Protein AF-G0MWM0-F1 (afdb_monomer)

pLDDT: mean 84.18, std 17.27, range [27.06, 98.19]

Organism: Caenorhabditis brenneri (NCBI:txid135651)

Solvent-accessible surface area (backbone atoms only — not comparable to full-atom values): 30424 Å² total; per-residue (Å²): 138,83,82,77,77,80,79,74,78,76,75,76,74,77,78,65,93,71,73,78,59,70,26,26,30,43,54,52,47,39,48,48,62,76,51,44,42,67,65,55,53,73,75,52,65,46,70,83,62,56,42,67,51,81,58,75,41,94,64,61,46,36,72,46,43,41,55,48,32,78,74,26,83,70,56,46,55,64,51,55,37,66,58,42,48,53,44,51,56,58,59,42,56,46,74,61,38,50,68,77,53,69,50,63,54,59,52,76,41,71,53,67,87,76,55,70,27,38,29,78,85,78,58,53,42,26,33,38,34,54,50,52,37,38,50,57,42,40,38,53,62,66,74,35,70,83,58,57,67,57,31,45,31,53,47,32,31,52,43,40,55,55,35,52,75,41,47,66,39,54,56,67,38,79,54,56,72,65,62,54,50,49,51,52,52,50,52,57,50,50,52,54,50,52,50,49,31,57,77,67,70,56,69,54,75,95,42,58,55,54,49,84,62,42,71,44,68,66,55,50,47,50,66,58,45,66,79,49,69,91,53,62,60,91,76,43,51,63,62,50,51,50,48,50,49,59,44,46,75,78,42,53,43,52,80,41,22,67,61,44,18,50,41,52,40,54,30,56,53,49,48,53,51,53,49,52,52,37,65,76,41,42,76,53,62,49,74,77,53,96,86,36,66,75,96,47,42,72,30,58,32,37,32,56,61,63,47,88,54,103,74,78,61,73,55,66,86,68,86,85,64,41,27,24,50,39,67,50,49,53,52,39,57,31,73,74,70,63,88,69,88,72,80,68,62,88,45,56,48,42,42,38,76,61,53,77,65,49,55,69,77,38,71,68,47,43,48,27,53,43,74,48,57,67,48,95,58,37,47,51,69,39,68,32,63,69,32,48,48,27,27,48,44,66,49,41,51,52,23,54,52,46,34,42,54,69,36,70,34,52,73,60,67,46,58,73,70,61,36,54,52,50,49,54,55,48,48,56,58,42,49,77,78,48,32,50,67,72,30,48,48,93,49,75,84,68,95,54,104,75,73,62,37,43,38,30,34,24,51,70,48,51,52,52,49,52,53,54,53,54,55,50,61,61,68,62,67,74,60,85,82,61,82,65,82,85,71,77,68,60,74,48,57,58,48,50,52,51,53,54,31,68,75,37,60,66,47,36,52,23,48,55,28,59,42,64,64,63,73,57,49,65,68,68,67,65,75,79,74,80,127

Structure (mmCIF, N/CA/C/O backbone):
data_AF-G0MWM0-F1
#
_entry.id   AF-G0MWM0-F1
#
loop_
_atom_site.group_PDB
_atom_site.id
_atom_site.type_symbol
_atom_site.label_atom_id
_atom_site.label_alt_id
_atom_site.label_comp_id
_atom_site.label_asym_id
_atom_site.label_entity_id
_atom_site.label_seq_id
_atom_site.pdbx_PDB_ins_code
_atom_site.Cartn_x
_atom_site.Cartn_y
_atom_site.Cartn_z
_atom_site.occupancy
_atom_site.B_iso_or_equiv
_atom_site.auth_seq_id
_atom_site.auth_comp_id
_atom_site.auth_asym_id
_atom_site.auth_atom_id
_atom_site.pdbx_PDB_model_num
ATOM 1 N N . MET A 1 1 ? 59.101 5.140 -16.240 1.00 38.69 1 MET A N 1
ATOM 2 C CA . MET A 1 1 ? 57.748 4.636 -16.571 1.00 38.69 1 MET A CA 1
ATOM 3 C C . MET A 1 1 ? 57.036 4.252 -15.278 1.00 38.69 1 MET A C 1
ATOM 5 O O . MET A 1 1 ? 57.284 3.179 -14.746 1.00 38.69 1 MET A O 1
ATOM 9 N N . GLY A 1 2 ? 56.233 5.158 -14.712 1.00 34.03 2 GLY A N 1
ATOM 10 C CA . GLY A 1 2 ? 55.491 4.906 -13.472 1.00 34.03 2 GLY A CA 1
ATOM 11 C C . GLY A 1 2 ? 54.161 4.214 -13.765 1.00 34.03 2 GLY A C 1
ATOM 12 O O . GLY A 1 2 ? 53.326 4.770 -14.476 1.00 34.03 2 GLY A O 1
ATOM 13 N N . LYS A 1 3 ? 53.962 3.003 -13.235 1.00 34.69 3 LYS A N 1
ATOM 14 C CA . LYS A 1 3 ? 52.672 2.302 -13.279 1.00 34.69 3 LYS A CA 1
ATOM 15 C C . LYS A 1 3 ? 51.670 3.081 -12.420 1.00 34.69 3 LYS A C 1
ATOM 17 O O . LYS A 1 3 ? 51.783 3.085 -11.198 1.00 34.69 3 LYS A O 1
ATOM 22 N N . LYS A 1 4 ? 50.698 3.749 -13.052 1.00 31.41 4 LYS A N 1
ATOM 23 C CA . LYS A 1 4 ? 49.540 4.323 -12.353 1.00 31.41 4 LYS A CA 1
ATOM 24 C C . LYS A 1 4 ? 48.752 3.178 -11.716 1.00 31.41 4 LYS A C 1
ATOM 26 O O . LYS A 1 4 ? 48.242 2.312 -12.424 1.00 31.41 4 LYS A O 1
ATOM 31 N N . ALA A 1 5 ? 48.686 3.171 -10.387 1.00 31.81 5 ALA A N 1
ATOM 32 C CA . ALA A 1 5 ? 47.823 2.272 -9.639 1.00 31.81 5 ALA A CA 1
ATOM 33 C C . ALA A 1 5 ? 46.374 2.480 -10.098 1.00 31.81 5 ALA A C 1
ATOM 35 O O . ALA A 1 5 ? 45.858 3.600 -10.099 1.00 31.81 5 ALA A O 1
ATOM 36 N N . ARG A 1 6 ? 45.739 1.394 -10.540 1.00 29.33 6 ARG A N 1
ATOM 37 C CA . ARG A 1 6 ? 44.331 1.365 -10.929 1.00 29.33 6 ARG A CA 1
ATOM 38 C C . ARG A 1 6 ? 43.523 1.527 -9.641 1.00 29.33 6 ARG A C 1
ATOM 40 O O . ARG A 1 6 ? 43.385 0.576 -8.879 1.00 29.33 6 ARG A O 1
ATOM 47 N N . VAL A 1 7 ? 43.069 2.748 -9.363 1.00 29.23 7 VAL A N 1
ATOM 48 C CA . VAL A 1 7 ? 42.148 3.026 -8.256 1.00 29.23 7 VAL A CA 1
ATOM 49 C C . VAL A 1 7 ? 40.869 2.250 -8.554 1.00 29.23 7 VAL A C 1
ATOM 51 O O . VAL A 1 7 ? 40.152 2.572 -9.502 1.00 29.23 7 VAL A O 1
ATOM 54 N N . LEU A 1 8 ? 40.626 1.175 -7.803 1.00 27.06 8 LEU A N 1
ATOM 55 C CA . LEU A 1 8 ? 39.344 0.482 -7.839 1.00 27.06 8 LEU A CA 1
ATOM 56 C C . LEU A 1 8 ? 38.262 1.480 -7.395 1.00 27.06 8 LEU A C 1
ATOM 58 O O . LEU A 1 8 ? 38.483 2.206 -6.420 1.00 27.06 8 LEU A O 1
ATOM 62 N N . PRO A 1 9 ? 37.121 1.563 -8.099 1.00 33.09 9 PRO A N 1
ATOM 63 C CA . PRO A 1 9 ? 36.029 2.423 -7.674 1.00 33.09 9 PRO A CA 1
ATOM 64 C C . PRO A 1 9 ? 35.615 2.026 -6.255 1.00 33.09 9 PRO A C 1
ATOM 66 O O . PRO A 1 9 ? 35.476 0.836 -5.961 1.00 33.09 9 PRO A O 1
ATOM 69 N N . LYS A 1 10 ? 35.456 3.030 -5.383 1.00 33.81 10 LYS A N 1
ATOM 70 C CA . LYS A 1 10 ? 34.903 2.857 -4.036 1.00 33.81 10 LYS A CA 1
ATOM 71 C C . LYS A 1 10 ? 33.646 1.990 -4.136 1.00 33.81 10 LYS A C 1
ATOM 73 O O . LYS A 1 10 ? 32.818 2.223 -5.020 1.00 33.81 10 LYS A O 1
ATOM 78 N N . SER A 1 11 ? 33.533 0.996 -3.257 1.00 32.66 11 SER A N 1
ATOM 79 C CA . SER A 1 11 ? 32.312 0.215 -3.061 1.00 32.66 11 SER A CA 1
ATOM 80 C C . SER A 1 11 ? 31.112 1.169 -3.032 1.00 32.66 11 SER A C 1
ATOM 82 O O . SER A 1 11 ? 31.244 2.241 -2.429 1.00 32.66 11 SER A O 1
ATOM 84 N N . PRO A 1 12 ? 29.978 0.844 -3.685 1.00 34.59 12 PRO A N 1
ATOM 85 C CA . PRO A 1 12 ? 28.792 1.682 -3.576 1.00 34.59 12 PRO A CA 1
ATOM 86 C C . PRO A 1 12 ? 28.482 1.893 -2.088 1.00 34.59 12 PRO A C 1
ATOM 88 O O . PRO A 1 12 ? 28.688 0.956 -1.304 1.00 34.59 12 PRO A O 1
ATOM 91 N N . PRO A 1 13 ? 28.072 3.108 -1.684 1.00 38.16 13 PRO A N 1
ATOM 92 C CA . PRO A 1 13 ? 27.720 3.372 -0.300 1.00 38.16 13 PRO A CA 1
ATOM 93 C C . PRO A 1 13 ? 26.730 2.297 0.144 1.00 38.16 13 PRO A C 1
ATOM 95 O O . PRO A 1 13 ? 25.754 2.016 -0.554 1.00 38.16 13 PRO A O 1
ATOM 98 N N . ILE A 1 14 ? 27.030 1.654 1.273 1.00 43.12 14 ILE A N 1
ATOM 99 C CA . ILE A 1 14 ? 26.017 0.914 2.020 1.00 43.12 14 ILE A CA 1
ATOM 100 C C . ILE A 1 14 ? 24.915 1.947 2.235 1.00 43.12 14 ILE A C 1
ATOM 102 O O . ILE A 1 14 ? 25.181 2.982 2.837 1.00 43.12 14 ILE A O 1
ATOM 106 N N . LEU A 1 15 ? 23.769 1.728 1.593 1.00 45.06 15 LEU A N 1
ATOM 107 C CA . LEU A 1 15 ? 22.652 2.664 1.552 1.00 45.06 15 LEU A CA 1
ATOM 108 C C . LEU A 1 15 ? 22.321 3.084 2.985 1.00 45.06 15 LEU A C 1
ATOM 110 O O . LEU A 1 15 ? 21.851 2.263 3.767 1.00 45.06 15 LEU A O 1
ATOM 114 N N . GLU A 1 16 ? 22.643 4.328 3.335 1.00 41.66 16 GLU A N 1
ATOM 115 C CA . GLU A 1 16 ? 22.262 4.911 4.619 1.00 41.66 16 GLU A CA 1
ATOM 116 C C . GLU A 1 16 ? 20.728 4.893 4.730 1.00 41.66 16 GLU A C 1
ATOM 118 O O . GLU A 1 16 ? 20.022 5.138 3.749 1.00 41.66 16 GLU A O 1
ATOM 123 N N . GLU A 1 17 ? 20.224 4.580 5.926 1.00 45.69 17 GLU A N 1
ATOM 124 C CA . GLU A 1 17 ? 18.834 4.230 6.285 1.00 45.69 17 GLU A CA 1
ATOM 125 C C . GLU A 1 17 ? 17.754 5.304 6.014 1.00 45.69 17 GLU A C 1
ATOM 127 O O . GLU A 1 17 ? 16.609 5.161 6.443 1.00 45.69 17 GLU A O 1
ATOM 132 N N . HIS A 1 18 ? 18.055 6.370 5.271 1.00 48.94 18 HIS A N 1
ATOM 133 C CA . HIS A 1 18 ? 17.147 7.502 5.055 1.00 48.94 18 HIS A CA 1
ATOM 134 C C . HIS A 1 18 ? 17.120 7.996 3.606 1.00 48.94 18 HIS A C 1
ATOM 136 O O . HIS A 1 18 ? 17.080 9.201 3.351 1.00 48.94 18 HIS A O 1
ATOM 142 N N . ALA A 1 19 ? 17.135 7.093 2.624 1.00 55.41 19 ALA A N 1
ATOM 143 C CA . ALA A 1 19 ? 16.786 7.507 1.269 1.00 55.41 19 ALA A CA 1
ATOM 144 C C . ALA A 1 19 ? 15.352 8.072 1.263 1.00 55.41 19 ALA A C 1
ATOM 146 O O . ALA A 1 19 ? 14.415 7.394 1.685 1.00 55.41 19 ALA A O 1
ATOM 147 N N . ALA A 1 20 ? 15.194 9.322 0.816 1.00 64.25 20 ALA A N 1
ATOM 148 C CA . ALA A 1 20 ? 13.901 9.998 0.753 1.00 64.25 20 ALA A CA 1
ATOM 149 C C . ALA A 1 20 ? 12.880 9.150 -0.023 1.00 64.25 20 ALA A C 1
ATOM 151 O O . ALA A 1 20 ? 13.177 8.657 -1.115 1.00 64.25 20 ALA A O 1
ATOM 152 N N . VAL A 1 21 ? 11.687 8.975 0.552 1.00 74.56 21 VAL A N 1
ATOM 153 C CA . VAL A 1 21 ? 10.586 8.205 -0.042 1.00 74.56 21 VAL A CA 1
ATOM 154 C C . VAL A 1 21 ? 10.169 8.861 -1.357 1.00 74.56 21 VAL A C 1
ATOM 156 O O . VAL A 1 21 ? 9.736 10.013 -1.321 1.00 74.56 21 VAL A O 1
ATOM 159 N N . PRO A 1 22 ? 10.233 8.163 -2.503 1.00 80.56 22 PRO A N 1
ATOM 160 C CA . PRO A 1 22 ? 9.913 8.769 -3.789 1.00 80.56 22 PRO A CA 1
ATOM 161 C C . PRO A 1 22 ? 8.473 9.260 -3.802 1.00 80.56 22 PRO A C 1
ATOM 163 O O . PRO A 1 22 ? 7.533 8.496 -3.564 1.00 80.56 22 PRO A O 1
ATOM 166 N N . MET A 1 23 ? 8.306 10.531 -4.141 1.00 88.56 23 MET A N 1
ATOM 167 C CA . MET A 1 23 ? 7.005 11.161 -4.285 1.00 88.56 23 MET A CA 1
ATOM 168 C C . MET A 1 23 ? 6.911 11.791 -5.669 1.00 88.56 23 MET A C 1
ATOM 170 O O . MET A 1 23 ? 7.737 12.625 -6.027 1.00 88.56 23 MET A O 1
ATOM 174 N N . THR A 1 24 ? 5.907 11.410 -6.451 1.00 91.38 24 THR A N 1
ATOM 175 C CA . THR A 1 24 ? 5.503 12.127 -7.669 1.00 91.38 24 THR A CA 1
ATOM 176 C C . THR A 1 24 ? 4.270 12.982 -7.352 1.00 91.38 24 THR A C 1
ATOM 178 O O . THR A 1 24 ? 3.580 12.727 -6.356 1.00 91.38 24 THR A O 1
ATOM 181 N N . PRO A 1 25 ? 3.927 13.975 -8.193 1.00 93.75 25 PRO A N 1
ATOM 182 C CA . PRO A 1 25 ? 2.664 14.696 -8.072 1.00 93.75 25 PRO A CA 1
ATOM 183 C C . PRO A 1 25 ? 1.439 13.769 -8.020 1.00 93.75 25 PRO A C 1
ATOM 185 O O . PRO A 1 25 ? 0.517 13.999 -7.240 1.00 93.75 25 PRO A O 1
ATOM 188 N N . THR A 1 26 ? 1.440 12.698 -8.816 1.00 93.00 26 THR A N 1
ATOM 189 C CA . THR A 1 26 ? 0.312 11.760 -8.897 1.00 93.00 26 THR A CA 1
ATOM 190 C C . THR A 1 26 ? 0.240 10.834 -7.673 1.00 93.00 26 THR A C 1
ATOM 192 O O . THR A 1 26 ? -0.854 10.639 -7.141 1.00 93.00 26 THR A O 1
ATOM 195 N N . ILE A 1 27 ? 1.372 10.363 -7.131 1.00 93.38 27 ILE A N 1
ATOM 196 C CA . ILE A 1 27 ? 1.402 9.654 -5.836 1.00 93.38 27 ILE A CA 1
ATOM 197 C C . ILE A 1 27 ? 0.856 10.558 -4.728 1.00 93.38 27 ILE A C 1
ATOM 199 O O . ILE A 1 2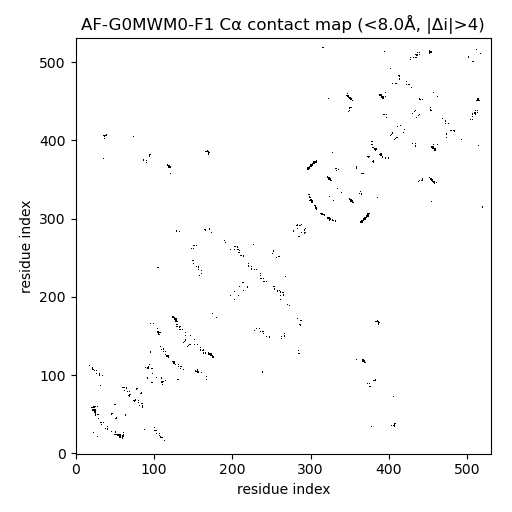7 ? 0.006 10.129 -3.947 1.00 93.38 27 ILE A O 1
ATOM 203 N N . LEU A 1 28 ? 1.312 11.815 -4.656 1.00 95.38 28 LEU A N 1
ATOM 204 C CA . LEU A 1 28 ? 0.853 12.754 -3.633 1.00 95.38 28 LEU A CA 1
ATOM 205 C C . LEU A 1 28 ? -0.656 13.003 -3.744 1.00 95.38 28 LEU A C 1
ATOM 207 O O . LEU A 1 28 ? -1.360 12.985 -2.735 1.00 95.38 28 LEU A O 1
ATOM 211 N N . LEU A 1 29 ? -1.172 13.154 -4.966 1.00 95.69 29 LEU A N 1
ATOM 212 C CA . LEU A 1 29 ? -2.603 13.265 -5.233 1.00 95.69 29 LEU A CA 1
ATOM 213 C C . LEU A 1 29 ? -3.379 12.058 -4.683 1.00 95.69 29 LEU A C 1
ATOM 215 O O . LEU A 1 29 ? -4.350 12.236 -3.943 1.00 95.69 29 LEU A O 1
ATOM 219 N N . LYS A 1 30 ? -2.941 10.834 -5.007 1.00 95.38 30 LYS A N 1
ATOM 220 C CA . LYS A 1 30 ? -3.560 9.592 -4.519 1.00 95.38 30 LYS A CA 1
ATOM 221 C C . LYS A 1 30 ? -3.513 9.511 -2.994 1.00 95.38 30 LYS A C 1
ATOM 223 O O . LYS A 1 30 ? -4.543 9.279 -2.364 1.00 95.38 30 LYS A O 1
ATOM 228 N N . LEU A 1 31 ? -2.369 9.806 -2.379 1.00 94.88 31 LEU A N 1
ATOM 229 C CA . LEU A 1 31 ? -2.242 9.847 -0.920 1.00 94.88 31 LEU A CA 1
ATOM 230 C C . LEU A 1 31 ? -3.240 10.814 -0.287 1.00 94.88 31 LEU A C 1
ATOM 232 O O . LEU A 1 31 ? -3.920 10.443 0.668 1.00 94.88 31 LEU A O 1
ATOM 236 N N . MET A 1 32 ? -3.381 12.024 -0.835 1.00 95.94 32 MET A N 1
ATOM 237 C CA . MET A 1 32 ? -4.349 12.995 -0.328 1.00 95.94 32 MET A CA 1
ATOM 238 C C . MET A 1 32 ? -5.785 12.462 -0.411 1.00 95.94 32 MET A C 1
ATOM 240 O O . MET A 1 32 ? -6.520 12.577 0.569 1.00 95.94 32 MET A O 1
ATOM 244 N N . PHE A 1 33 ? -6.177 11.838 -1.528 1.00 95.56 33 PHE A N 1
ATOM 245 C CA . PHE A 1 33 ? -7.512 11.247 -1.694 1.00 95.56 33 PHE A CA 1
ATOM 246 C C . PHE A 1 33 ? -7.811 10.106 -0.715 1.00 95.56 33 PHE A C 1
ATOM 248 O O . PHE A 1 33 ? -8.952 9.975 -0.272 1.00 95.56 33 PHE A O 1
ATOM 255 N N . HIS A 1 34 ? -6.815 9.280 -0.384 1.00 95.44 34 HIS A N 1
ATOM 256 C CA . HIS A 1 34 ? -7.000 8.143 0.522 1.00 95.44 34 HIS A CA 1
ATOM 257 C C . HIS A 1 34 ? -6.866 8.520 2.004 1.00 95.44 34 HIS A C 1
ATOM 259 O O . HIS A 1 34 ? -7.480 7.863 2.850 1.00 95.44 34 HIS A O 1
ATOM 265 N N . TYR A 1 35 ? -6.082 9.553 2.323 1.00 95.69 35 TYR A N 1
ATOM 266 C CA . TYR A 1 35 ? -5.818 9.986 3.694 1.00 95.69 35 TYR A CA 1
ATOM 267 C C . TYR A 1 35 ? -6.875 10.959 4.229 1.00 95.69 35 TYR A C 1
ATOM 269 O O . TYR A 1 35 ? -7.354 10.793 5.352 1.00 95.69 35 TYR A O 1
ATOM 277 N N . PHE A 1 36 ? -7.260 11.966 3.438 1.00 94.69 36 PHE A N 1
ATOM 278 C CA . PHE A 1 36 ? -8.189 13.007 3.876 1.00 94.69 36 PHE A CA 1
ATOM 279 C C . PHE A 1 36 ? -9.653 12.663 3.559 1.00 94.69 36 PHE A C 1
ATOM 281 O O . PHE A 1 36 ? -9.937 11.958 2.588 1.00 94.69 36 PHE A O 1
ATOM 288 N N . PRO A 1 37 ? -10.620 13.208 4.324 1.00 92.06 37 PRO A N 1
ATOM 289 C CA . PRO A 1 37 ? -12.036 13.069 4.005 1.00 92.06 37 PRO A CA 1
ATOM 290 C C . PRO A 1 37 ? -12.374 13.580 2.587 1.00 92.06 37 PRO A C 1
ATOM 292 O O . PRO A 1 37 ? -11.906 14.662 2.206 1.00 92.06 37 PRO A O 1
ATOM 295 N N . PRO A 1 38 ? -13.253 12.892 1.824 1.00 91.00 38 PRO A N 1
ATOM 296 C CA . PRO A 1 38 ? -13.627 13.279 0.458 1.00 91.00 38 PRO A CA 1
ATOM 297 C C . PRO A 1 38 ? -14.115 14.728 0.317 1.00 91.00 38 PRO A C 1
ATOM 299 O O . PRO A 1 38 ? -13.908 15.365 -0.712 1.00 91.00 38 PRO A O 1
ATOM 302 N N . GLN A 1 39 ? -14.766 15.260 1.352 1.00 88.44 39 GLN A N 1
ATOM 303 C CA . GLN A 1 39 ? -15.310 16.618 1.392 1.00 88.44 39 GLN A CA 1
ATOM 304 C C . GLN A 1 39 ? -14.216 17.693 1.411 1.00 88.44 39 GLN A C 1
ATOM 306 O O . GLN A 1 39 ? -14.476 18.823 1.018 1.00 88.44 39 GLN A O 1
ATOM 311 N N . ILE A 1 40 ? -13.009 17.362 1.877 1.00 90.12 40 ILE A N 1
ATOM 312 C CA . ILE A 1 40 ? -11.873 18.290 1.899 1.00 90.12 40 ILE A CA 1
ATOM 313 C C . ILE A 1 40 ? -11.159 18.258 0.552 1.00 90.12 40 ILE A C 1
ATOM 315 O O . ILE A 1 40 ? -10.918 19.304 -0.042 1.00 90.12 40 ILE A O 1
ATOM 319 N N . VAL A 1 41 ? -10.863 17.063 0.039 1.00 92.31 41 VAL A N 1
ATOM 320 C CA . VAL A 1 41 ? -10.113 16.905 -1.217 1.00 92.31 41 VAL A CA 1
ATOM 321 C C . VAL A 1 41 ? -10.879 17.385 -2.445 1.00 92.31 41 VAL A C 1
ATOM 323 O O . VAL A 1 41 ? -10.269 17.938 -3.351 1.00 92.31 41 VAL A O 1
ATOM 326 N N . ARG A 1 42 ? -12.213 17.263 -2.468 1.00 90.44 42 ARG A N 1
ATOM 327 C CA . ARG A 1 42 ? -13.049 17.765 -3.578 1.00 90.44 42 ARG A CA 1
ATOM 328 C C . ARG A 1 42 ? -13.050 19.290 -3.715 1.00 90.44 42 ARG A C 1
ATOM 330 O O . ARG A 1 42 ? -13.398 19.789 -4.778 1.00 90.44 42 ARG A O 1
ATOM 337 N N . GLU A 1 43 ? -12.686 20.020 -2.663 1.00 89.56 43 GLU A N 1
ATOM 338 C CA . GLU A 1 43 ? -12.606 21.488 -2.678 1.00 89.56 43 GLU A CA 1
ATOM 339 C C . GLU A 1 43 ? -11.244 21.997 -3.181 1.00 89.56 43 GLU A C 1
ATOM 341 O O . GLU A 1 43 ? -11.061 23.201 -3.361 1.00 89.56 43 GLU A O 1
ATOM 346 N N . ILE A 1 44 ? -10.279 21.098 -3.403 1.00 92.31 44 ILE A N 1
ATOM 347 C CA . ILE A 1 44 ? -8.926 21.446 -3.832 1.00 92.31 44 ILE A CA 1
ATOM 348 C C . ILE A 1 44 ? -8.829 21.309 -5.353 1.00 92.31 44 ILE A C 1
ATOM 350 O O . ILE A 1 44 ? -9.010 20.231 -5.916 1.00 92.31 44 ILE A O 1
ATOM 354 N N . ASP A 1 45 ? -8.461 22.397 -6.026 1.00 93.50 45 ASP A N 1
ATOM 355 C CA . ASP A 1 45 ? -8.083 22.359 -7.440 1.00 93.50 45 ASP A CA 1
ATOM 356 C C . ASP A 1 45 ? -6.652 21.820 -7.585 1.00 93.50 45 ASP A C 1
ATOM 358 O O . ASP A 1 45 ? -5.678 22.567 -7.689 1.00 93.50 45 ASP A O 1
ATOM 362 N N . PHE A 1 46 ? -6.513 20.497 -7.560 1.00 92.81 46 PHE A N 1
ATOM 363 C CA . PHE A 1 46 ? -5.216 19.826 -7.637 1.00 92.81 46 PHE A CA 1
ATOM 364 C C . PHE A 1 46 ? -4.423 20.175 -8.907 1.00 92.81 46 PHE A C 1
ATOM 366 O O . PHE A 1 46 ? -3.194 20.274 -8.859 1.00 92.81 46 PHE A O 1
ATOM 373 N N . LYS A 1 47 ? -5.109 20.451 -10.024 1.00 91.62 4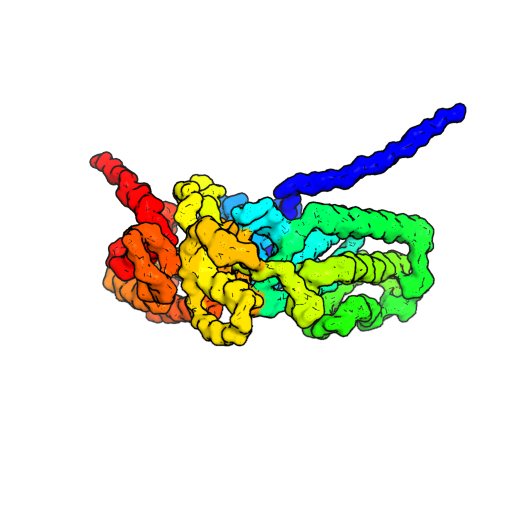7 LYS A N 1
ATOM 374 C CA . LYS A 1 47 ? -4.464 20.866 -11.275 1.00 91.62 47 LYS A CA 1
ATOM 375 C C . LYS A 1 47 ? -3.789 22.228 -11.114 1.00 91.62 47 LYS A C 1
ATOM 377 O O . LYS A 1 47 ? -2.644 22.389 -11.529 1.00 91.62 47 LYS A O 1
ATOM 382 N N . LYS A 1 48 ? -4.450 23.183 -10.451 1.00 94.44 48 LYS A N 1
ATOM 383 C CA . LYS A 1 48 ? -3.870 24.501 -10.134 1.00 94.44 48 LYS A CA 1
ATOM 384 C C . LYS A 1 48 ? -2.606 24.407 -9.274 1.00 94.44 48 LYS A C 1
ATOM 386 O O . LYS A 1 48 ? -1.725 25.255 -9.404 1.00 94.44 48 LYS A O 1
ATOM 391 N N . PHE A 1 49 ? -2.497 23.392 -8.417 1.00 93.12 49 PHE A N 1
ATOM 392 C CA . PHE A 1 49 ? -1.327 23.190 -7.553 1.00 93.12 49 PHE A CA 1
ATOM 393 C C . PHE A 1 49 ? -0.218 22.336 -8.181 1.00 93.12 49 PHE A C 1
ATOM 395 O O . PHE A 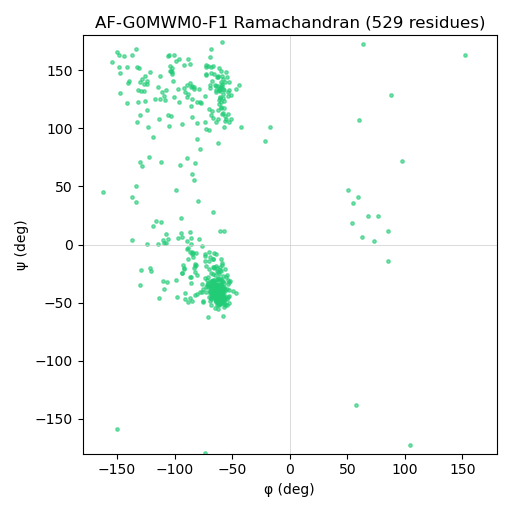1 49 ? 0.801 22.110 -7.533 1.00 93.12 49 PHE A O 1
ATOM 402 N N . GLY A 1 50 ? -0.375 21.906 -9.438 1.00 89.06 50 GLY A N 1
ATOM 403 C CA . GLY A 1 50 ? 0.640 21.124 -10.143 1.00 89.06 50 GLY A CA 1
ATOM 404 C C . GLY A 1 50 ? 0.695 19.658 -9.715 1.00 89.06 50 GLY A C 1
ATOM 405 O O . GLY A 1 50 ? 1.723 19.016 -9.899 1.00 89.06 50 GLY A O 1
ATOM 406 N N . LEU A 1 51 ? -0.399 19.105 -9.180 1.00 89.88 51 LEU A N 1
ATOM 407 C CA . LEU A 1 51 ? -0.510 17.680 -8.834 1.00 89.88 51 LEU A CA 1
ATOM 408 C C . LEU A 1 51 ? -0.802 16.794 -10.059 1.00 89.88 51 LEU A C 1
ATOM 410 O O . LEU A 1 51 ? -1.574 15.842 -10.001 1.00 89.88 51 LEU A O 1
ATOM 414 N N . THR A 1 52 ? -0.195 17.136 -11.194 1.00 84.00 52 THR A N 1
ATOM 415 C CA . THR A 1 52 ? -0.298 16.415 -12.464 1.00 84.00 52 THR A CA 1
ATOM 416 C C . THR A 1 52 ? 1.111 16.190 -12.988 1.00 84.00 52 THR A C 1
ATOM 418 O O . THR A 1 52 ? 1.786 17.153 -13.349 1.00 84.00 52 THR A O 1
ATOM 421 N N . GLY A 1 53 ? 1.570 14.942 -13.010 1.00 81.44 53 GLY A N 1
ATOM 422 C CA . GLY A 1 53 ? 2.905 14.605 -13.500 1.00 81.44 53 GLY A CA 1
ATOM 423 C C . GLY A 1 53 ? 3.475 13.344 -12.863 1.00 81.44 53 GLY A C 1
ATOM 424 O O . GLY A 1 53 ? 2.995 12.881 -11.825 1.00 81.44 53 GLY A O 1
ATOM 425 N N . SER A 1 54 ? 4.507 12.808 -13.508 1.00 80.25 54 SER A N 1
ATOM 426 C CA . SER A 1 54 ? 5.219 11.585 -13.115 1.00 80.25 54 SER A CA 1
ATOM 427 C C . SER A 1 54 ? 6.669 11.840 -12.693 1.00 80.25 54 SER A C 1
ATOM 429 O O . SER A 1 54 ? 7.391 10.900 -12.371 1.00 80.25 54 SER A O 1
ATOM 431 N N . GLU A 1 55 ? 7.122 13.096 -12.718 1.00 83.31 55 GLU A N 1
ATOM 432 C CA . GLU A 1 55 ? 8.463 13.466 -12.267 1.00 83.31 55 GLU A CA 1
ATOM 433 C C . GLU A 1 55 ? 8.563 13.406 -10.739 1.00 83.31 55 GLU A C 1
ATOM 435 O O . GLU A 1 55 ? 7.594 13.679 -10.029 1.00 83.31 55 GLU A O 1
ATOM 440 N N . LEU A 1 56 ? 9.742 13.044 -10.229 1.00 87.31 56 LEU A N 1
ATOM 441 C CA . LEU A 1 56 ? 10.005 13.016 -8.792 1.00 87.31 56 LEU A CA 1
ATOM 442 C C . LEU A 1 56 ? 10.036 14.440 -8.222 1.00 87.31 56 LEU A C 1
ATOM 444 O O . LEU A 1 56 ? 10.692 15.330 -8.764 1.00 87.31 56 LEU A O 1
ATOM 448 N N . LEU A 1 57 ? 9.368 14.633 -7.090 1.00 89.69 57 LEU A N 1
ATOM 449 C CA . LEU A 1 57 ? 9.389 15.868 -6.318 1.00 89.69 57 LEU A CA 1
ATOM 450 C C . LEU A 1 57 ? 10.659 15.912 -5.468 1.00 89.69 57 LEU A C 1
ATOM 452 O O . LEU A 1 57 ? 10.897 15.033 -4.647 1.00 89.69 57 LEU A O 1
ATOM 456 N N . THR A 1 58 ? 11.470 16.955 -5.637 1.00 88.81 58 THR A N 1
ATOM 457 C CA . THR A 1 58 ? 12.745 17.098 -4.910 1.00 88.81 58 THR A CA 1
ATOM 458 C C . THR A 1 58 ? 12.578 17.442 -3.428 1.00 88.81 58 THR A C 1
ATOM 460 O O . THR A 1 58 ? 13.530 17.329 -2.669 1.00 88.81 58 THR A O 1
ATOM 463 N N . ASP A 1 59 ? 11.404 17.935 -3.034 1.00 90.62 59 ASP A N 1
ATOM 464 C CA . ASP A 1 59 ? 11.033 18.324 -1.667 1.00 90.62 59 ASP A CA 1
ATOM 465 C C . ASP A 1 59 ? 9.897 17.448 -1.110 1.00 90.62 59 ASP A C 1
ATOM 467 O O . ASP A 1 59 ? 9.145 17.880 -0.236 1.00 90.62 59 ASP A O 1
ATOM 471 N N . ASP A 1 60 ? 9.701 16.260 -1.692 1.00 88.06 60 ASP A N 1
ATOM 472 C CA . ASP A 1 60 ? 8.613 15.325 -1.384 1.00 88.06 60 ASP A CA 1
ATOM 473 C C . ASP A 1 60 ? 7.200 15.937 -1.470 1.00 88.06 60 ASP A C 1
ATOM 475 O O . ASP A 1 60 ? 6.236 15.392 -0.931 1.00 88.06 60 ASP A O 1
ATOM 479 N N . GLY A 1 61 ? 7.061 17.074 -2.162 1.00 92.75 61 GLY A N 1
ATOM 480 C CA . GLY A 1 61 ? 5.808 17.805 -2.320 1.00 92.75 61 GLY A CA 1
ATOM 481 C C . GLY A 1 61 ? 5.469 18.772 -1.192 1.00 92.75 61 GLY A C 1
ATOM 482 O O . GLY A 1 61 ? 4.356 19.306 -1.181 1.00 92.75 61 GLY A O 1
ATOM 483 N N . GLN A 1 62 ? 6.405 19.061 -0.285 1.00 94.38 62 GLN A N 1
ATOM 484 C CA . GLN A 1 62 ? 6.201 20.021 0.799 1.00 94.38 62 GLN A CA 1
ATOM 485 C C . GLN A 1 62 ? 5.705 21.381 0.281 1.00 94.38 62 GLN A C 1
ATOM 487 O O . GLN A 1 62 ? 4.657 21.848 0.727 1.00 94.38 62 GLN A O 1
ATOM 492 N N . LYS A 1 63 ? 6.355 21.983 -0.727 1.00 95.44 63 LYS A N 1
ATOM 493 C CA . LYS A 1 63 ? 5.924 23.281 -1.290 1.00 95.44 63 LYS A CA 1
ATOM 494 C C . LYS A 1 63 ? 4.530 23.236 -1.912 1.00 95.44 63 LYS A C 1
ATOM 496 O O . LYS A 1 63 ? 3.839 24.255 -1.961 1.00 95.44 63 LYS A O 1
ATOM 501 N N . ILE A 1 64 ? 4.119 22.086 -2.448 1.00 95.44 64 ILE A N 1
ATOM 502 C CA . ILE A 1 64 ? 2.772 21.906 -3.003 1.00 95.44 64 ILE A CA 1
ATOM 503 C C . ILE A 1 64 ? 1.756 21.928 -1.859 1.00 95.44 64 ILE A C 1
ATOM 505 O O . ILE A 1 64 ? 0.787 22.685 -1.919 1.00 95.44 64 ILE A O 1
ATOM 509 N N . ILE A 1 65 ? 2.008 21.164 -0.794 1.00 96.25 65 ILE A N 1
ATOM 510 C CA . ILE A 1 65 ? 1.142 21.124 0.387 1.00 96.25 65 ILE A CA 1
ATOM 511 C C . ILE A 1 65 ? 1.074 22.489 1.080 1.00 96.25 65 ILE A C 1
ATOM 513 O O . ILE A 1 65 ? -0.025 22.920 1.417 1.00 96.25 65 ILE A O 1
ATOM 517 N N . GLU A 1 66 ? 2.186 23.218 1.209 1.00 96.31 66 GLU A N 1
ATOM 518 C CA . GLU A 1 66 ? 2.203 24.593 1.739 1.00 96.31 66 GLU A CA 1
ATOM 519 C C . GLU A 1 66 ? 1.245 25.512 0.967 1.00 96.31 66 GLU A C 1
ATOM 521 O O . GLU A 1 66 ? 0.421 26.208 1.564 1.00 96.31 66 GLU A O 1
ATOM 526 N N . LYS A 1 67 ? 1.286 25.471 -0.372 1.00 96.31 67 LYS A N 1
ATOM 527 C CA . LYS A 1 67 ? 0.380 26.258 -1.226 1.00 96.31 67 LYS A CA 1
ATOM 528 C C . LYS A 1 67 ? -1.080 25.846 -1.054 1.00 96.31 67 LYS A C 1
ATOM 530 O O . LYS A 1 67 ? -1.955 26.714 -1.005 1.00 96.31 67 LYS A O 1
ATOM 535 N N . ILE A 1 68 ? -1.355 24.544 -0.961 1.00 95.25 68 ILE A N 1
ATOM 536 C CA . ILE A 1 68 ? -2.716 24.041 -0.754 1.00 95.25 68 ILE A CA 1
ATOM 537 C C . ILE A 1 68 ? -3.232 24.486 0.614 1.00 95.25 68 ILE A C 1
ATOM 539 O O . ILE A 1 68 ? -4.328 25.038 0.682 1.00 95.25 68 ILE A O 1
ATOM 543 N N . ILE A 1 69 ? -2.449 24.320 1.682 1.00 94.12 69 ILE A N 1
ATOM 544 C CA . ILE A 1 69 ? -2.797 24.742 3.045 1.00 94.12 69 ILE A CA 1
ATOM 545 C C . ILE A 1 69 ? -3.072 26.247 3.096 1.00 94.12 69 ILE A C 1
ATOM 547 O O . ILE A 1 69 ? -4.108 26.656 3.619 1.00 94.12 69 ILE A O 1
ATOM 551 N N . ALA A 1 70 ? -2.218 27.069 2.478 1.00 93.50 70 ALA A N 1
ATOM 552 C CA . ALA A 1 70 ? -2.420 28.516 2.402 1.00 93.50 70 ALA A CA 1
ATOM 553 C C . ALA A 1 70 ? -3.736 28.899 1.696 1.00 93.50 70 ALA A C 1
ATOM 555 O O . ALA A 1 70 ? -4.339 29.927 2.007 1.00 93.50 70 ALA A O 1
ATOM 556 N N . SER A 1 71 ? -4.205 28.066 0.761 1.00 91.19 71 SER A N 1
ATOM 557 C CA . SER A 1 71 ? -5.465 28.266 0.035 1.00 91.19 71 SER A CA 1
ATOM 558 C C . SER A 1 71 ? -6.690 27.599 0.680 1.00 91.19 71 SER A C 1
ATOM 560 O O . SER A 1 71 ? -7.821 27.995 0.400 1.00 91.19 71 SER A O 1
ATOM 562 N N . SER A 1 72 ? -6.486 26.603 1.549 1.00 89.00 72 SER A N 1
ATOM 563 C CA . SER A 1 72 ? -7.532 25.758 2.126 1.00 89.00 72 SER A CA 1
ATOM 564 C C . SER A 1 72 ? -7.508 25.821 3.647 1.00 89.00 72 SER A C 1
ATOM 566 O O . SER A 1 72 ? -6.777 25.097 4.325 1.00 89.00 72 SER A O 1
ATOM 568 N N . ARG A 1 73 ? -8.430 26.616 4.205 1.00 83.94 73 ARG A N 1
ATOM 569 C CA . ARG A 1 73 ? -8.670 26.688 5.659 1.00 83.94 73 ARG A CA 1
ATOM 570 C C . ARG A 1 73 ? -9.068 25.346 6.285 1.00 83.94 73 ARG A C 1
ATOM 572 O O . ARG A 1 73 ? -9.063 25.223 7.507 1.00 83.94 73 ARG A O 1
ATOM 579 N N . ARG A 1 74 ? -9.507 24.371 5.480 1.00 84.88 74 ARG A N 1
ATOM 580 C CA . ARG A 1 74 ? -9.827 23.021 5.962 1.00 84.88 74 ARG A CA 1
ATOM 581 C C . ARG A 1 74 ? -8.576 22.171 6.089 1.00 84.88 74 ARG A C 1
ATOM 583 O O . ARG A 1 74 ? -8.419 21.507 7.103 1.00 84.88 74 ARG A O 1
ATOM 590 N N . LEU A 1 75 ? -7.678 22.223 5.106 1.00 87.56 75 LEU A N 1
ATOM 591 C CA . LEU A 1 75 ? -6.441 21.450 5.167 1.00 87.56 75 LEU A CA 1
ATOM 592 C C . LEU A 1 75 ? -5.461 22.013 6.202 1.00 87.56 75 LEU A C 1
ATOM 594 O O . LEU A 1 75 ? -4.772 21.244 6.860 1.00 87.56 75 LEU A O 1
ATOM 598 N N . SER A 1 76 ? -5.482 23.328 6.451 1.00 87.50 76 SER A N 1
ATOM 599 C CA . SER A 1 76 ? -4.717 23.939 7.550 1.00 87.50 76 SER A CA 1
ATOM 600 C C . SER A 1 76 ? -5.093 23.393 8.935 1.00 87.50 76 SER A C 1
ATOM 602 O O . SER A 1 76 ? -4.390 23.644 9.908 1.00 87.50 76 SER A O 1
ATOM 604 N N . ARG A 1 77 ? -6.205 22.645 9.043 1.00 84.56 77 ARG A N 1
ATOM 605 C CA . ARG A 1 77 ? -6.604 21.926 10.256 1.00 84.56 77 ARG A CA 1
ATOM 606 C C . ARG A 1 77 ? -5.872 20.620 10.503 1.00 84.56 77 ARG A C 1
ATOM 608 O O . ARG A 1 77 ? -6.249 19.906 11.419 1.00 84.56 77 ARG A O 1
ATOM 615 N N . TYR A 1 78 ? -4.891 20.280 9.682 1.00 86.19 78 TYR A N 1
ATOM 616 C CA . TYR A 1 78 ? -4.116 19.049 9.803 1.00 86.19 78 TYR A CA 1
ATOM 617 C C . TYR A 1 78 ? -2.669 19.319 10.236 1.00 86.19 78 TYR A C 1
ATOM 619 O O . TYR A 1 78 ? -1.886 18.385 10.378 1.00 86.19 78 TYR A O 1
ATOM 627 N N . GLY A 1 79 ? -2.346 20.586 10.509 1.00 89.06 79 GLY A N 1
ATOM 628 C CA . GLY A 1 79 ? -1.021 21.058 10.886 1.00 89.06 79 GLY A CA 1
ATOM 629 C C . GLY A 1 79 ? -0.311 21.778 9.744 1.00 89.06 79 GLY A C 1
ATOM 630 O O . GLY A 1 79 ? -0.889 22.046 8.690 1.00 89.06 79 GLY A O 1
ATOM 631 N N . GLU A 1 80 ? 0.956 22.096 9.988 1.00 91.38 80 GLU A N 1
ATOM 632 C CA . GLU A 1 80 ? 1.859 22.653 8.982 1.00 91.38 80 GLU A CA 1
ATOM 633 C C . GLU A 1 80 ? 2.198 21.611 7.905 1.00 91.38 80 GLU A C 1
ATOM 635 O O . GLU A 1 80 ? 2.046 20.403 8.110 1.00 91.38 80 GLU A O 1
ATOM 640 N N . ALA A 1 81 ? 2.688 22.072 6.755 1.00 93.38 81 ALA A N 1
ATOM 641 C CA . ALA A 1 81 ? 2.931 21.211 5.599 1.00 93.38 81 ALA A CA 1
ATOM 642 C C . ALA A 1 81 ? 3.896 20.049 5.872 1.00 93.38 81 ALA A C 1
ATOM 644 O O . ALA A 1 81 ? 3.641 18.939 5.412 1.00 93.38 81 ALA A O 1
ATOM 645 N N . ASP A 1 82 ? 4.957 20.280 6.646 1.00 91.50 82 ASP A N 1
ATOM 646 C CA . ASP A 1 82 ? 5.915 19.239 7.039 1.00 91.50 82 ASP A CA 1
ATOM 647 C C . ASP A 1 82 ? 5.246 18.122 7.864 1.00 91.50 82 ASP A C 1
ATOM 649 O O . ASP A 1 82 ? 5.373 16.933 7.559 1.00 91.50 82 ASP A O 1
ATOM 653 N N . SER A 1 83 ? 4.413 18.501 8.840 1.00 89.69 83 SER A N 1
ATOM 654 C CA . SER A 1 83 ? 3.623 17.547 9.629 1.00 89.69 83 SER A CA 1
ATOM 655 C C . SER A 1 83 ? 2.679 16.736 8.736 1.00 89.69 83 SER A C 1
ATOM 657 O O . SER A 1 83 ? 2.614 15.510 8.840 1.00 89.69 83 SER A O 1
ATOM 659 N N . VAL A 1 84 ? 1.995 17.399 7.797 1.00 92.38 84 VAL A N 1
ATOM 660 C CA . VAL A 1 84 ? 1.105 16.732 6.839 1.00 92.38 84 VAL A CA 1
ATOM 661 C C . VAL A 1 84 ? 1.870 15.750 5.950 1.00 92.38 84 VAL A C 1
ATOM 663 O O . VAL A 1 84 ? 1.449 14.602 5.824 1.00 92.38 84 VAL A O 1
ATOM 666 N N . ILE A 1 85 ? 2.999 16.151 5.363 1.00 92.62 85 ILE A N 1
ATOM 667 C CA . ILE A 1 85 ? 3.830 15.269 4.530 1.00 92.62 85 ILE A CA 1
ATOM 668 C C . ILE A 1 85 ? 4.331 14.070 5.335 1.00 92.62 85 ILE A C 1
ATOM 670 O O . ILE A 1 85 ? 4.249 12.937 4.858 1.00 92.62 85 ILE A O 1
ATOM 674 N N . SER A 1 86 ? 4.787 14.294 6.566 1.00 89.19 86 SER A N 1
ATOM 675 C CA . SER A 1 86 ? 5.225 13.229 7.468 1.00 89.19 86 SER A CA 1
ATOM 676 C C . SER A 1 86 ? 4.104 12.219 7.740 1.00 89.19 86 SER A C 1
ATOM 678 O O . SER A 1 86 ? 4.328 11.012 7.658 1.00 89.19 86 SER A O 1
ATOM 680 N N . GLN A 1 87 ? 2.871 12.688 7.966 1.00 90.06 87 GLN A N 1
ATOM 681 C CA . GLN A 1 87 ? 1.701 11.817 8.123 1.00 90.06 87 GLN A CA 1
ATOM 682 C C . GLN A 1 87 ? 1.344 11.053 6.841 1.00 90.06 87 GLN A C 1
ATOM 684 O O . GLN A 1 87 ? 1.025 9.869 6.912 1.00 90.06 87 GLN A O 1
ATOM 689 N N . LEU A 1 88 ? 1.420 11.690 5.668 1.00 92.94 88 LEU A N 1
ATOM 690 C CA . LEU A 1 88 ? 1.145 11.029 4.387 1.00 92.94 88 LEU A CA 1
ATOM 691 C C . LEU A 1 88 ? 2.179 9.938 4.077 1.00 92.94 88 LEU A C 1
ATOM 693 O O . LEU A 1 88 ? 1.809 8.841 3.657 1.00 92.94 88 LEU A O 1
ATOM 697 N N . LYS A 1 89 ? 3.466 10.204 4.334 1.00 90.06 89 LYS A N 1
ATOM 698 C CA . LYS A 1 89 ? 4.540 9.207 4.214 1.00 90.06 89 LYS A CA 1
ATOM 699 C C . LYS A 1 89 ? 4.313 8.039 5.172 1.00 90.06 89 LYS A C 1
ATOM 701 O O . LYS A 1 89 ? 4.347 6.888 4.745 1.00 90.06 89 LYS A O 1
ATOM 706 N N . LEU A 1 90 ? 3.994 8.333 6.434 1.00 87.69 90 LEU A N 1
ATOM 707 C CA . LEU A 1 90 ? 3.678 7.317 7.436 1.00 87.69 90 LEU A CA 1
ATOM 708 C C . LEU A 1 90 ? 2.460 6.472 7.034 1.00 87.69 90 LEU A C 1
ATOM 710 O O . LEU A 1 90 ? 2.477 5.252 7.179 1.00 87.69 90 LEU A O 1
ATOM 714 N N . PHE A 1 91 ? 1.420 7.098 6.479 1.00 91.62 91 PHE A N 1
ATOM 715 C CA . PHE A 1 91 ? 0.227 6.407 5.998 1.00 91.62 91 PHE A CA 1
ATOM 716 C C . PHE A 1 91 ? 0.518 5.473 4.820 1.00 91.62 91 PHE A C 1
ATOM 718 O O . PHE A 1 91 ? -0.075 4.403 4.751 1.00 91.62 91 PHE A O 1
ATOM 725 N N . ARG A 1 92 ? 1.451 5.827 3.925 1.00 90.62 92 ARG A N 1
ATOM 726 C CA . ARG A 1 92 ? 1.877 4.975 2.796 1.00 90.62 92 ARG A CA 1
ATOM 727 C C . ARG A 1 92 ? 2.682 3.742 3.230 1.00 90.62 92 ARG A C 1
ATOM 729 O O . ARG A 1 92 ? 2.887 2.829 2.436 1.00 90.62 92 ARG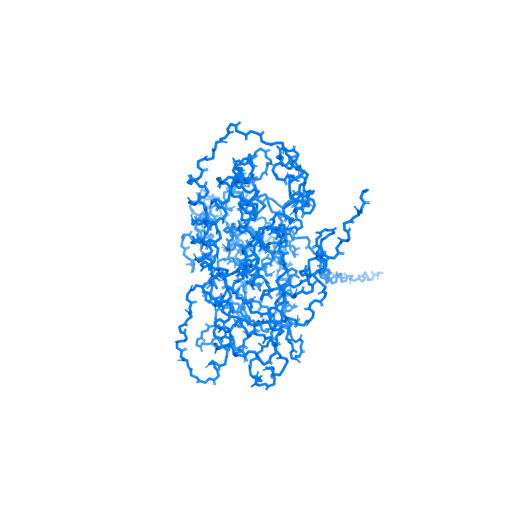 A O 1
ATOM 736 N N . ARG A 1 93 ? 3.162 3.704 4.472 1.00 86.69 93 ARG A N 1
ATOM 737 C CA . ARG A 1 93 ? 4.144 2.732 4.967 1.00 86.69 93 ARG A CA 1
ATOM 738 C C . ARG A 1 93 ? 3.478 1.404 5.372 1.00 86.69 93 ARG A C 1
ATOM 740 O O . ARG A 1 93 ? 3.366 1.098 6.559 1.00 86.69 93 ARG A O 1
ATOM 747 N N . PHE A 1 94 ? 2.989 0.635 4.390 1.00 87.62 94 PHE A N 1
ATOM 748 C CA . PHE A 1 94 ? 2.450 -0.728 4.566 1.00 87.62 94 PHE A CA 1
ATOM 749 C C . PHE A 1 94 ? 2.555 -1.591 3.280 1.00 87.62 94 PHE A C 1
ATOM 751 O O . PHE A 1 94 ? 2.662 -1.050 2.179 1.00 87.62 94 PHE A O 1
ATOM 758 N N . PRO A 1 95 ? 2.549 -2.939 3.377 1.00 86.94 95 PRO A N 1
ATOM 759 C CA . PRO A 1 95 ? 2.579 -3.821 2.205 1.00 86.94 95 PRO A CA 1
ATOM 760 C C . PRO A 1 95 ? 1.381 -3.673 1.270 1.00 86.94 95 PRO A C 1
ATOM 762 O O . PRO A 1 95 ? 0.229 -3.680 1.705 1.00 86.94 95 PRO A O 1
ATOM 765 N N . GLY A 1 96 ? 1.663 -3.582 -0.032 1.00 88.94 96 GLY A N 1
ATOM 766 C CA . GLY A 1 96 ? 0.645 -3.374 -1.059 1.00 88.94 96 GLY A CA 1
ATOM 767 C C . GLY A 1 96 ? -0.013 -1.993 -0.989 1.00 88.94 96 GLY A C 1
ATOM 768 O O . GLY A 1 96 ? -1.155 -1.855 -1.416 1.00 88.94 96 GLY A O 1
ATOM 769 N N . ALA A 1 97 ? 0.652 -0.977 -0.426 1.00 90.75 97 ALA A N 1
ATOM 770 C CA . ALA A 1 97 ? 0.112 0.384 -0.374 1.00 90.75 97 ALA A CA 1
ATOM 771 C C . ALA A 1 97 ? -0.186 0.958 -1.757 1.00 90.75 97 ALA A C 1
ATOM 773 O O . ALA A 1 97 ? -1.190 1.640 -1.944 1.00 90.75 97 ALA A O 1
ATOM 774 N N . ASP A 1 98 ? 0.659 0.644 -2.730 1.00 90.56 98 ASP A N 1
ATOM 775 C CA . ASP A 1 98 ? 0.492 1.150 -4.080 1.00 90.56 98 ASP A CA 1
ATOM 776 C C . ASP A 1 98 ? -0.716 0.507 -4.791 1.00 90.56 98 ASP A C 1
ATOM 778 O O . ASP A 1 98 ? -1.454 1.207 -5.478 1.00 90.56 98 ASP A O 1
ATOM 782 N N . GLU A 1 99 ? -0.977 -0.787 -4.555 1.00 91.75 99 GLU A N 1
ATOM 783 C CA . GLU A 1 99 ? -2.207 -1.472 -4.990 1.00 91.75 99 GLU A CA 1
ATOM 784 C C . GLU A 1 99 ? -3.438 -0.866 -4.297 1.00 91.75 99 GLU A C 1
ATOM 786 O O . GLU A 1 99 ? -4.396 -0.477 -4.959 1.00 91.75 99 GLU A O 1
ATOM 791 N N . TYR A 1 100 ? -3.387 -0.716 -2.968 1.00 92.88 100 TYR A N 1
ATOM 792 C CA . TYR A 1 100 ? -4.487 -0.171 -2.163 1.00 92.88 100 TYR A CA 1
ATOM 793 C C . TYR A 1 100 ? -4.887 1.255 -2.571 1.00 92.88 100 TYR A C 1
ATOM 795 O O . TYR A 1 100 ? -6.054 1.631 -2.476 1.00 92.88 100 TYR A O 1
ATOM 803 N N . MET A 1 101 ? -3.911 2.066 -2.984 1.00 93.56 101 MET A N 1
ATOM 804 C CA . MET A 1 101 ? -4.122 3.454 -3.403 1.00 93.56 101 MET A CA 1
ATOM 805 C C . MET A 1 101 ? -4.248 3.616 -4.920 1.00 93.56 101 MET A C 1
ATOM 807 O O . MET A 1 101 ? -4.309 4.748 -5.405 1.00 93.56 101 MET A O 1
ATOM 811 N N . GLU A 1 102 ? -4.268 2.508 -5.670 1.00 92.31 102 GLU A N 1
ATOM 812 C CA . GLU A 1 102 ? -4.352 2.501 -7.133 1.00 92.31 102 GLU A CA 1
ATOM 813 C C . GLU A 1 102 ? -3.305 3.437 -7.769 1.00 92.31 102 GLU A C 1
ATOM 815 O O . GLU A 1 102 ? -3.630 4.298 -8.599 1.00 92.31 102 GLU A O 1
ATOM 820 N N . MET A 1 103 ? -2.057 3.340 -7.303 1.00 90.94 103 MET A N 1
ATOM 821 C CA . MET A 1 103 ? -0.933 4.077 -7.882 1.00 90.94 103 MET A CA 1
ATOM 822 C C . MET A 1 103 ? -0.576 3.496 -9.249 1.00 90.94 103 MET A C 1
ATOM 824 O O . MET A 1 103 ? -0.815 2.319 -9.526 1.00 90.94 103 MET A O 1
ATOM 828 N N . MET A 1 104 ? 0.009 4.315 -10.122 1.00 87.94 104 MET A N 1
ATOM 829 C CA . MET A 1 104 ? 0.340 3.858 -11.470 1.00 87.94 104 MET A CA 1
ATOM 830 C C . MET A 1 104 ? 1.452 2.800 -11.412 1.00 87.94 104 MET A C 1
ATOM 832 O O . MET A 1 104 ? 2.423 2.926 -10.668 1.00 87.94 104 MET A O 1
ATOM 836 N N . LEU A 1 105 ? 1.366 1.764 -12.249 1.00 88.62 105 LEU A N 1
ATOM 837 C CA . LEU A 1 105 ? 2.368 0.685 -12.274 1.00 88.62 105 LEU A CA 1
ATOM 838 C C . LEU A 1 105 ? 3.756 1.160 -12.753 1.00 88.62 105 LEU A C 1
ATOM 840 O O . LEU A 1 105 ? 4.770 0.519 -12.491 1.00 88.62 105 LEU A O 1
ATOM 844 N N . THR A 1 106 ? 3.821 2.301 -13.436 1.00 86.50 106 THR A N 1
ATOM 845 C CA . THR A 1 106 ? 5.074 2.928 -13.881 1.00 86.50 106 THR A CA 1
ATOM 846 C C . THR A 1 106 ? 5.679 3.870 -12.841 1.00 86.50 106 THR A C 1
ATOM 848 O O . THR A 1 106 ? 6.719 4.466 -13.107 1.00 86.50 106 THR A O 1
ATOM 851 N N . GLU A 1 107 ? 5.022 4.076 -11.698 1.00 86.50 107 GLU A N 1
ATOM 852 C CA . GLU A 1 107 ? 5.493 4.973 -10.643 1.00 86.50 107 GLU A CA 1
ATOM 853 C C . GLU A 1 107 ? 6.444 4.280 -9.662 1.00 86.50 107 GLU A C 1
ATOM 855 O O . GLU A 1 107 ? 6.406 3.055 -9.502 1.00 86.50 107 GLU A O 1
ATOM 860 N N . PRO A 1 108 ? 7.309 5.058 -8.989 1.00 87.25 108 PRO A N 1
ATOM 861 C CA . PRO A 1 108 ? 8.215 4.516 -7.991 1.00 87.25 108 PRO A CA 1
ATOM 862 C C . PRO A 1 108 ? 7.448 3.893 -6.808 1.00 87.25 108 PRO A C 1
ATOM 864 O O . PRO A 1 108 ? 6.394 4.404 -6.404 1.00 87.25 108 PRO A O 1
ATOM 867 N N . PRO A 1 109 ? 7.982 2.807 -6.220 1.00 85.12 109 PRO A N 1
ATOM 868 C CA . PRO A 1 109 ? 7.317 2.079 -5.143 1.00 85.12 109 PRO A CA 1
ATOM 869 C C . PRO A 1 109 ? 7.242 2.898 -3.847 1.00 85.12 109 PRO A C 1
ATOM 871 O O . PRO A 1 109 ? 7.884 3.941 -3.709 1.00 85.12 109 PRO A O 1
ATOM 874 N N . GLY A 1 110 ? 6.445 2.415 -2.892 1.00 77.62 110 GLY A N 1
ATOM 875 C CA . GLY A 1 110 ? 6.332 2.978 -1.544 1.00 77.62 110 GLY A CA 1
ATOM 876 C C . GLY A 1 110 ? 7.624 3.041 -0.725 1.00 77.62 110 GLY A C 1
ATOM 877 O O . GLY A 1 110 ? 8.678 2.545 -1.115 1.00 77.62 110 GLY A O 1
ATOM 878 N N . ASP A 1 111 ? 7.514 3.670 0.448 1.00 73.44 111 ASP A N 1
ATOM 879 C CA . ASP A 1 111 ? 8.590 3.762 1.440 1.00 73.44 111 ASP A CA 1
ATOM 880 C C . ASP A 1 111 ? 9.039 2.373 1.905 1.00 73.44 111 ASP A C 1
ATOM 882 O O . ASP A 1 111 ? 8.258 1.651 2.520 1.00 73.44 111 ASP A O 1
ATOM 886 N N . LEU A 1 112 ? 10.305 2.029 1.668 1.00 71.38 112 LEU A N 1
ATOM 887 C CA . LEU A 1 112 ? 10.876 0.738 2.051 1.00 71.38 112 LEU A CA 1
ATOM 888 C C . LEU A 1 112 ? 11.393 0.679 3.494 1.00 71.38 112 LEU A C 1
ATOM 890 O O . LEU A 1 112 ? 11.740 -0.399 3.974 1.00 71.38 112 LEU A O 1
ATOM 894 N N . SER A 1 113 ? 11.435 1.805 4.208 1.00 59.47 113 SER A N 1
ATOM 895 C CA . SER A 1 113 ? 12.093 1.916 5.514 1.00 59.47 113 SER A CA 1
ATOM 896 C C . SER A 1 113 ? 11.434 1.101 6.643 1.00 59.47 113 SER A C 1
ATOM 898 O O . SER A 1 113 ? 12.012 0.999 7.718 1.00 59.47 113 SER A O 1
ATOM 900 N N . SER A 1 114 ? 10.213 0.554 6.494 1.00 57.69 114 SER A N 1
ATOM 901 C CA . SER A 1 114 ? 9.526 -0.299 7.513 1.00 57.69 114 SER A CA 1
ATOM 902 C C . SER A 1 114 ? 9.485 -1.784 7.182 1.00 57.69 114 SER A C 1
ATOM 904 O O . SER A 1 114 ? 8.732 -2.521 7.810 1.00 57.69 114 SER A O 1
ATOM 906 N N . MET A 1 115 ? 10.127 -2.224 6.110 1.00 70.44 115 MET A N 1
ATOM 907 C CA . MET A 1 115 ? 9.676 -3.449 5.445 1.00 70.44 115 MET A CA 1
ATOM 908 C C . MET A 1 115 ? 10.386 -4.723 5.915 1.00 70.44 115 MET A C 1
ATOM 910 O O . MET A 1 115 ? 10.159 -5.793 5.350 1.00 70.44 115 MET A O 1
ATOM 914 N N . GLU A 1 116 ? 11.217 -4.609 6.952 1.00 87.50 116 GLU A N 1
ATOM 915 C CA . GLU A 1 116 ? 11.893 -5.724 7.607 1.00 87.50 116 GLU A CA 1
ATOM 916 C C . GLU A 1 116 ? 11.162 -6.094 8.898 1.00 87.50 116 GLU A C 1
ATOM 918 O O . GLU A 1 116 ? 10.926 -5.260 9.772 1.00 87.50 116 GLU A O 1
ATOM 923 N N . TYR A 1 117 ? 10.823 -7.371 9.013 1.00 90.56 117 TYR A N 1
ATOM 924 C CA . TYR A 1 117 ? 10.338 -7.973 10.241 1.00 90.56 117 TYR A CA 1
ATOM 925 C C . TYR A 1 117 ? 11.475 -8.762 10.886 1.00 90.56 117 TYR A C 1
ATOM 927 O O . TYR A 1 117 ? 12.283 -9.378 10.188 1.00 90.56 117 TYR A O 1
ATOM 935 N N . HIS A 1 118 ? 11.512 -8.805 12.214 1.00 91.69 118 HIS A N 1
ATOM 936 C CA . HIS A 1 118 ? 12.473 -9.625 12.948 1.00 91.69 118 HIS A CA 1
ATOM 937 C C . HIS A 1 118 ? 11.753 -10.724 13.716 1.00 91.69 118 HIS A C 1
ATOM 939 O O . HIS A 1 118 ? 10.725 -10.475 14.351 1.00 91.69 118 HIS A O 1
ATOM 945 N N . SER A 1 119 ? 12.304 -11.936 13.650 1.00 93.50 119 SER A N 1
ATOM 946 C CA . SER A 1 119 ? 11.884 -13.043 14.501 1.00 93.50 119 SER A CA 1
ATOM 947 C C . SER A 1 119 ? 12.041 -12.657 15.965 1.00 93.50 119 SER A C 1
ATOM 949 O O . SER A 1 119 ? 13.120 -12.251 16.399 1.00 93.50 119 SER A O 1
ATOM 951 N N . LEU A 1 120 ? 10.981 -12.866 16.738 1.00 92.50 120 LEU A N 1
ATOM 952 C CA . LEU A 1 120 ? 11.008 -12.736 18.193 1.00 92.50 120 LEU A CA 1
ATOM 953 C C . LEU A 1 120 ? 11.746 -13.902 18.875 1.00 92.50 120 LEU A C 1
ATOM 955 O O . LEU A 1 120 ? 12.011 -13.839 20.069 1.00 92.50 120 LEU A O 1
ATOM 959 N N . LYS A 1 121 ? 12.080 -14.970 18.136 1.00 90.94 121 LYS A N 1
ATOM 960 C CA . LYS A 1 121 ? 12.810 -16.137 18.653 1.00 90.94 121 LYS A CA 1
ATOM 961 C C . LYS A 1 121 ? 14.320 -15.965 18.550 1.00 90.94 121 LYS A C 1
ATOM 963 O O . LYS A 1 121 ? 15.035 -16.243 19.505 1.00 90.94 121 LYS A O 1
ATOM 968 N N . ASP A 1 122 ? 14.805 -15.572 17.375 1.00 91.12 122 ASP A N 1
ATOM 969 C CA . ASP A 1 122 ? 16.238 -15.594 17.055 1.00 91.12 122 ASP A CA 1
ATOM 970 C C . ASP A 1 122 ? 16.738 -14.345 16.310 1.00 91.12 122 ASP A C 1
ATOM 972 O O . ASP A 1 122 ? 17.907 -14.276 15.930 1.00 91.12 122 ASP A O 1
ATOM 976 N N . GLY A 1 123 ? 15.875 -13.347 16.097 1.00 91.25 123 GLY A N 1
ATOM 977 C CA . GLY A 1 123 ? 16.230 -12.098 15.426 1.00 91.25 123 GLY A CA 1
ATOM 978 C C . GLY A 1 123 ? 16.435 -12.210 13.912 1.00 91.25 123 GLY A C 1
ATOM 979 O O . GLY A 1 123 ? 16.765 -11.199 13.283 1.00 91.25 123 GLY A O 1
ATOM 980 N N . ARG A 1 124 ? 16.230 -13.390 13.294 1.00 93.88 124 ARG A N 1
ATOM 981 C CA . ARG A 1 124 ? 16.302 -13.538 11.831 1.00 93.88 124 ARG A CA 1
ATOM 982 C C . ARG A 1 124 ? 15.368 -12.552 11.138 1.00 93.88 124 ARG A C 1
ATOM 984 O O . ARG A 1 124 ? 14.277 -12.262 11.623 1.00 93.88 124 ARG A O 1
ATOM 991 N N . MET A 1 125 ? 15.814 -12.060 9.989 1.00 93.25 125 MET A N 1
ATOM 992 C CA . MET A 1 125 ? 15.099 -11.071 9.194 1.00 93.25 125 MET A CA 1
ATOM 993 C C . MET A 1 125 ? 14.098 -11.741 8.251 1.00 93.25 125 MET A C 1
ATOM 995 O O . MET A 1 125 ? 14.386 -12.759 7.615 1.00 93.25 125 MET A O 1
ATOM 999 N N . PHE A 1 126 ? 12.930 -11.128 8.143 1.00 94.81 126 PHE A N 1
ATOM 1000 C CA . PHE A 1 126 ? 11.835 -11.531 7.281 1.00 94.81 126 PHE A CA 1
ATOM 1001 C C . PHE A 1 126 ? 11.339 -10.324 6.486 1.00 94.81 126 PHE A C 1
ATOM 1003 O O . PHE A 1 126 ? 11.423 -9.188 6.944 1.00 94.81 126 PHE A O 1
ATOM 1010 N N . MET A 1 127 ? 10.794 -10.559 5.298 1.00 94.25 127 MET A N 1
ATOM 1011 C CA . MET A 1 127 ? 10.159 -9.531 4.470 1.00 94.25 127 MET A CA 1
ATOM 1012 C C . MET A 1 127 ? 8.922 -10.113 3.793 1.00 94.25 127 MET A C 1
ATOM 1014 O O . MET A 1 127 ? 8.862 -11.317 3.535 1.00 94.25 127 MET A O 1
ATOM 1018 N N . SER A 1 128 ? 7.933 -9.276 3.478 1.00 94.00 128 SER A N 1
ATOM 1019 C CA . SER A 1 128 ? 6.846 -9.723 2.602 1.00 94.00 128 SER A CA 1
ATOM 1020 C C . SER A 1 128 ? 7.339 -9.844 1.159 1.00 94.00 128 SER A C 1
ATOM 1022 O O . SER A 1 128 ? 8.168 -9.045 0.718 1.00 94.00 128 SER A O 1
ATOM 1024 N N . LYS A 1 129 ? 6.824 -10.808 0.390 1.00 94.69 129 LYS A N 1
ATOM 1025 C CA . LYS A 1 129 ? 7.227 -10.969 -1.019 1.00 94.69 129 LYS A CA 1
ATOM 1026 C C . LYS A 1 129 ? 6.929 -9.718 -1.851 1.00 94.69 129 LYS A C 1
ATOM 1028 O O . LYS A 1 129 ? 7.766 -9.310 -2.653 1.00 94.69 129 LYS A O 1
ATOM 1033 N N . GLN A 1 130 ? 5.797 -9.049 -1.612 1.00 92.44 130 GLN A N 1
ATOM 1034 C CA . GLN A 1 130 ? 5.474 -7.766 -2.253 1.00 92.44 130 GLN A CA 1
ATOM 1035 C C . GLN A 1 130 ? 6.539 -6.696 -1.978 1.00 92.44 130 GLN A C 1
ATOM 1037 O O . GLN A 1 130 ? 6.948 -5.966 -2.881 1.00 92.44 130 GLN A O 1
ATOM 1042 N N . HIS A 1 131 ? 7.053 -6.636 -0.747 1.00 90.75 131 HIS A N 1
ATOM 1043 C CA . HIS A 1 131 ? 8.134 -5.712 -0.404 1.00 90.75 131 HIS A CA 1
ATOM 1044 C C . HIS A 1 131 ? 9.448 -6.053 -1.095 1.00 90.75 131 HIS A C 1
ATOM 1046 O O . HIS A 1 131 ? 10.188 -5.141 -1.445 1.00 90.75 131 HIS A O 1
ATOM 1052 N N . ILE A 1 132 ? 9.740 -7.332 -1.334 1.00 92.69 132 ILE A N 1
ATOM 1053 C CA . ILE A 1 132 ? 10.936 -7.741 -2.083 1.00 92.69 132 ILE A CA 1
ATOM 1054 C C . ILE A 1 132 ? 10.845 -7.263 -3.546 1.00 92.69 132 ILE A C 1
ATOM 1056 O O . ILE A 1 132 ? 11.822 -6.729 -4.076 1.00 92.69 132 ILE A O 1
ATOM 1060 N N . HIS A 1 133 ? 9.671 -7.358 -4.183 1.00 92.81 133 HIS A N 1
ATOM 1061 C CA . HIS A 1 133 ? 9.434 -6.768 -5.514 1.00 92.81 133 HIS A CA 1
ATOM 1062 C C . HIS A 1 133 ? 9.576 -5.241 -5.496 1.00 92.81 133 HIS A C 1
ATOM 1064 O O . HIS A 1 133 ? 10.291 -4.672 -6.324 1.00 92.81 133 HIS A O 1
ATOM 1070 N N . SER A 1 134 ? 8.969 -4.580 -4.506 1.00 89.56 134 SER A N 1
ATOM 1071 C CA . SER A 1 134 ? 9.114 -3.134 -4.298 1.00 89.56 134 SER A CA 1
ATOM 1072 C C . SER A 1 134 ? 10.578 -2.724 -4.078 1.00 89.56 134 SER A C 1
ATOM 1074 O O . SER A 1 134 ? 11.008 -1.695 -4.594 1.00 89.56 134 SER A O 1
ATOM 1076 N N . TYR A 1 135 ? 11.376 -3.546 -3.389 1.00 89.31 135 TYR A N 1
ATOM 1077 C CA . TYR A 1 135 ? 12.809 -3.327 -3.185 1.00 89.31 135 TYR A CA 1
ATOM 1078 C C . TYR A 1 135 ? 13.594 -3.370 -4.500 1.00 89.31 135 TYR A C 1
ATOM 1080 O O . TYR A 1 135 ? 14.377 -2.460 -4.774 1.00 89.31 135 TYR A O 1
ATOM 1088 N N . LEU A 1 136 ? 13.348 -4.369 -5.358 1.00 90.31 136 LEU A N 1
ATOM 1089 C CA . LEU A 1 136 ? 13.950 -4.402 -6.697 1.00 90.31 136 LEU A CA 1
ATOM 1090 C C . LEU A 1 136 ? 13.543 -3.187 -7.534 1.00 90.31 136 LEU A C 1
ATOM 1092 O O . LEU A 1 136 ? 14.385 -2.607 -8.221 1.00 90.31 136 LEU A O 1
ATOM 1096 N N . ASN A 1 137 ? 12.277 -2.771 -7.454 1.00 90.12 137 ASN A N 1
ATOM 1097 C CA . ASN A 1 137 ? 11.810 -1.609 -8.200 1.00 90.12 137 ASN A CA 1
ATOM 1098 C C . ASN A 1 137 ? 12.489 -0.328 -7.700 1.00 90.12 137 ASN A C 1
ATOM 1100 O O . ASN A 1 137 ? 12.980 0.483 -8.479 1.00 90.12 137 ASN A O 1
ATOM 1104 N N . TRP A 1 138 ? 12.632 -0.174 -6.388 1.00 87.75 138 TRP A N 1
ATOM 1105 C CA . TRP A 1 138 ? 13.333 0.958 -5.798 1.00 87.75 138 TRP A CA 1
ATOM 1106 C C . TRP A 1 138 ? 14.806 1.031 -6.229 1.00 87.75 138 TRP A C 1
ATOM 1108 O O . TRP A 1 138 ? 15.301 2.126 -6.502 1.00 87.75 138 TRP A O 1
ATOM 1118 N N . LEU A 1 139 ? 15.492 -0.109 -6.398 1.00 85.50 139 LEU A N 1
ATOM 1119 C CA . LEU A 1 139 ? 16.852 -0.136 -6.954 1.00 85.50 139 LEU A CA 1
ATOM 1120 C C . LEU A 1 139 ? 16.917 0.445 -8.381 1.00 85.50 139 LEU A C 1
ATOM 1122 O O . LEU A 1 139 ? 17.894 1.123 -8.699 1.00 85.50 139 LEU A O 1
ATOM 1126 N N . LEU A 1 140 ? 15.881 0.273 -9.215 1.00 85.25 140 LEU A N 1
ATOM 1127 C CA . LEU A 1 140 ? 15.818 0.898 -10.550 1.00 85.25 140 LEU A CA 1
ATOM 1128 C C . LEU A 1 140 ? 15.750 2.427 -10.481 1.00 85.25 140 LEU A C 1
ATOM 1130 O O . LEU A 1 140 ? 16.338 3.123 -11.314 1.00 85.25 140 LEU A O 1
ATOM 1134 N N . TRP A 1 141 ? 15.021 2.953 -9.498 1.00 83.25 141 TRP A N 1
ATOM 1135 C CA . TRP A 1 141 ? 14.805 4.389 -9.332 1.00 83.25 141 TRP A CA 1
ATOM 1136 C C . TRP A 1 141 ? 15.985 5.085 -8.645 1.00 83.25 141 TRP A C 1
ATOM 1138 O O . TRP A 1 141 ? 16.417 6.144 -9.101 1.00 83.25 141 TRP A O 1
ATOM 1148 N N . TYR A 1 142 ? 16.539 4.474 -7.597 1.00 78.56 142 TYR A N 1
ATOM 1149 C CA . TYR A 1 142 ? 17.554 5.088 -6.732 1.00 78.56 142 TYR A CA 1
ATOM 1150 C C . TYR A 1 142 ? 18.942 4.492 -6.882 1.00 78.56 142 TYR A C 1
ATOM 1152 O O . TYR A 1 142 ? 19.935 5.218 -6.836 1.00 78.56 142 TYR A O 1
ATOM 1160 N N . GLY A 1 143 ? 19.026 3.177 -7.065 1.00 76.44 143 GLY A N 1
ATOM 1161 C CA . GLY A 1 143 ? 20.298 2.500 -7.299 1.00 76.44 143 GLY A CA 1
ATOM 1162 C C . GLY A 1 143 ? 20.914 2.908 -8.637 1.00 76.44 143 GLY A C 1
ATOM 1163 O O . GLY A 1 143 ? 22.137 3.021 -8.743 1.00 76.44 143 GLY A O 1
ATOM 1164 N N . TRP A 1 144 ? 20.075 3.200 -9.640 1.00 83.75 144 TRP A N 1
ATOM 1165 C CA . TRP A 1 144 ? 20.506 3.543 -11.000 1.00 83.75 144 TRP A CA 1
ATOM 1166 C C . TRP A 1 144 ? 19.873 4.844 -11.525 1.00 83.75 144 TRP A C 1
ATOM 1168 O O . TRP A 1 144 ? 19.133 4.843 -12.516 1.00 83.75 144 TRP A O 1
ATOM 1178 N N . PRO A 1 145 ? 20.226 6.008 -10.947 1.00 78.00 145 PRO A N 1
ATOM 1179 C CA . PRO A 1 145 ? 19.649 7.294 -11.347 1.00 78.00 145 PRO A CA 1
ATOM 1180 C C . PRO A 1 145 ? 19.977 7.666 -12.802 1.00 78.00 145 PRO A C 1
ATOM 1182 O O . PRO A 1 145 ? 19.231 8.407 -13.439 1.00 78.00 145 PRO A O 1
ATOM 1185 N N . LYS A 1 146 ? 21.061 7.106 -13.359 1.00 85.50 146 LYS A N 1
ATOM 1186 C CA . LYS A 1 146 ? 21.476 7.290 -14.758 1.00 85.50 146 LYS A CA 1
ATOM 1187 C C . LYS A 1 146 ? 20.740 6.393 -15.759 1.00 85.50 146 LYS A C 1
ATOM 1189 O O . LYS A 1 146 ? 20.951 6.556 -16.956 1.00 85.50 146 LYS A O 1
ATOM 1194 N N . MET A 1 147 ? 19.916 5.447 -15.301 1.00 88.00 147 MET A N 1
ATOM 1195 C CA . MET A 1 147 ? 19.119 4.617 -16.203 1.00 88.00 147 MET A CA 1
ATOM 1196 C C . MET A 1 147 ? 18.182 5.511 -17.034 1.00 88.00 147 MET A C 1
ATOM 1198 O O . MET A 1 147 ? 17.518 6.380 -16.462 1.00 88.00 147 MET A O 1
ATOM 1202 N N . PRO A 1 148 ? 18.106 5.331 -18.363 1.00 90.75 148 PRO A N 1
ATOM 1203 C CA . PRO A 1 148 ? 17.190 6.111 -19.185 1.00 90.75 148 PRO A CA 1
ATOM 1204 C C . PRO A 1 148 ? 15.721 5.891 -18.787 1.00 90.75 148 PRO A C 1
ATOM 1206 O O . PRO A 1 148 ? 15.351 4.826 -18.287 1.00 90.75 148 PRO A O 1
ATOM 1209 N N . SER A 1 149 ? 14.872 6.897 -19.021 1.00 89.94 149 SER A N 1
ATOM 1210 C CA . SER A 1 149 ? 13.484 6.916 -18.531 1.00 89.94 149 SER A CA 1
ATOM 1211 C C . SER A 1 149 ? 12.616 5.786 -19.084 1.00 89.94 149 SER A C 1
ATOM 1213 O O . SER A 1 149 ? 11.877 5.177 -18.315 1.00 89.94 149 SER A O 1
ATOM 1215 N N . LEU A 1 150 ? 12.717 5.476 -20.383 1.00 93.94 150 LEU A N 1
ATOM 1216 C CA . LEU A 1 150 ? 11.903 4.428 -21.005 1.00 93.94 150 LEU A CA 1
ATOM 1217 C C . LEU A 1 150 ? 12.221 3.027 -20.441 1.00 93.94 150 LEU A C 1
ATOM 1219 O O . LEU A 1 150 ? 11.300 2.405 -19.913 1.00 93.94 150 LEU A O 1
ATOM 1223 N N . PRO A 1 151 ? 13.484 2.547 -20.446 1.00 95.44 151 PRO A N 1
ATOM 1224 C CA . PRO A 1 151 ? 13.839 1.300 -19.776 1.00 95.44 151 PRO A CA 1
ATOM 1225 C C . PRO A 1 151 ? 13.397 1.257 -18.317 1.00 95.44 151 PRO A C 1
ATOM 1227 O O . PRO A 1 151 ? 12.832 0.260 -17.880 1.00 95.44 151 PRO A O 1
ATOM 1230 N N . ARG A 1 152 ? 13.599 2.344 -17.560 1.00 92.44 152 ARG A N 1
ATOM 1231 C CA . ARG A 1 152 ? 13.166 2.403 -16.159 1.00 92.44 152 ARG A CA 1
ATOM 1232 C C . ARG A 1 152 ? 11.655 2.187 -16.027 1.00 92.44 152 ARG A C 1
ATOM 1234 O O . ARG A 1 152 ? 11.237 1.375 -15.209 1.00 92.44 152 ARG A O 1
ATOM 1241 N N . ALA A 1 153 ? 10.848 2.881 -16.830 1.00 92.44 153 ALA A N 1
ATOM 1242 C CA . ALA A 1 153 ? 9.391 2.786 -16.778 1.00 92.44 153 ALA A CA 1
ATOM 1243 C C . ALA A 1 153 ? 8.884 1.381 -17.141 1.00 92.44 153 ALA A C 1
ATOM 1245 O O . ALA A 1 153 ? 8.022 0.850 -16.444 1.00 92.44 153 ALA A O 1
ATOM 1246 N N . VAL A 1 154 ? 9.440 0.758 -18.187 1.00 96.12 154 VAL A N 1
ATOM 1247 C CA . VAL A 1 154 ? 9.004 -0.577 -18.635 1.00 96.12 154 VAL A CA 1
ATOM 1248 C C . VAL A 1 154 ? 9.455 -1.676 -17.669 1.00 96.12 154 VAL A C 1
ATOM 1250 O O . VAL A 1 154 ? 8.667 -2.563 -17.351 1.00 96.12 154 VAL A O 1
ATOM 1253 N N . VAL A 1 155 ? 10.682 -1.614 -17.139 1.00 96.06 155 VAL A N 1
ATOM 1254 C CA . VAL A 1 155 ? 11.145 -2.593 -16.137 1.00 96.06 155 VAL A CA 1
ATOM 1255 C C . VAL A 1 155 ? 10.384 -2.413 -14.812 1.00 96.06 155 VAL A C 1
ATOM 1257 O O . VAL A 1 155 ? 10.031 -3.403 -14.173 1.00 96.06 155 VAL A O 1
ATOM 1260 N N . SER A 1 156 ? 10.057 -1.173 -14.421 1.00 94.12 156 SER A N 1
ATOM 1261 C CA . SER A 1 156 ? 9.164 -0.905 -13.281 1.00 94.12 156 SER A CA 1
ATOM 1262 C C . SER A 1 156 ? 7.784 -1.526 -13.506 1.00 94.12 156 SER A C 1
ATOM 1264 O O . SER A 1 156 ? 7.285 -2.215 -12.621 1.00 94.12 156 SER A O 1
ATOM 1266 N N . LEU A 1 157 ? 7.191 -1.344 -14.693 1.00 95.88 157 LEU A N 1
ATOM 1267 C CA . LEU A 1 157 ? 5.916 -1.969 -15.053 1.00 95.88 157 LEU A CA 1
ATOM 1268 C C . LEU A 1 157 ? 5.995 -3.499 -14.931 1.00 95.88 157 LEU A C 1
ATOM 1270 O O . LEU A 1 157 ? 5.147 -4.090 -14.270 1.00 95.88 157 LEU A O 1
ATOM 1274 N N . PHE A 1 158 ? 7.041 -4.130 -15.475 1.00 97.25 158 PHE A N 1
ATOM 1275 C CA . PHE A 1 158 ? 7.272 -5.574 -15.340 1.00 97.25 158 PHE A CA 1
ATOM 1276 C C . PHE A 1 158 ? 7.287 -6.031 -13.871 1.00 97.25 158 PHE A C 1
ATOM 1278 O O . PHE A 1 158 ? 6.545 -6.937 -13.490 1.00 97.25 158 PHE A O 1
ATOM 1285 N N . LEU A 1 159 ? 8.094 -5.382 -13.024 1.00 95.31 159 LEU A N 1
ATOM 1286 C CA . LEU A 1 159 ? 8.182 -5.710 -11.596 1.00 95.31 159 LEU A CA 1
ATOM 1287 C C . LEU A 1 159 ? 6.841 -5.547 -10.877 1.00 95.31 159 LEU A C 1
ATOM 1289 O O . LEU A 1 159 ? 6.515 -6.324 -9.983 1.00 95.31 159 LEU A O 1
ATOM 1293 N N . ARG A 1 160 ? 6.050 -4.553 -11.275 1.00 94.31 160 ARG A N 1
ATOM 1294 C CA . ARG A 1 160 ? 4.750 -4.260 -10.668 1.00 94.31 160 ARG A CA 1
ATOM 1295 C C . ARG A 1 160 ? 3.668 -5.234 -11.090 1.00 94.31 160 ARG A C 1
ATOM 1297 O O . ARG A 1 160 ? 2.834 -5.605 -10.269 1.00 94.31 160 ARG A O 1
ATOM 1304 N N . LEU A 1 161 ? 3.725 -5.720 -12.324 1.00 95.44 161 LEU A N 1
ATOM 1305 C CA . LEU A 1 161 ? 2.886 -6.822 -12.782 1.00 95.44 161 LEU A CA 1
ATOM 1306 C C . LEU A 1 161 ? 3.232 -8.124 -12.040 1.00 95.44 161 LEU A C 1
ATOM 1308 O O . LEU A 1 161 ? 2.329 -8.838 -11.605 1.00 95.44 161 LEU A O 1
ATOM 1312 N N . ARG A 1 162 ? 4.523 -8.391 -11.790 1.00 95.44 162 ARG A N 1
ATOM 1313 C CA . ARG A 1 162 ? 4.966 -9.510 -10.936 1.00 95.44 162 ARG A CA 1
ATOM 1314 C C . ARG A 1 162 ? 4.502 -9.369 -9.487 1.00 95.44 162 ARG A C 1
ATOM 1316 O O . ARG A 1 162 ? 3.998 -10.332 -8.918 1.00 95.44 162 ARG A O 1
ATOM 1323 N N . GLU A 1 163 ? 4.600 -8.177 -8.905 1.00 94.12 163 GLU A N 1
ATOM 1324 C CA . GLU A 1 163 ? 4.052 -7.891 -7.575 1.00 94.12 163 GLU A CA 1
ATOM 1325 C C . GLU A 1 163 ? 2.532 -8.129 -7.534 1.00 94.12 163 GLU A C 1
ATOM 1327 O O . GLU A 1 163 ? 2.032 -8.776 -6.613 1.00 94.12 163 GLU A O 1
ATOM 1332 N N . LYS A 1 164 ? 1.793 -7.681 -8.561 1.00 93.50 164 LYS A N 1
ATOM 1333 C CA . LYS A 1 164 ? 0.333 -7.839 -8.662 1.00 93.50 164 LYS A CA 1
ATOM 1334 C C . LYS A 1 164 ? -0.109 -9.306 -8.694 1.00 93.50 164 LYS A C 1
ATOM 1336 O O . LYS A 1 164 ? -1.177 -9.617 -8.168 1.00 93.50 164 LYS A O 1
ATOM 1341 N N . GLN A 1 165 ? 0.702 -10.234 -9.209 1.00 93.44 165 GLN A N 1
ATOM 1342 C CA . GLN A 1 165 ? 0.408 -11.679 -9.135 1.00 93.44 165 GLN A CA 1
ATOM 1343 C C . GLN A 1 165 ? 0.299 -12.188 -7.682 1.00 93.44 165 GLN A C 1
ATOM 1345 O O . GLN A 1 165 ? -0.368 -13.191 -7.419 1.00 93.44 165 GLN A O 1
ATOM 1350 N N . LEU A 1 166 ? 0.887 -11.468 -6.721 1.00 92.31 166 LEU A N 1
ATOM 1351 C CA . LEU A 1 166 ? 0.796 -11.753 -5.289 1.00 92.31 166 LEU A CA 1
ATOM 1352 C C . LEU A 1 166 ? -0.402 -11.071 -4.608 1.00 92.31 166 LEU A C 1
ATOM 1354 O O . LEU A 1 166 ? -0.613 -11.313 -3.425 1.00 92.31 166 LEU A O 1
ATOM 1358 N N . SER A 1 167 ? -1.193 -10.247 -5.309 1.00 91.62 167 SER A N 1
ATOM 1359 C CA . SER A 1 167 ? -2.311 -9.456 -4.742 1.00 91.62 167 SER A CA 1
ATOM 1360 C C . SER A 1 167 ? -3.321 -10.289 -3.949 1.00 91.62 167 SER A C 1
ATOM 1362 O O . SER A 1 167 ? -3.836 -9.825 -2.938 1.00 91.62 167 SER A O 1
ATOM 1364 N N . SER A 1 168 ? -3.546 -11.540 -4.367 1.00 91.12 168 SER A N 1
ATOM 1365 C CA . SER A 1 168 ? -4.450 -12.510 -3.723 1.00 91.12 168 SER A CA 1
ATOM 1366 C C . SER A 1 168 ? -3.907 -13.146 -2.437 1.00 91.12 168 SER A C 1
ATOM 1368 O O . SER A 1 168 ? -4.577 -13.983 -1.832 1.00 91.12 168 SER A O 1
ATOM 1370 N N . THR A 1 169 ? -2.687 -12.803 -2.026 1.00 91.50 169 THR A N 1
ATOM 1371 C CA . THR A 1 169 ? -2.016 -13.399 -0.868 1.00 91.50 169 THR A CA 1
ATOM 1372 C C . THR A 1 169 ? -1.171 -12.395 -0.105 1.00 91.50 169 THR A C 1
ATOM 1374 O O . THR A 1 169 ? -0.782 -11.355 -0.626 1.00 91.50 169 THR A O 1
ATOM 1377 N N . TYR A 1 170 ? -0.822 -12.722 1.133 1.00 93.62 170 TYR A N 1
ATOM 1378 C CA . TYR A 1 170 ? 0.211 -11.997 1.863 1.00 93.62 170 TYR A CA 1
ATOM 1379 C C . TYR A 1 170 ? 1.183 -12.983 2.502 1.00 93.62 170 TYR A C 1
ATOM 1381 O O . TYR A 1 170 ? 0.848 -13.669 3.469 1.00 93.62 170 TYR A O 1
ATOM 1389 N N . GLU A 1 171 ? 2.371 -13.082 1.907 1.00 93.75 171 GLU A N 1
ATOM 1390 C CA . GLU A 1 171 ? 3.374 -14.096 2.221 1.00 93.75 171 GLU A CA 1
ATOM 1391 C C . GLU A 1 171 ? 4.639 -13.427 2.755 1.00 93.75 171 GLU A C 1
ATOM 1393 O O . GLU A 1 171 ? 5.213 -12.554 2.102 1.00 93.75 171 GLU A O 1
ATOM 1398 N N . ILE A 1 172 ? 5.075 -13.855 3.940 1.00 95.12 172 ILE A N 1
ATOM 1399 C CA . ILE A 1 172 ? 6.294 -13.380 4.597 1.00 95.12 172 ILE A CA 1
ATOM 1400 C C . ILE A 1 172 ? 7.348 -14.483 4.527 1.00 95.12 172 ILE A C 1
ATOM 1402 O O . ILE A 1 172 ? 7.063 -15.646 4.815 1.00 95.12 172 ILE A O 1
ATOM 1406 N N . VAL A 1 173 ? 8.565 -14.111 4.141 1.00 95.56 173 VAL A N 1
ATOM 1407 C CA . VAL A 1 173 ? 9.682 -15.029 3.920 1.00 95.56 173 VAL A CA 1
ATOM 1408 C C . VAL A 1 173 ? 10.918 -14.588 4.681 1.00 95.56 173 VAL A C 1
ATOM 1410 O O . VAL A 1 173 ? 11.198 -13.397 4.783 1.00 95.56 173 VAL A O 1
ATOM 1413 N N . SER A 1 174 ? 11.662 -15.562 5.204 1.00 95.44 174 SER A N 1
ATOM 1414 C CA . SER A 1 174 ? 13.013 -15.353 5.725 1.00 95.44 174 SER A CA 1
ATOM 1415 C C . SER A 1 174 ? 13.914 -14.877 4.592 1.00 95.44 174 SER A C 1
ATOM 1417 O O . SER A 1 174 ? 13.866 -15.419 3.487 1.00 95.44 174 SER A O 1
ATOM 1419 N N . ILE A 1 175 ? 14.741 -13.878 4.859 1.00 93.19 175 ILE A N 1
ATOM 1420 C CA . ILE A 1 175 ? 15.707 -13.369 3.892 1.00 93.19 175 ILE A CA 1
ATOM 1421 C C . ILE A 1 175 ? 17.002 -13.040 4.623 1.00 93.19 175 ILE A C 1
ATOM 1423 O O . ILE A 1 175 ? 17.001 -12.526 5.739 1.00 93.19 175 ILE A O 1
ATOM 1427 N N . THR A 1 176 ? 18.129 -13.363 4.008 1.00 92.25 176 THR A N 1
ATOM 1428 C CA . THR A 1 176 ? 19.450 -13.072 4.563 1.00 92.25 176 THR A CA 1
ATOM 1429 C C . THR A 1 176 ? 20.037 -11.807 3.946 1.00 92.25 176 THR A C 1
ATOM 1431 O O . THR A 1 176 ? 19.683 -11.378 2.844 1.00 92.25 176 THR A O 1
ATOM 1434 N N . ARG A 1 177 ? 20.986 -11.186 4.655 1.00 88.94 177 ARG A N 1
ATOM 1435 C CA . ARG A 1 177 ? 21.759 -10.067 4.101 1.00 88.94 177 ARG A CA 1
ATOM 1436 C C . ARG A 1 177 ? 22.541 -10.491 2.853 1.00 88.94 177 ARG A C 1
ATOM 1438 O O . ARG A 1 177 ? 22.625 -9.710 1.909 1.00 88.94 177 ARG A O 1
ATOM 1445 N N . ASP A 1 178 ? 23.065 -11.712 2.840 1.00 91.88 178 ASP A N 1
ATOM 1446 C CA . ASP A 1 178 ? 23.870 -12.233 1.734 1.00 91.88 178 ASP A CA 1
ATOM 1447 C C . ASP A 1 178 ? 23.040 -12.445 0.466 1.00 91.88 178 ASP A C 1
ATOM 1449 O O . ASP A 1 178 ? 23.494 -12.068 -0.613 1.00 91.88 178 ASP A O 1
ATOM 1453 N N . GLU A 1 179 ? 21.804 -12.945 0.580 1.00 90.62 179 GLU A N 1
ATOM 1454 C CA . GLU A 1 179 ? 20.872 -13.036 -0.555 1.00 90.62 179 GLU A CA 1
ATOM 1455 C C . GLU A 1 179 ? 20.600 -11.655 -1.168 1.00 90.62 179 GLU A C 1
ATOM 1457 O O . GLU A 1 179 ? 20.742 -11.477 -2.380 1.00 90.62 179 GLU A O 1
ATOM 1462 N N . ARG A 1 180 ? 20.312 -10.639 -0.340 1.00 88.56 180 ARG A N 1
ATOM 1463 C CA . ARG A 1 180 ? 20.108 -9.262 -0.829 1.00 88.56 180 ARG A CA 1
ATOM 1464 C C . ARG A 1 180 ? 21.348 -8.711 -1.525 1.00 88.56 180 ARG A C 1
ATOM 1466 O O . ARG A 1 180 ? 21.259 -8.176 -2.633 1.00 88.56 180 ARG A O 1
ATOM 1473 N N . LEU A 1 181 ? 22.514 -8.855 -0.894 1.00 90.00 181 LEU A N 1
ATOM 1474 C CA . LEU A 1 181 ? 23.785 -8.394 -1.452 1.00 90.00 181 LEU A CA 1
ATOM 1475 C C . LEU A 1 181 ? 24.124 -9.112 -2.759 1.00 90.00 181 LEU A C 1
ATOM 1477 O O . LEU A 1 181 ? 24.670 -8.485 -3.669 1.00 90.00 181 LEU A O 1
ATOM 1481 N N . LEU A 1 182 ? 23.797 -10.399 -2.879 1.00 91.50 182 LEU A N 1
ATOM 1482 C CA . LEU A 1 182 ? 24.007 -11.174 -4.094 1.00 91.50 182 LEU A CA 1
ATOM 1483 C C . LEU A 1 182 ? 23.235 -10.568 -5.271 1.00 91.50 182 LEU A C 1
ATOM 1485 O O . LEU A 1 182 ? 23.843 -10.297 -6.310 1.00 91.50 182 LEU A O 1
ATOM 1489 N N . TRP A 1 183 ? 21.939 -10.286 -5.106 1.00 90.56 183 TRP A N 1
ATOM 1490 C CA . TRP A 1 183 ? 21.121 -9.682 -6.166 1.00 90.56 183 TRP A CA 1
ATOM 1491 C C . TRP A 1 183 ? 21.594 -8.280 -6.518 1.00 90.56 183 TRP A C 1
ATOM 1493 O O . TRP A 1 183 ? 21.783 -7.971 -7.692 1.00 90.56 183 TRP A O 1
ATOM 1503 N N . MET A 1 184 ? 21.855 -7.447 -5.505 1.00 88.94 184 MET A N 1
ATOM 1504 C CA . MET A 1 184 ? 22.359 -6.091 -5.714 1.00 88.94 184 MET A CA 1
ATOM 1505 C C . MET A 1 184 ? 23.673 -6.103 -6.493 1.00 88.94 184 MET A C 1
ATOM 1507 O O . MET A 1 184 ? 23.833 -5.356 -7.454 1.00 88.94 184 MET A O 1
ATOM 1511 N N . ASN A 1 185 ? 24.626 -6.953 -6.108 1.00 91.81 185 ASN A N 1
ATOM 1512 C CA . ASN A 1 185 ? 25.919 -7.048 -6.780 1.00 91.81 185 ASN A CA 1
ATOM 1513 C C . ASN A 1 185 ? 25.788 -7.574 -8.208 1.00 91.81 185 ASN A C 1
ATOM 1515 O O . ASN A 1 185 ? 26.498 -7.090 -9.096 1.00 91.81 185 ASN A O 1
ATOM 1519 N N . ARG A 1 186 ? 24.893 -8.543 -8.427 1.00 93.38 186 ARG A N 1
ATOM 1520 C CA . ARG A 1 186 ? 24.583 -9.090 -9.747 1.00 93.38 186 ARG A CA 1
ATOM 1521 C C . ARG A 1 186 ? 24.008 -8.002 -10.658 1.00 93.38 186 ARG A C 1
ATOM 1523 O O . ARG A 1 186 ? 24.635 -7.674 -11.664 1.00 93.38 186 ARG A O 1
ATOM 1530 N N . LEU A 1 187 ? 22.938 -7.336 -10.233 1.00 93.00 187 LEU A N 1
ATOM 1531 C CA . LEU A 1 187 ? 22.291 -6.272 -11.003 1.00 93.00 187 LEU A CA 1
ATOM 1532 C C . LEU A 1 187 ? 23.214 -5.058 -11.218 1.00 93.00 187 LEU A C 1
ATOM 1534 O O . LEU A 1 187 ? 23.315 -4.546 -12.328 1.00 93.00 187 LEU A O 1
ATOM 1538 N N . ASN A 1 188 ? 23.987 -4.638 -10.209 1.00 91.56 188 ASN A N 1
ATOM 1539 C CA . ASN A 1 188 ? 24.967 -3.549 -10.346 1.00 91.56 188 ASN A CA 1
ATOM 1540 C C . ASN A 1 188 ? 26.111 -3.881 -11.314 1.00 91.56 188 ASN A C 1
ATOM 1542 O O . ASN A 1 188 ? 26.688 -2.995 -11.952 1.00 91.56 188 ASN A O 1
ATOM 1546 N N . ARG A 1 189 ? 26.529 -5.148 -11.377 1.00 93.50 189 ARG A N 1
ATOM 1547 C CA . ARG A 1 189 ? 27.524 -5.598 -12.356 1.00 93.50 189 ARG A CA 1
ATOM 1548 C C . ARG A 1 189 ? 26.922 -5.582 -13.755 1.00 93.50 189 ARG A C 1
ATOM 1550 O O . ARG A 1 189 ? 27.561 -5.059 -14.662 1.00 93.50 189 ARG A O 1
ATOM 1557 N N . PHE A 1 190 ? 25.706 -6.093 -13.893 1.00 95.25 190 PHE A N 1
ATOM 1558 C CA . PHE A 1 190 ? 25.000 -6.154 -15.161 1.00 95.25 190 PHE A CA 1
ATOM 1559 C C . PHE A 1 190 ? 24.690 -4.766 -15.734 1.00 95.25 190 PHE A C 1
ATOM 1561 O O . PHE A 1 190 ? 24.985 -4.499 -16.891 1.00 95.25 190 PHE A O 1
ATOM 1568 N N . MET A 1 191 ? 24.243 -3.822 -14.905 1.00 92.19 191 MET A N 1
ATOM 1569 C CA . MET A 1 191 ? 24.016 -2.436 -15.329 1.00 92.19 191 MET A CA 1
ATOM 1570 C C . MET A 1 191 ? 25.282 -1.749 -15.846 1.00 92.19 191 MET A C 1
ATOM 1572 O O . MET A 1 191 ? 25.226 -0.991 -16.810 1.00 92.19 191 MET A O 1
ATOM 1576 N N . ARG A 1 192 ? 26.445 -2.021 -15.238 1.00 92.56 192 ARG A N 1
ATOM 1577 C CA . ARG A 1 192 ? 27.732 -1.513 -15.745 1.00 92.56 192 ARG A CA 1
ATOM 1578 C C . ARG A 1 192 ? 28.110 -2.148 -17.078 1.00 92.56 192 ARG A C 1
ATOM 1580 O O . ARG A 1 192 ? 28.669 -1.465 -17.924 1.00 92.56 192 ARG A O 1
ATOM 1587 N N . TYR A 1 193 ? 27.814 -3.433 -17.246 1.00 94.88 193 TYR A N 1
ATOM 1588 C CA . TYR A 1 193 ? 27.997 -4.126 -18.515 1.00 94.88 193 TYR A CA 1
ATOM 1589 C C . TYR A 1 193 ? 27.122 -3.502 -19.614 1.00 94.88 193 TYR A C 1
ATOM 1591 O O . TYR A 1 193 ? 27.658 -3.104 -20.641 1.00 94.88 193 TYR A O 1
ATOM 1599 N N . LEU A 1 194 ? 25.828 -3.290 -19.356 1.00 94.50 194 LEU A N 1
ATOM 1600 C CA . LEU A 1 194 ? 24.922 -2.646 -20.313 1.00 94.50 194 LEU A CA 1
ATOM 1601 C C . LEU A 1 194 ? 25.340 -1.215 -20.659 1.00 94.50 194 LEU A C 1
ATOM 1603 O O . LEU A 1 194 ? 25.282 -0.827 -21.821 1.00 94.50 194 LEU A O 1
ATOM 1607 N N . ALA A 1 195 ? 25.774 -0.435 -19.666 1.00 92.56 195 ALA A N 1
ATOM 1608 C CA . ALA A 1 195 ? 26.281 0.912 -19.908 1.00 92.56 195 ALA A CA 1
ATOM 1609 C C . ALA A 1 195 ? 27.506 0.888 -20.835 1.00 92.56 195 ALA A C 1
ATOM 1611 O O . ALA A 1 195 ? 27.540 1.633 -21.807 1.00 92.56 195 ALA A O 1
ATOM 1612 N N . ASN A 1 196 ? 28.462 -0.013 -20.586 1.00 94.38 196 ASN A N 1
ATOM 1613 C CA . ASN A 1 196 ? 29.632 -0.168 -21.450 1.00 94.38 196 ASN A CA 1
ATOM 1614 C C . ASN A 1 196 ? 29.249 -0.630 -22.863 1.00 94.38 196 ASN A C 1
ATOM 1616 O O . ASN A 1 196 ? 29.829 -0.143 -23.825 1.00 94.38 196 ASN A O 1
ATOM 1620 N N . ASP A 1 197 ? 28.290 -1.549 -23.005 1.00 94.94 197 ASP A N 1
ATOM 1621 C CA . ASP A 1 197 ? 27.826 -1.996 -24.323 1.00 94.94 197 ASP A CA 1
ATOM 1622 C C . ASP A 1 197 ? 27.239 -0.839 -25.134 1.00 94.94 197 ASP A C 1
ATOM 1624 O O . ASP A 1 197 ? 27.512 -0.719 -26.325 1.00 94.94 197 ASP A O 1
ATOM 1628 N N . VAL A 1 198 ? 26.453 0.027 -24.495 1.00 94.06 198 VAL A N 1
ATOM 1629 C CA . VAL A 1 198 ? 25.875 1.211 -25.140 1.00 94.06 198 VAL A CA 1
ATOM 1630 C C . VAL A 1 198 ? 26.964 2.233 -25.476 1.00 94.06 198 VAL A C 1
ATOM 1632 O O . VAL A 1 198 ? 27.031 2.701 -26.612 1.00 94.06 198 VAL A O 1
ATOM 1635 N N . ASP A 1 199 ? 27.858 2.527 -24.528 1.00 93.62 199 ASP A N 1
ATOM 1636 C CA . ASP A 1 199 ? 28.947 3.495 -24.707 1.00 93.62 199 ASP A CA 1
ATOM 1637 C C . ASP A 1 199 ? 29.939 3.063 -25.807 1.00 93.62 199 ASP A C 1
ATOM 1639 O O . ASP A 1 199 ? 30.466 3.901 -26.540 1.00 93.62 199 ASP A O 1
ATOM 1643 N N . GLU A 1 200 ? 30.182 1.757 -25.950 1.00 95.75 200 GLU A N 1
ATOM 1644 C CA . GLU A 1 200 ? 31.093 1.173 -26.944 1.00 95.75 200 GLU A CA 1
ATOM 1645 C C . GLU A 1 200 ? 30.386 0.736 -28.247 1.00 95.75 200 GLU A C 1
ATOM 1647 O O . GLU A 1 200 ? 31.009 0.087 -29.088 1.00 95.75 200 GLU A O 1
ATOM 1652 N N . ASP A 1 201 ? 29.107 1.095 -28.435 1.00 93.81 201 ASP A N 1
ATOM 1653 C CA . ASP A 1 201 ? 28.276 0.764 -29.610 1.00 93.81 201 ASP A CA 1
ATOM 1654 C C . ASP A 1 201 ? 28.194 -0.746 -29.922 1.00 93.81 201 ASP A C 1
ATOM 1656 O O . ASP A 1 201 ? 28.146 -1.181 -31.075 1.00 93.81 201 ASP A O 1
ATOM 1660 N N . ARG A 1 202 ? 28.181 -1.569 -28.868 1.00 95.88 202 ARG A N 1
ATOM 1661 C CA . ARG A 1 202 ? 28.086 -3.038 -28.909 1.00 95.88 202 ARG A CA 1
ATOM 1662 C C . ARG A 1 202 ? 26.658 -3.556 -28.773 1.00 95.88 202 ARG A C 1
ATOM 1664 O O . ARG A 1 202 ? 26.454 -4.706 -28.392 1.00 95.88 202 ARG A O 1
ATOM 1671 N N . VAL A 1 203 ? 25.664 -2.731 -29.101 1.00 96.00 203 VAL A N 1
ATOM 1672 C CA . VAL A 1 203 ? 24.271 -3.184 -29.173 1.00 96.00 203 VAL A CA 1
ATOM 1673 C C . VAL A 1 203 ? 24.182 -4.331 -30.198 1.00 96.00 203 VAL A C 1
ATOM 1675 O O . VAL A 1 203 ? 24.643 -4.156 -31.331 1.00 96.00 203 VAL A O 1
ATOM 1678 N N . PRO A 1 204 ? 23.627 -5.501 -29.834 1.00 95.94 204 PRO A N 1
ATOM 1679 C CA . PRO A 1 204 ? 23.462 -6.629 -30.747 1.00 95.94 204 PRO A CA 1
ATOM 1680 C C . PRO A 1 204 ? 22.597 -6.291 -31.966 1.00 95.94 204 PRO A C 1
ATOM 1682 O O . PRO A 1 204 ? 21.675 -5.481 -31.877 1.00 95.94 204 PRO A O 1
ATOM 1685 N N . ASP A 1 205 ? 22.863 -6.930 -33.108 1.00 96.44 205 ASP A N 1
ATOM 1686 C CA . ASP A 1 205 ? 22.149 -6.636 -34.361 1.00 96.44 205 ASP A CA 1
ATOM 1687 C C . ASP A 1 205 ? 20.646 -6.948 -34.293 1.00 96.44 205 ASP A C 1
ATOM 1689 O O . ASP A 1 205 ? 19.854 -6.248 -34.916 1.00 96.44 205 ASP A O 1
ATOM 1693 N N . ASP A 1 206 ? 20.239 -7.934 -33.491 1.00 95.44 206 ASP A N 1
ATOM 1694 C CA . ASP A 1 206 ? 18.832 -8.292 -33.260 1.00 95.44 206 ASP A CA 1
ATOM 1695 C C . ASP A 1 206 ? 18.076 -7.282 -32.375 1.00 95.44 206 ASP A C 1
ATOM 1697 O O . ASP A 1 206 ? 16.862 -7.384 -32.217 1.00 95.44 206 ASP A O 1
ATOM 1701 N N . ALA A 1 207 ? 18.782 -6.309 -31.794 1.00 95.94 207 ALA A N 1
ATOM 1702 C CA . ALA A 1 207 ? 18.211 -5.187 -31.054 1.00 95.94 207 ALA A CA 1
ATOM 1703 C C . ALA A 1 207 ? 18.319 -3.853 -31.819 1.00 95.94 207 ALA A C 1
ATOM 1705 O O . ALA A 1 207 ? 17.902 -2.817 -31.296 1.00 95.94 207 ALA A O 1
ATOM 1706 N N . LYS A 1 208 ? 18.880 -3.853 -33.040 1.00 96.06 208 LYS A N 1
ATOM 1707 C CA . LYS A 1 208 ? 19.015 -2.656 -33.884 1.00 96.06 208 LYS A CA 1
ATOM 1708 C C . LYS A 1 208 ? 17.795 -2.470 -34.773 1.00 96.06 208 LYS A C 1
ATOM 1710 O O . LYS A 1 208 ? 17.465 -3.334 -35.576 1.00 96.06 208 LYS A O 1
ATOM 1715 N N . PHE A 1 209 ? 17.204 -1.283 -34.706 1.00 96.12 209 PHE A N 1
ATOM 1716 C CA . PHE A 1 209 ? 16.045 -0.915 -35.513 1.00 96.12 209 PHE A CA 1
ATOM 1717 C C . PHE A 1 209 ? 16.419 -0.035 -36.704 1.00 96.12 209 PHE A C 1
ATOM 1719 O O . PHE A 1 209 ? 17.216 0.907 -36.615 1.00 96.12 209 PHE A O 1
ATOM 1726 N N . LYS A 1 210 ? 15.758 -0.292 -37.830 1.00 95.44 210 LYS A N 1
ATOM 1727 C CA . LYS A 1 210 ? 15.723 0.568 -39.012 1.00 95.44 210 LYS A CA 1
ATOM 1728 C C . LYS A 1 210 ? 14.581 1.574 -38.895 1.00 95.44 210 LYS A C 1
ATOM 1730 O O . LYS A 1 210 ? 13.583 1.367 -38.215 1.00 95.44 210 LYS A O 1
ATOM 1735 N N . ARG A 1 211 ? 14.671 2.666 -39.660 1.00 92.69 211 ARG A N 1
ATOM 1736 C CA . ARG A 1 211 ? 13.640 3.725 -39.672 1.00 92.69 211 ARG A CA 1
ATOM 1737 C C . ARG A 1 211 ? 12.235 3.224 -40.025 1.00 92.69 211 ARG A C 1
ATOM 1739 O O . ARG A 1 211 ? 11.262 3.783 -39.532 1.00 92.69 211 ARG A O 1
ATOM 1746 N N . SER A 1 212 ? 12.137 2.212 -40.886 1.00 92.81 212 SER A N 1
ATOM 1747 C CA . SER A 1 212 ? 10.876 1.581 -41.308 1.00 92.81 212 SER A CA 1
ATOM 1748 C C . SER A 1 212 ? 10.246 0.685 -40.240 1.00 92.81 212 SER A C 1
ATOM 1750 O O . SER A 1 212 ? 9.102 0.269 -40.385 1.00 92.81 212 SER A O 1
ATOM 1752 N N . GLU A 1 213 ? 10.997 0.338 -39.197 1.00 92.88 213 GLU A N 1
ATOM 1753 C CA . GLU A 1 213 ? 10.528 -0.519 -38.104 1.00 92.88 213 GLU A CA 1
ATOM 1754 C C . GLU A 1 213 ? 9.965 0.308 -36.946 1.00 92.88 213 GLU A C 1
ATOM 1756 O O . GLU A 1 213 ? 9.189 -0.214 -36.153 1.00 92.88 213 GLU A O 1
ATOM 1761 N N . CYS A 1 214 ? 10.295 1.603 -36.896 1.00 93.25 214 CYS A N 1
ATOM 1762 C CA . CYS A 1 214 ? 9.830 2.557 -35.888 1.00 93.25 214 CYS A CA 1
ATOM 1763 C C . CYS A 1 214 ? 8.877 3.617 -36.466 1.00 93.25 214 CYS A C 1
ATOM 1765 O O . CYS A 1 214 ? 8.764 4.714 -35.916 1.00 93.25 214 CYS A O 1
ATOM 1767 N N . ASP A 1 215 ? 8.271 3.355 -37.626 1.00 91.94 215 ASP A N 1
ATOM 1768 C CA . ASP A 1 215 ? 7.425 4.318 -38.334 1.00 91.94 215 ASP A CA 1
ATOM 1769 C C . ASP A 1 215 ? 5.985 4.397 -37.832 1.00 91.94 215 ASP A C 1
ATOM 1771 O O . ASP A 1 215 ? 5.304 5.387 -38.109 1.00 91.94 215 ASP A O 1
ATOM 1775 N N . ASP A 1 216 ? 5.571 3.389 -37.077 1.00 94.69 216 ASP A N 1
ATOM 1776 C CA . ASP A 1 216 ? 4.230 3.214 -36.559 1.00 94.69 216 ASP A CA 1
ATOM 1777 C C . ASP A 1 216 ? 4.260 2.934 -35.051 1.00 94.69 216 ASP A C 1
ATOM 1779 O O . ASP A 1 216 ? 5.114 2.202 -34.543 1.00 94.69 216 ASP A O 1
ATOM 1783 N N . PHE A 1 217 ? 3.317 3.538 -34.329 1.00 96.62 217 PHE A N 1
ATOM 1784 C CA . PHE A 1 217 ? 3.232 3.395 -32.879 1.00 96.62 217 PHE A CA 1
ATOM 1785 C C . PHE A 1 217 ? 2.820 1.978 -32.475 1.00 96.62 217 PHE A C 1
ATOM 1787 O O . PHE A 1 217 ? 3.326 1.483 -31.469 1.00 96.62 217 PHE A O 1
ATOM 1794 N N . SER A 1 218 ? 1.951 1.317 -33.247 1.00 97.12 218 SER A N 1
ATOM 1795 C CA . SER A 1 218 ? 1.507 -0.042 -32.924 1.00 97.12 218 SER A CA 1
ATOM 1796 C C . SER A 1 218 ? 2.668 -1.030 -33.000 1.00 97.12 218 SER A C 1
ATOM 1798 O O . SER A 1 218 ? 2.867 -1.781 -32.053 1.00 97.12 218 SER A O 1
ATOM 1800 N N . LYS A 1 219 ? 3.529 -0.935 -34.024 1.00 95.88 219 LYS A N 1
ATOM 1801 C CA . LYS A 1 219 ? 4.775 -1.729 -34.085 1.00 95.88 219 LYS A CA 1
ATOM 1802 C C . LYS A 1 219 ? 5.684 -1.492 -32.878 1.00 95.88 219 LYS A C 1
ATOM 1804 O O . LYS A 1 219 ? 6.189 -2.437 -32.281 1.00 95.88 219 LYS A O 1
ATOM 1809 N N . ILE A 1 220 ? 5.891 -0.223 -32.505 1.00 96.81 220 ILE A N 1
ATOM 1810 C CA . ILE A 1 220 ? 6.702 0.125 -31.329 1.00 96.81 220 ILE A CA 1
ATOM 1811 C C . ILE A 1 220 ? 6.110 -0.509 -30.069 1.00 96.81 220 ILE A C 1
ATOM 1813 O O . ILE A 1 220 ? 6.848 -1.078 -29.270 1.00 96.81 220 ILE A O 1
ATOM 1817 N N . TYR A 1 221 ? 4.793 -0.424 -29.897 1.00 97.88 221 TYR A N 1
ATOM 1818 C CA . TYR A 1 221 ? 4.092 -1.044 -28.782 1.00 97.88 221 TYR A CA 1
ATOM 1819 C C . TYR A 1 221 ? 4.283 -2.567 -28.760 1.00 97.88 221 TYR A C 1
ATOM 1821 O O . TYR A 1 221 ? 4.687 -3.093 -27.725 1.00 97.88 221 TYR A O 1
ATOM 1829 N N . GLU A 1 222 ? 4.101 -3.252 -29.892 1.00 97.31 222 GLU A N 1
ATOM 1830 C CA . GLU A 1 222 ? 4.265 -4.709 -30.017 1.00 97.31 222 GLU A CA 1
ATOM 1831 C C . GLU A 1 222 ? 5.663 -5.183 -29.585 1.00 97.31 222 GLU A C 1
ATOM 1833 O O . GLU A 1 222 ? 5.782 -6.182 -28.871 1.00 97.31 222 GLU A O 1
ATOM 1838 N N . TYR A 1 223 ? 6.728 -4.441 -29.922 1.00 96.88 223 TYR A N 1
ATOM 1839 C CA . TYR A 1 223 ? 8.089 -4.799 -29.500 1.00 96.88 223 TYR A CA 1
ATOM 1840 C C . TYR A 1 223 ? 8.245 -4.861 -27.978 1.00 96.88 223 TYR A C 1
ATOM 1842 O O . TYR A 1 223 ? 8.920 -5.758 -27.470 1.00 96.88 223 TYR A O 1
ATOM 1850 N N . PHE A 1 224 ? 7.649 -3.914 -27.249 1.00 97.75 224 PHE A N 1
ATOM 1851 C CA . PHE A 1 224 ? 7.740 -3.867 -25.788 1.00 97.75 224 PHE A CA 1
ATOM 1852 C C . PHE A 1 224 ? 6.682 -4.742 -25.107 1.00 97.75 224 PHE A C 1
ATOM 1854 O O . PHE A 1 224 ? 6.972 -5.329 -24.065 1.00 97.75 224 PHE A O 1
ATOM 1861 N N . GLN A 1 225 ? 5.491 -4.883 -25.698 1.00 97.56 225 GLN A N 1
ATOM 1862 C CA . GLN A 1 225 ? 4.456 -5.808 -25.223 1.00 97.56 225 GLN A CA 1
ATOM 1863 C C . GLN A 1 225 ? 4.981 -7.248 -25.231 1.00 97.56 225 GLN A C 1
ATOM 1865 O O . GLN A 1 225 ? 4.690 -8.008 -24.312 1.00 97.56 225 GLN A O 1
ATOM 1870 N N . GLY A 1 226 ? 5.841 -7.599 -26.193 1.00 96.56 226 GLY A N 1
AT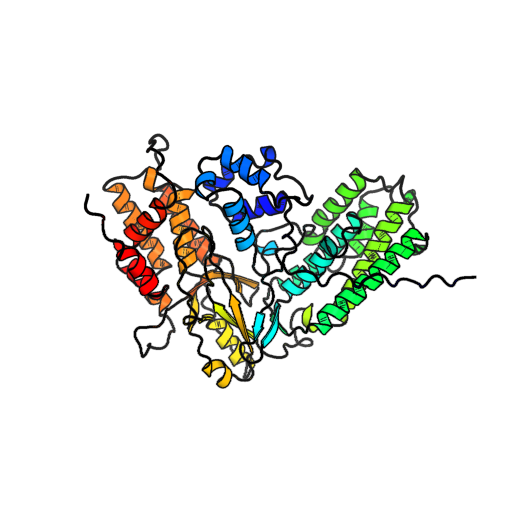OM 1871 C CA . GLY A 1 226 ? 6.512 -8.897 -26.241 1.00 96.56 226 GLY A CA 1
ATOM 1872 C C . GLY A 1 226 ? 7.325 -9.248 -24.986 1.00 96.56 226 GLY A C 1
ATOM 1873 O O . GLY A 1 226 ? 7.545 -10.427 -24.730 1.00 96.56 226 GLY A O 1
ATOM 1874 N N . PHE A 1 227 ? 7.739 -8.275 -24.163 1.00 96.81 227 PHE A N 1
ATOM 1875 C CA . PHE A 1 227 ? 8.380 -8.548 -22.866 1.00 96.81 227 PHE A CA 1
ATOM 1876 C C . PHE A 1 227 ? 7.388 -8.855 -21.740 1.00 96.81 227 PHE A C 1
ATOM 1878 O O . PHE A 1 227 ? 7.783 -9.372 -20.700 1.00 96.81 227 PHE A O 1
ATOM 1885 N N . LEU A 1 228 ? 6.118 -8.506 -21.938 1.00 97.19 228 LEU A N 1
ATOM 1886 C CA . LEU A 1 228 ? 5.043 -8.536 -20.948 1.00 97.19 228 LEU A CA 1
ATOM 1887 C C . LEU A 1 228 ? 3.912 -9.497 -21.359 1.00 97.19 228 LEU A C 1
ATOM 1889 O O . LEU A 1 228 ? 2.823 -9.435 -20.800 1.00 97.19 228 LEU A O 1
ATOM 1893 N N . TYR A 1 229 ? 4.169 -10.388 -22.322 1.00 95.38 229 TYR A N 1
ATOM 1894 C CA . TYR A 1 229 ? 3.174 -11.273 -22.946 1.00 95.38 229 TYR A CA 1
ATOM 1895 C C . TYR A 1 229 ? 2.474 -12.240 -21.976 1.00 95.38 229 TYR A C 1
ATOM 1897 O O . TYR A 1 229 ? 1.438 -12.809 -22.306 1.00 95.38 229 TYR A O 1
ATOM 1905 N N . GLU A 1 230 ? 3.060 -12.478 -20.802 1.00 95.62 230 GLU A N 1
ATOM 1906 C CA . GLU A 1 230 ? 2.517 -13.375 -19.778 1.00 95.62 230 GLU A CA 1
ATOM 1907 C C . GLU A 1 230 ? 1.466 -12.706 -18.874 1.00 95.62 230 GLU A C 1
ATOM 1909 O O . GLU A 1 230 ? 0.860 -13.379 -18.038 1.00 95.62 230 GLU A O 1
ATOM 1914 N N . PHE A 1 231 ? 1.271 -11.389 -19.000 1.00 96.88 231 PHE A N 1
ATOM 1915 C CA . PHE A 1 231 ? 0.352 -10.617 -18.166 1.00 96.88 231 PHE A CA 1
ATOM 1916 C C . PHE A 1 231 ? -0.943 -10.274 -18.916 1.00 96.88 231 PHE A C 1
ATOM 1918 O O . PHE A 1 231 ? -0.927 -10.171 -20.142 1.00 96.88 231 PHE A O 1
ATOM 1925 N N . PRO A 1 232 ? -2.068 -10.071 -18.203 1.00 95.88 232 PRO A N 1
ATOM 1926 C CA . PRO A 1 232 ? -3.323 -9.655 -18.825 1.00 95.88 232 PRO A CA 1
ATOM 1927 C C . PRO A 1 232 ? -3.189 -8.318 -19.564 1.00 95.88 232 PRO A C 1
ATOM 1929 O O . PRO A 1 232 ? -2.644 -7.359 -19.013 1.00 95.88 232 PRO A O 1
ATOM 1932 N N . ASP A 1 233 ? -3.748 -8.225 -20.775 1.00 94.62 233 ASP A N 1
ATOM 1933 C CA . ASP A 1 233 ? -3.673 -7.009 -21.601 1.00 94.62 233 ASP A CA 1
ATOM 1934 C C . ASP A 1 233 ? -4.233 -5.772 -20.883 1.00 94.62 233 ASP A C 1
ATOM 1936 O O . ASP A 1 233 ? -3.651 -4.693 -20.977 1.00 94.62 233 ASP A O 1
ATOM 1940 N N . GLU A 1 234 ? -5.302 -5.932 -20.095 1.00 94.12 234 GLU A N 1
ATOM 1941 C CA . GLU A 1 234 ? -5.921 -4.850 -19.311 1.00 94.12 234 GLU A CA 1
ATOM 1942 C C . GLU A 1 234 ? -4.956 -4.175 -18.322 1.00 94.12 234 GLU A C 1
ATOM 1944 O O . GLU A 1 234 ? -5.103 -2.989 -18.022 1.00 94.12 234 GLU A O 1
ATOM 1949 N N . ASP A 1 235 ? -3.936 -4.903 -17.862 1.00 93.50 235 ASP A N 1
ATOM 1950 C CA . ASP A 1 235 ? -2.918 -4.397 -16.942 1.00 93.50 235 ASP A CA 1
ATOM 1951 C C . ASP A 1 235 ? -1.693 -3.821 -17.658 1.00 93.50 235 ASP A C 1
ATOM 1953 O O . ASP A 1 235 ? -0.938 -3.035 -17.078 1.00 93.50 235 ASP A O 1
ATOM 1957 N N . VAL A 1 236 ? -1.472 -4.217 -18.912 1.00 96.25 236 VAL A N 1
ATOM 1958 C CA . VAL A 1 236 ? -0.275 -3.872 -19.687 1.00 96.25 236 VAL A CA 1
ATOM 1959 C C . VAL A 1 236 ? -0.531 -2.692 -20.613 1.00 96.25 236 VAL A C 1
ATOM 1961 O O . VAL A 1 236 ? 0.307 -1.793 -20.706 1.00 96.25 236 VAL A O 1
ATOM 1964 N N . GLU A 1 237 ? -1.660 -2.695 -21.319 1.00 96.19 237 GLU A N 1
ATOM 1965 C CA . GLU A 1 237 ? -1.888 -1.875 -22.505 1.00 96.19 237 GLU A CA 1
ATOM 1966 C C . GLU A 1 237 ? -1.730 -0.379 -22.231 1.00 96.19 237 GLU A C 1
ATOM 1968 O O . GLU A 1 237 ? -0.843 0.264 -22.799 1.00 96.19 237 GLU A O 1
ATOM 1973 N N . GLU A 1 238 ? -2.546 0.187 -21.344 1.00 95.38 238 GLU A N 1
ATOM 1974 C CA . GLU A 1 238 ? -2.513 1.626 -21.077 1.00 95.38 238 GLU A CA 1
ATOM 1975 C C . GLU A 1 238 ? -1.229 2.089 -20.366 1.00 95.38 238 GLU A C 1
ATOM 1977 O O . GLU A 1 238 ? -0.630 3.067 -20.831 1.00 95.38 238 GLU A O 1
ATOM 1982 N N . PRO A 1 239 ? -0.724 1.409 -19.314 1.00 94.31 239 PRO A N 1
ATOM 1983 C CA . PRO A 1 239 ? 0.541 1.791 -18.685 1.00 94.31 239 PRO A CA 1
ATOM 1984 C C . PRO A 1 239 ? 1.733 1.765 -19.651 1.00 94.31 239 PRO A C 1
ATOM 1986 O O . PRO A 1 239 ? 2.543 2.699 -19.657 1.00 94.31 239 PRO A O 1
ATOM 1989 N N . LEU A 1 240 ? 1.828 0.742 -20.510 1.00 96.81 240 LEU A N 1
ATOM 1990 C CA . LEU A 1 240 ? 2.901 0.644 -21.498 1.00 96.81 240 LEU A CA 1
ATOM 1991 C C . LEU A 1 240 ? 2.763 1.720 -22.580 1.00 96.81 240 LEU A C 1
ATOM 1993 O O . LEU A 1 240 ? 3.739 2.404 -22.899 1.00 96.81 240 LEU A O 1
ATOM 1997 N N . LYS A 1 241 ? 1.552 1.926 -23.119 1.00 96.44 241 LYS A N 1
ATOM 1998 C CA . LYS A 1 241 ? 1.300 2.990 -24.102 1.00 96.44 241 LYS A CA 1
ATOM 1999 C C . LYS A 1 241 ? 1.647 4.364 -23.543 1.00 96.44 241 LYS A C 1
ATOM 2001 O O . LYS A 1 241 ? 2.216 5.175 -24.271 1.00 96.44 241 LYS A O 1
ATOM 2006 N N . LEU A 1 242 ? 1.326 4.635 -22.279 1.00 93.38 242 LEU A N 1
ATOM 2007 C CA . LEU A 1 242 ? 1.665 5.896 -21.624 1.00 93.38 242 LEU A CA 1
ATOM 2008 C C . LEU A 1 242 ? 3.185 6.105 -21.566 1.00 93.38 242 LEU A C 1
ATOM 2010 O O . LEU A 1 242 ? 3.667 7.147 -22.010 1.00 93.38 242 LEU A O 1
ATOM 2014 N N . ALA A 1 243 ? 3.940 5.105 -21.101 1.00 93.44 243 ALA A N 1
ATOM 2015 C CA . ALA A 1 243 ? 5.401 5.174 -21.037 1.00 93.44 243 ALA A CA 1
ATOM 2016 C C . ALA A 1 243 ? 6.038 5.409 -22.421 1.00 93.44 243 ALA A C 1
ATOM 2018 O O . ALA A 1 243 ? 6.929 6.250 -22.570 1.00 93.44 243 ALA A O 1
ATOM 2019 N N . LEU A 1 244 ? 5.545 4.712 -23.451 1.00 96.44 244 LEU A N 1
ATOM 2020 C CA . LEU A 1 244 ? 6.023 4.866 -24.826 1.00 96.44 244 LEU A CA 1
ATOM 2021 C C . LEU A 1 244 ? 5.678 6.240 -25.410 1.00 96.44 244 LEU A C 1
ATOM 2023 O O . LEU A 1 244 ? 6.532 6.864 -26.035 1.00 96.44 244 LEU A O 1
ATOM 2027 N N . ARG A 1 245 ? 4.457 6.745 -25.193 1.00 95.12 245 ARG A N 1
ATOM 2028 C CA . ARG A 1 245 ? 4.039 8.077 -25.664 1.00 95.12 245 ARG A CA 1
ATOM 2029 C C . ARG A 1 245 ? 4.892 9.184 -25.051 1.00 95.12 245 ARG A C 1
ATOM 2031 O O . ARG A 1 245 ? 5.336 10.065 -25.785 1.00 95.12 245 ARG A O 1
ATOM 2038 N N . GLU A 1 246 ? 5.158 9.125 -23.747 1.00 91.31 246 GLU A N 1
ATOM 2039 C CA . GLU A 1 246 ? 6.031 10.096 -23.074 1.00 91.31 246 GLU A CA 1
ATOM 2040 C C . GLU A 1 246 ? 7.461 10.053 -23.631 1.00 91.31 246 GLU A C 1
ATOM 2042 O O . GLU A 1 246 ? 8.052 11.097 -23.911 1.00 91.31 246 GLU A O 1
ATOM 2047 N N . TYR A 1 247 ? 8.001 8.859 -23.897 1.00 94.12 247 TYR A N 1
ATOM 2048 C CA . TYR A 1 247 ? 9.301 8.737 -24.556 1.00 94.12 247 TYR A CA 1
ATOM 2049 C C . TYR A 1 247 ? 9.301 9.327 -25.974 1.00 94.12 247 TYR A C 1
ATOM 2051 O O . TYR A 1 247 ? 10.198 10.105 -26.304 1.00 94.12 247 TYR A O 1
ATOM 2059 N N . ILE A 1 248 ? 8.300 8.986 -26.795 1.00 95.06 248 ILE A N 1
ATOM 2060 C CA . ILE A 1 248 ? 8.199 9.402 -28.205 1.00 95.06 248 ILE A CA 1
ATOM 2061 C C . ILE A 1 248 ? 8.009 10.916 -28.337 1.00 95.06 248 ILE A C 1
ATOM 2063 O O . ILE A 1 248 ? 8.524 11.541 -29.263 1.00 95.06 248 ILE A O 1
ATOM 2067 N N . LYS A 1 249 ? 7.290 11.526 -27.392 1.00 93.19 249 LYS A N 1
ATOM 2068 C CA . LYS A 1 249 ? 7.105 12.978 -27.322 1.00 93.19 249 LYS A CA 1
ATOM 2069 C C . LYS A 1 249 ? 8.433 13.722 -27.167 1.00 93.19 249 LYS A C 1
ATOM 2071 O O . LYS A 1 249 ? 8.575 14.822 -27.693 1.00 93.19 249 LYS A O 1
ATOM 2076 N N . LEU A 1 250 ? 9.383 13.131 -26.444 1.00 92.38 250 LEU A N 1
ATOM 2077 C CA . LEU A 1 250 ? 10.696 13.720 -26.179 1.00 92.38 250 LEU A CA 1
ATOM 2078 C C . LEU A 1 250 ? 11.764 13.283 -27.189 1.00 92.38 250 LEU A C 1
ATOM 2080 O O . LEU A 1 250 ? 12.744 13.997 -27.377 1.00 92.38 250 LEU A O 1
ATOM 2084 N N . ASN A 1 251 ? 11.592 12.124 -27.827 1.00 93.62 251 ASN A N 1
ATOM 2085 C CA . ASN A 1 251 ? 12.577 11.516 -28.718 1.00 93.62 251 ASN A CA 1
ATOM 2086 C C . ASN A 1 251 ? 11.842 10.884 -29.899 1.00 93.62 251 ASN A C 1
ATOM 2088 O O . ASN A 1 251 ? 11.017 10.003 -29.695 1.00 93.62 251 ASN A O 1
ATOM 2092 N N . ASN A 1 252 ? 12.142 11.276 -31.138 1.00 93.19 252 ASN A N 1
ATOM 2093 C CA . ASN A 1 252 ? 11.489 10.683 -32.307 1.00 93.19 252 ASN A CA 1
ATOM 2094 C C . ASN A 1 252 ? 12.220 9.393 -32.728 1.00 93.19 252 ASN A C 1
ATOM 2096 O O . ASN A 1 252 ? 13.313 9.502 -33.293 1.00 93.19 252 ASN A O 1
ATOM 2100 N N . PRO A 1 253 ? 11.637 8.187 -32.557 1.00 93.56 253 PRO A N 1
ATOM 2101 C CA . PRO A 1 253 ? 12.332 6.931 -32.848 1.00 93.56 253 PRO A CA 1
ATOM 2102 C C . PRO A 1 253 ? 12.726 6.767 -34.319 1.00 93.56 253 PRO A C 1
ATOM 2104 O O . PRO A 1 253 ? 13.675 6.051 -34.620 1.00 93.56 253 PRO A O 1
ATOM 2107 N N . ARG A 1 254 ? 12.037 7.447 -35.250 1.00 92.75 254 ARG A N 1
ATOM 2108 C CA . ARG A 1 254 ? 12.367 7.427 -36.688 1.00 92.75 254 ARG A CA 1
ATOM 2109 C C . ARG A 1 254 ? 13.622 8.234 -37.004 1.00 92.75 254 ARG A C 1
ATOM 2111 O O . ARG A 1 254 ? 14.301 7.955 -37.991 1.00 92.75 254 ARG A O 1
ATOM 2118 N N . ILE A 1 255 ? 13.903 9.258 -36.201 1.00 94.25 255 ILE A N 1
ATOM 2119 C CA . ILE A 1 255 ? 15.077 10.122 -36.354 1.00 94.25 255 ILE A CA 1
ATOM 2120 C C . ILE A 1 255 ? 16.234 9.551 -35.529 1.00 94.25 255 ILE A C 1
ATOM 2122 O O . ILE A 1 255 ? 17.335 9.385 -36.049 1.00 94.25 255 ILE A O 1
ATOM 2126 N N . GLU A 1 256 ? 15.961 9.177 -34.279 1.00 95.44 256 GLU A N 1
ATOM 2127 C CA . GLU A 1 256 ? 16.928 8.679 -33.298 1.00 95.44 256 GLU A CA 1
ATOM 2128 C C . GLU A 1 256 ? 16.918 7.141 -33.197 1.00 95.44 256 GLU A C 1
ATOM 2130 O O . GLU A 1 256 ? 16.899 6.577 -32.103 1.00 95.44 256 GLU A O 1
ATOM 2135 N N . THR A 1 257 ? 16.936 6.433 -34.332 1.00 95.94 257 THR A N 1
ATOM 2136 C CA . THR A 1 257 ? 16.810 4.958 -34.359 1.00 95.94 257 THR A CA 1
ATOM 2137 C C . THR A 1 257 ? 17.881 4.243 -33.540 1.00 95.94 257 THR A C 1
ATOM 2139 O O . THR A 1 257 ? 17.586 3.244 -32.884 1.00 95.94 257 THR A O 1
ATOM 2142 N N . LYS A 1 258 ? 19.118 4.760 -33.534 1.00 96.44 258 LYS A N 1
ATOM 2143 C CA . LYS A 1 258 ? 20.210 4.217 -32.712 1.00 96.44 258 LYS A CA 1
ATOM 2144 C C . LYS A 1 258 ? 19.858 4.281 -31.223 1.00 96.44 258 LYS A C 1
ATOM 2146 O O . LYS A 1 258 ? 19.874 3.260 -30.549 1.00 96.44 258 LYS A O 1
ATOM 2151 N N . ARG A 1 259 ? 19.438 5.452 -30.740 1.00 96.31 259 ARG A N 1
ATOM 2152 C CA . ARG A 1 259 ? 19.042 5.640 -29.340 1.00 96.31 259 ARG A CA 1
ATOM 2153 C C . ARG A 1 259 ? 17.837 4.784 -28.966 1.00 96.31 259 ARG A C 1
ATOM 2155 O O . ARG A 1 259 ? 17.794 4.226 -27.878 1.00 96.31 259 ARG A O 1
ATOM 2162 N N . PHE A 1 260 ? 16.861 4.652 -29.863 1.00 97.25 260 PHE A N 1
ATOM 2163 C CA . PHE A 1 260 ? 15.726 3.756 -29.647 1.00 97.25 260 PHE A CA 1
ATOM 2164 C C . PHE A 1 260 ? 16.169 2.288 -29.520 1.00 97.25 260 PHE A C 1
ATOM 2166 O O . PHE A 1 260 ? 15.711 1.593 -28.615 1.00 97.25 260 PHE A O 1
ATOM 2173 N N . SER A 1 261 ? 17.118 1.852 -30.356 1.00 97.69 261 SER A N 1
ATOM 2174 C CA . SER A 1 261 ? 17.734 0.517 -30.280 1.00 97.69 261 SER A CA 1
ATOM 2175 C C . SER A 1 261 ? 18.426 0.286 -28.936 1.00 97.69 261 SER A C 1
ATOM 2177 O O . SER A 1 261 ? 18.233 -0.753 -28.312 1.00 97.69 261 SER A O 1
ATOM 2179 N N . GLU A 1 262 ? 19.162 1.284 -28.436 1.00 97.62 262 GLU A N 1
ATOM 2180 C CA . GLU A 1 262 ? 19.768 1.246 -27.099 1.00 97.62 262 GLU A CA 1
ATOM 2181 C C . GLU A 1 262 ? 18.698 1.118 -26.001 1.00 97.62 262 GLU A C 1
ATOM 2183 O O . GLU A 1 262 ? 18.839 0.290 -25.105 1.00 97.62 262 GLU A O 1
ATOM 2188 N N . MET A 1 263 ? 17.598 1.884 -26.067 1.00 97.62 263 MET A N 1
ATOM 2189 C CA . MET A 1 263 ? 16.520 1.791 -25.069 1.00 97.62 263 MET A CA 1
ATOM 2190 C C . MET A 1 263 ? 15.860 0.410 -25.072 1.00 97.62 263 MET A C 1
ATOM 2192 O O . MET A 1 263 ? 15.627 -0.166 -24.007 1.00 97.62 263 MET A O 1
ATOM 2196 N N . TYR A 1 264 ? 15.560 -0.128 -26.254 1.00 97.94 264 TYR A N 1
ATOM 2197 C CA . TYR A 1 264 ? 14.992 -1.465 -26.396 1.00 97.94 264 TYR A CA 1
ATOM 2198 C C . TYR A 1 264 ? 15.944 -2.534 -25.848 1.00 97.94 264 TYR A C 1
ATOM 2200 O O . TYR A 1 264 ? 15.529 -3.354 -25.029 1.00 97.94 264 TYR A O 1
ATOM 2208 N N . TYR A 1 265 ? 17.227 -2.473 -26.223 1.00 98.12 265 TYR A N 1
ATOM 2209 C CA . TYR A 1 265 ? 18.265 -3.382 -25.739 1.00 98.12 265 TYR A CA 1
ATOM 2210 C C . TYR A 1 265 ? 18.370 -3.366 -24.211 1.00 98.12 265 TYR A C 1
ATOM 2212 O O . TYR A 1 265 ? 18.220 -4.412 -23.580 1.00 98.12 265 TYR A O 1
ATOM 2220 N N . ILE A 1 266 ? 18.532 -2.183 -23.602 1.00 97.44 266 ILE A N 1
ATOM 2221 C CA . ILE A 1 266 ? 18.610 -2.042 -22.139 1.00 97.44 266 ILE A CA 1
ATOM 2222 C C . ILE A 1 266 ? 17.359 -2.637 -21.482 1.00 97.44 266 ILE A C 1
ATOM 2224 O O . ILE A 1 266 ? 17.476 -3.362 -20.499 1.00 97.44 266 ILE A O 1
ATOM 2228 N N . THR A 1 267 ? 16.168 -2.354 -22.016 1.00 97.94 267 THR A N 1
ATOM 2229 C CA . THR A 1 267 ? 14.902 -2.859 -21.458 1.00 97.94 267 THR A CA 1
ATOM 2230 C C . THR A 1 267 ? 14.847 -4.384 -21.490 1.00 97.94 267 THR A C 1
ATOM 2232 O O . THR A 1 267 ? 14.613 -5.011 -20.456 1.00 97.94 267 THR A O 1
ATOM 2235 N N . ARG A 1 268 ? 15.108 -4.980 -22.660 1.00 97.88 268 ARG A N 1
ATOM 2236 C CA . ARG A 1 268 ? 15.099 -6.431 -22.880 1.00 97.88 268 ARG A CA 1
ATOM 2237 C C . ARG A 1 268 ? 16.042 -7.145 -21.924 1.00 97.88 268 ARG A C 1
ATOM 2239 O O . ARG A 1 268 ? 15.652 -8.096 -21.249 1.00 97.88 268 ARG A O 1
ATOM 2246 N N . GLU A 1 269 ? 17.286 -6.687 -21.885 1.00 97.81 269 GLU A N 1
ATOM 2247 C CA . GLU A 1 269 ? 18.331 -7.322 -21.094 1.00 97.81 269 GLU A CA 1
ATOM 2248 C C . GLU A 1 269 ? 18.089 -7.142 -19.593 1.00 97.81 269 GLU A C 1
ATOM 2250 O O . GLU A 1 269 ? 18.292 -8.079 -18.822 1.00 97.81 269 GLU A O 1
ATOM 2255 N N . MET A 1 270 ? 17.567 -5.989 -19.164 1.00 97.00 270 MET A N 1
ATOM 2256 C CA . MET A 1 270 ? 17.211 -5.781 -17.761 1.00 97.00 270 MET A CA 1
ATOM 2257 C C . MET A 1 270 ? 16.056 -6.658 -17.295 1.00 97.00 270 MET A C 1
ATOM 2259 O O . MET A 1 270 ? 16.146 -7.214 -16.204 1.00 97.00 270 MET A O 1
ATOM 2263 N N . ILE A 1 271 ? 15.001 -6.825 -18.098 1.00 97.81 271 ILE A N 1
ATOM 2264 C CA . ILE A 1 271 ? 13.906 -7.744 -17.750 1.00 97.81 271 ILE A CA 1
ATOM 2265 C C . ILE A 1 271 ? 14.444 -9.172 -17.614 1.00 97.81 271 ILE A C 1
ATOM 2267 O O . ILE A 1 271 ? 14.161 -9.833 -16.616 1.00 97.81 271 ILE A O 1
ATOM 2271 N N . ARG A 1 272 ? 15.286 -9.625 -18.553 1.00 97.56 272 ARG A N 1
ATOM 2272 C CA . ARG A 1 272 ? 15.922 -10.953 -18.490 1.00 97.56 272 ARG A CA 1
ATOM 2273 C C . ARG A 1 272 ? 16.761 -11.140 -17.231 1.00 97.56 272 ARG A C 1
ATOM 2275 O O . ARG A 1 272 ? 16.663 -12.177 -16.581 1.00 97.56 272 ARG A O 1
ATOM 2282 N N . GLU A 1 273 ? 17.574 -10.152 -16.874 1.00 97.00 273 GLU A N 1
ATOM 2283 C CA . GLU A 1 273 ? 18.433 -10.256 -15.696 1.00 97.00 273 GLU A CA 1
ATOM 2284 C C . GLU A 1 273 ? 17.626 -10.230 -14.393 1.00 97.00 273 GLU A C 1
ATOM 2286 O O . GLU A 1 273 ? 17.904 -11.007 -13.477 1.00 97.00 273 GLU A O 1
ATOM 2291 N N . VAL A 1 274 ? 16.592 -9.387 -14.316 1.00 96.62 274 VAL A N 1
ATOM 2292 C CA . VAL A 1 274 ? 15.657 -9.364 -13.185 1.00 96.62 274 VAL A CA 1
ATOM 2293 C C . VAL A 1 274 ? 14.939 -10.707 -13.051 1.00 96.62 274 VAL A C 1
ATOM 2295 O O . VAL A 1 274 ? 14.891 -11.249 -11.949 1.00 96.62 274 VAL A O 1
ATOM 2298 N N . MET A 1 275 ? 14.451 -11.289 -14.150 1.00 96.94 275 MET A N 1
ATOM 2299 C CA . MET A 1 275 ? 13.883 -12.642 -14.144 1.00 96.94 275 MET A CA 1
ATOM 2300 C C . MET A 1 275 ? 14.894 -13.677 -13.650 1.00 96.94 275 MET A C 1
ATOM 2302 O O . MET A 1 275 ? 14.570 -14.480 -12.782 1.00 96.94 275 MET A O 1
ATOM 2306 N N . GLY A 1 276 ? 16.144 -13.606 -14.115 1.00 96.50 276 GLY A N 1
ATOM 2307 C CA . GLY A 1 276 ? 17.213 -14.486 -13.649 1.00 96.50 276 GLY A CA 1
ATOM 2308 C C . GLY A 1 276 ? 17.469 -14.378 -12.142 1.00 96.50 276 GLY A C 1
ATOM 2309 O O . GLY A 1 276 ? 17.719 -15.390 -11.490 1.00 96.50 276 GLY A O 1
ATOM 2310 N N . VAL A 1 277 ? 17.376 -13.176 -11.566 1.00 95.44 277 VAL A N 1
ATOM 2311 C CA . VAL A 1 277 ? 17.432 -12.969 -10.108 1.00 95.44 277 VAL A CA 1
ATOM 2312 C C . VAL A 1 277 ? 16.232 -13.615 -9.410 1.00 95.44 277 VAL A C 1
ATOM 2314 O O . VAL A 1 277 ? 16.417 -14.294 -8.400 1.00 95.44 277 VAL A O 1
ATOM 2317 N N . MET A 1 278 ? 15.023 -13.450 -9.951 1.00 96.00 278 MET A N 1
ATOM 2318 C CA . MET A 1 278 ? 13.814 -14.058 -9.387 1.00 96.00 278 MET A CA 1
ATOM 2319 C C . MET A 1 278 ? 13.877 -15.591 -9.411 1.00 96.00 278 MET A C 1
ATOM 2321 O O . MET A 1 278 ? 13.567 -16.241 -8.412 1.00 96.00 278 MET A O 1
ATOM 2325 N N . ASP A 1 279 ? 14.354 -16.168 -10.513 1.00 95.38 279 ASP A N 1
ATOM 2326 C CA . ASP A 1 279 ? 14.494 -17.614 -10.701 1.00 95.38 279 ASP A CA 1
ATOM 2327 C C . ASP A 1 279 ? 15.569 -18.240 -9.807 1.00 95.38 279 ASP A C 1
ATOM 2329 O O . ASP A 1 279 ? 15.421 -19.384 -9.375 1.00 95.38 279 ASP A O 1
ATOM 2333 N N . MET A 1 280 ? 16.633 -17.505 -9.473 1.00 93.88 280 MET A N 1
ATOM 2334 C CA . MET A 1 280 ? 17.628 -17.966 -8.495 1.00 93.88 280 MET A CA 1
ATOM 2335 C C . MET A 1 280 ? 17.053 -18.121 -7.086 1.00 93.88 280 MET A C 1
ATOM 2337 O O . MET A 1 280 ? 17.579 -18.893 -6.285 1.00 93.88 280 MET A O 1
ATOM 2341 N N . SER A 1 281 ? 16.003 -17.368 -6.766 1.00 93.38 281 SER A N 1
ATOM 2342 C CA . SER A 1 281 ? 15.436 -17.292 -5.423 1.00 93.38 281 SER A CA 1
ATOM 2343 C C . SER A 1 281 ? 13.915 -17.415 -5.472 1.00 93.38 281 SER A C 1
ATOM 2345 O O . SER A 1 281 ? 13.205 -16.620 -4.856 1.00 93.38 281 SER A O 1
ATOM 2347 N N . LYS A 1 282 ? 13.405 -18.441 -6.175 1.00 94.50 282 LYS A N 1
ATOM 2348 C CA . LYS A 1 282 ? 11.965 -18.608 -6.443 1.00 94.50 282 LYS A CA 1
ATOM 2349 C C . LYS A 1 282 ? 11.080 -18.465 -5.203 1.00 94.50 282 LYS A C 1
ATOM 2351 O O . LYS A 1 282 ? 10.041 -17.812 -5.260 1.00 94.50 282 LYS A O 1
ATOM 2356 N N . ARG A 1 283 ? 11.541 -19.008 -4.067 1.00 94.38 283 ARG A N 1
ATOM 2357 C CA . ARG A 1 283 ? 10.879 -18.925 -2.753 1.00 94.38 283 ARG A CA 1
ATOM 2358 C C . ARG A 1 283 ? 10.516 -17.499 -2.343 1.00 94.38 283 ARG A C 1
ATOM 2360 O O . ARG A 1 283 ? 9.535 -17.323 -1.633 1.00 94.38 283 ARG A O 1
ATOM 2367 N N . LEU A 1 284 ? 11.297 -16.507 -2.757 1.00 94.00 284 LEU A N 1
ATOM 2368 C CA . LEU A 1 284 ? 11.170 -15.116 -2.328 1.00 94.00 284 LEU A CA 1
ATOM 2369 C C . LEU A 1 284 ? 10.305 -14.273 -3.268 1.00 94.00 284 LEU A C 1
ATOM 2371 O O . LEU A 1 284 ? 9.735 -13.281 -2.828 1.00 94.00 284 LEU A O 1
ATOM 2375 N N . PHE A 1 285 ? 10.190 -14.664 -4.539 1.00 94.88 285 PHE A N 1
ATOM 2376 C CA . PHE A 1 285 ? 9.550 -13.841 -5.570 1.00 94.88 285 PHE A CA 1
ATOM 2377 C C . PHE A 1 285 ? 8.214 -14.389 -6.066 1.00 94.88 285 PHE A C 1
ATOM 2379 O O . PHE A 1 285 ? 7.334 -13.599 -6.408 1.00 94.88 285 PHE A O 1
ATOM 2386 N N . PHE A 1 286 ? 8.039 -15.709 -6.088 1.00 94.94 286 PHE A N 1
ATOM 2387 C CA . PHE A 1 286 ? 6.818 -16.348 -6.577 1.00 94.94 286 PHE A CA 1
ATOM 2388 C C . PHE A 1 286 ? 5.943 -16.810 -5.419 1.00 94.94 286 PHE A C 1
ATOM 2390 O O . PHE A 1 286 ? 6.452 -17.099 -4.335 1.00 94.94 286 PHE A O 1
ATOM 2397 N N . LYS A 1 287 ? 4.630 -16.870 -5.650 1.00 92.69 287 LYS A N 1
ATOM 2398 C CA . LYS A 1 287 ? 3.624 -17.326 -4.683 1.00 92.69 287 LYS A CA 1
ATOM 2399 C C . LYS A 1 287 ? 3.945 -18.733 -4.169 1.00 92.69 287 LYS A C 1
ATOM 2401 O O . LYS A 1 287 ? 4.527 -19.534 -4.896 1.00 92.69 287 LYS A O 1
ATOM 2406 N N . PHE A 1 288 ? 3.583 -19.037 -2.925 1.00 91.50 288 PHE A N 1
ATOM 2407 C CA . PHE A 1 288 ? 3.673 -20.409 -2.439 1.00 91.50 288 PHE A CA 1
ATOM 2408 C C . PHE A 1 288 ? 2.642 -21.312 -3.124 1.00 91.50 288 PHE A C 1
ATOM 2410 O O . PHE A 1 288 ? 1.475 -20.949 -3.287 1.00 91.50 288 PHE A O 1
ATOM 2417 N N . ASP A 1 289 ? 3.075 -22.509 -3.499 1.00 88.81 289 ASP A N 1
ATOM 2418 C CA . ASP A 1 289 ? 2.269 -23.528 -4.165 1.00 88.81 289 ASP A CA 1
ATOM 2419 C C . ASP A 1 289 ? 2.761 -24.945 -3.795 1.00 88.81 289 ASP A C 1
ATOM 2421 O O . ASP A 1 289 ? 3.371 -25.160 -2.743 1.00 88.81 289 ASP A O 1
ATOM 2425 N N . LEU A 1 290 ? 2.438 -25.948 -4.619 1.00 81.38 290 LEU A N 1
ATOM 2426 C CA . LEU A 1 290 ? 2.869 -27.329 -4.385 1.00 81.38 290 LEU A CA 1
ATOM 2427 C C . LEU A 1 290 ? 4.390 -27.508 -4.512 1.00 81.38 290 LEU A C 1
ATOM 2429 O O . LEU A 1 290 ? 4.947 -28.374 -3.830 1.00 81.38 290 LEU A O 1
ATOM 2433 N N . GLU A 1 291 ? 5.047 -26.710 -5.353 1.00 86.88 291 GLU A N 1
ATOM 2434 C CA . GLU A 1 291 ? 6.486 -26.764 -5.621 1.00 86.88 291 GLU A CA 1
ATOM 2435 C C . GLU A 1 291 ? 7.266 -25.844 -4.674 1.00 86.88 291 GLU A C 1
ATOM 2437 O O . GLU A 1 291 ? 8.312 -26.222 -4.142 1.00 86.88 291 GLU A O 1
ATOM 2442 N N . ILE A 1 292 ? 6.742 -24.645 -4.419 1.00 86.94 292 ILE A N 1
ATOM 2443 C CA . ILE A 1 292 ? 7.363 -23.608 -3.603 1.00 86.94 292 ILE A CA 1
ATOM 2444 C C . ILE A 1 292 ? 6.652 -23.557 -2.253 1.00 86.94 292 ILE A C 1
ATOM 2446 O O . ILE A 1 292 ? 5.585 -22.963 -2.115 1.00 86.94 292 ILE A O 1
ATOM 2450 N N . LYS A 1 293 ? 7.266 -24.141 -1.223 1.00 85.19 293 LYS A N 1
ATOM 2451 C CA . LYS A 1 293 ? 6.702 -24.185 0.135 1.00 85.19 293 LYS A CA 1
ATOM 2452 C C . LYS A 1 293 ? 7.391 -23.193 1.080 1.00 85.19 293 LYS A C 1
ATOM 2454 O O . LYS A 1 293 ? 8.583 -22.917 0.910 1.00 85.19 293 LYS A O 1
ATOM 2459 N N . PRO A 1 294 ? 6.678 -22.656 2.088 1.00 86.56 294 PRO A N 1
ATOM 2460 C CA . PRO A 1 294 ? 7.313 -21.895 3.157 1.00 86.56 294 PRO A CA 1
ATOM 2461 C C . PRO A 1 294 ? 8.231 -22.798 3.991 1.00 86.56 294 PRO A C 1
ATOM 2463 O O . PRO A 1 294 ? 7.923 -23.966 4.214 1.00 86.56 294 PRO A O 1
ATOM 2466 N N . GLU A 1 295 ? 9.333 -22.242 4.501 1.00 86.25 295 GLU A N 1
ATOM 2467 C CA . GLU A 1 295 ? 10.199 -22.944 5.465 1.00 86.25 295 GLU A CA 1
ATOM 2468 C C . GLU A 1 295 ? 9.455 -23.209 6.778 1.00 86.25 295 GLU A C 1
ATOM 2470 O O . GLU A 1 295 ? 9.544 -24.294 7.347 1.00 86.25 295 GLU A O 1
ATOM 2475 N N . LYS A 1 296 ? 8.718 -22.194 7.243 1.00 90.06 296 LYS A N 1
ATOM 2476 C CA . LYS A 1 296 ? 7.864 -22.213 8.428 1.00 90.06 296 LYS A CA 1
ATOM 2477 C C . LYS A 1 296 ? 6.661 -21.291 8.213 1.00 90.06 296 LYS A C 1
ATOM 2479 O O . LYS A 1 296 ? 6.813 -20.262 7.547 1.00 90.06 296 LYS A O 1
ATOM 2484 N N . PRO A 1 297 ? 5.485 -21.600 8.782 1.00 92.50 297 PRO A N 1
ATOM 2485 C CA . PRO A 1 297 ? 4.397 -20.635 8.884 1.00 92.50 297 PRO A CA 1
ATOM 2486 C C . PRO A 1 297 ? 4.843 -19.401 9.679 1.00 92.50 297 PRO A C 1
ATOM 2488 O O . PRO A 1 297 ? 5.471 -19.544 10.725 1.00 92.50 297 PRO A O 1
ATOM 2491 N N . VAL A 1 298 ? 4.500 -18.198 9.211 1.00 94.38 298 VAL A N 1
ATOM 2492 C CA . VAL A 1 298 ? 4.864 -16.932 9.874 1.00 94.38 298 VAL A CA 1
ATOM 2493 C C . VAL A 1 298 ? 3.619 -16.241 10.417 1.00 94.38 298 VAL A C 1
ATOM 2495 O O . VAL A 1 298 ? 2.681 -15.979 9.665 1.00 94.38 298 VAL A O 1
ATOM 2498 N N . VAL A 1 299 ? 3.607 -15.920 11.703 1.00 95.81 299 VAL A N 1
ATOM 2499 C CA . VAL A 1 299 ? 2.539 -15.187 12.388 1.00 95.81 299 VAL A CA 1
ATOM 2500 C C . VAL A 1 299 ? 3.049 -13.810 12.777 1.00 95.81 299 VAL A C 1
ATOM 2502 O O . VAL A 1 299 ? 4.126 -13.681 13.362 1.00 95.81 299 VAL A O 1
ATOM 2505 N N . ARG A 1 300 ? 2.271 -12.773 12.462 1.00 95.75 300 ARG A N 1
ATOM 2506 C CA . ARG A 1 300 ? 2.613 -11.415 12.871 1.00 95.75 300 ARG A CA 1
ATOM 2507 C C . ARG A 1 300 ? 2.151 -11.143 14.291 1.00 95.75 300 ARG A C 1
ATOM 2509 O O . ARG A 1 300 ? 1.010 -11.427 14.659 1.00 95.75 300 ARG A O 1
ATOM 2516 N N . VAL A 1 301 ? 3.053 -10.550 15.053 1.00 94.56 301 VAL A N 1
ATOM 2517 C CA . VAL A 1 301 ? 2.809 -9.972 16.365 1.00 94.56 301 VAL A CA 1
ATOM 2518 C C . VAL A 1 301 ? 2.740 -8.468 16.166 1.00 94.56 301 VAL A C 1
ATOM 2520 O O . VAL A 1 301 ? 3.726 -7.837 15.807 1.00 94.56 301 VAL A O 1
ATOM 2523 N N . PHE A 1 302 ? 1.555 -7.903 16.319 1.00 92.38 302 PHE A N 1
ATOM 2524 C CA . PHE A 1 302 ? 1.303 -6.493 16.102 1.00 92.38 302 PHE A CA 1
ATOM 2525 C C . PHE A 1 302 ? 1.627 -5.684 17.349 1.00 92.38 302 PHE A C 1
ATOM 2527 O O . PHE A 1 302 ? 1.211 -6.028 18.457 1.00 92.38 302 PHE A O 1
ATOM 2534 N N . ASN A 1 303 ? 2.292 -4.557 17.122 1.00 87.56 303 ASN A N 1
ATOM 2535 C CA . ASN A 1 303 ? 2.493 -3.508 18.107 1.00 87.56 303 ASN A CA 1
ATOM 2536 C C . ASN A 1 303 ? 2.011 -2.186 17.501 1.00 87.56 303 ASN A C 1
ATOM 2538 O O . ASN A 1 303 ? 2.354 -1.869 16.366 1.00 87.56 303 ASN A O 1
ATOM 2542 N N . GLU A 1 304 ? 1.203 -1.403 18.216 1.00 77.38 304 GLU A N 1
ATOM 2543 C CA . GLU A 1 304 ? 0.681 -0.132 17.681 1.00 77.38 304 GLU A CA 1
ATOM 2544 C C . GLU A 1 304 ? 1.767 0.954 17.545 1.00 77.38 304 GLU A C 1
ATOM 2546 O O . GLU A 1 304 ? 1.524 1.991 16.943 1.00 77.38 304 GLU A O 1
ATOM 2551 N N . GLY A 1 305 ? 2.987 0.718 18.029 1.00 72.81 305 GLY A N 1
ATOM 2552 C CA . GLY A 1 305 ? 4.078 1.684 18.003 1.00 72.81 305 GLY A CA 1
ATOM 2553 C C . GLY A 1 305 ? 3.790 2.940 18.829 1.00 72.81 305 GLY A C 1
ATOM 2554 O O . GLY A 1 305 ? 2.683 3.180 19.316 1.00 72.81 305 GLY A O 1
ATOM 2555 N N . ASP A 1 306 ? 4.808 3.786 18.962 1.00 63.81 306 ASP A N 1
ATOM 2556 C CA . ASP A 1 306 ? 4.655 5.093 19.592 1.00 63.81 306 ASP A CA 1
ATOM 2557 C C . ASP A 1 306 ? 4.330 6.150 18.528 1.00 63.81 306 ASP A C 1
ATOM 2559 O O . ASP A 1 306 ? 4.996 6.251 17.494 1.00 63.81 306 ASP A O 1
ATOM 2563 N N . MET A 1 307 ? 3.344 7.008 18.802 1.00 51.84 307 MET A N 1
ATOM 2564 C CA . MET A 1 307 ? 3.150 8.235 18.029 1.00 51.84 307 MET A CA 1
ATOM 2565 C C . MET A 1 307 ? 4.137 9.301 18.531 1.00 51.84 307 MET A C 1
ATOM 2567 O O . MET A 1 307 ? 3.829 10.048 19.456 1.00 51.84 307 MET A O 1
ATOM 2571 N N . GLN A 1 308 ? 5.335 9.380 17.947 1.00 47.91 308 GLN A N 1
ATOM 2572 C CA . GLN A 1 308 ? 6.241 10.520 18.155 1.00 47.91 308 GLN A CA 1
ATOM 2573 C C . GLN A 1 308 ? 5.956 11.613 17.119 1.00 47.91 308 GLN A C 1
ATOM 2575 O O . GLN A 1 308 ? 6.696 11.793 16.159 1.00 47.91 308 GLN A O 1
ATOM 2580 N N . LEU A 1 309 ? 4.856 12.344 17.291 1.00 44.84 309 LEU A N 1
ATOM 2581 C CA . LEU A 1 309 ? 4.749 13.699 16.750 1.00 44.84 309 LEU A CA 1
ATOM 2582 C C . LEU A 1 309 ? 4.423 14.637 17.905 1.00 44.84 309 LEU A C 1
ATOM 2584 O O . LEU A 1 309 ? 3.596 14.304 18.752 1.00 44.84 309 LEU A O 1
ATOM 2588 N N . ASP A 1 310 ? 5.068 15.803 17.919 1.00 41.28 310 ASP A N 1
ATOM 2589 C CA . ASP A 1 310 ? 5.153 16.788 19.012 1.00 41.28 310 ASP A CA 1
ATOM 2590 C C . ASP A 1 310 ? 3.825 17.356 19.554 1.00 41.28 310 ASP A C 1
ATOM 2592 O O . ASP A 1 310 ? 3.804 18.290 20.358 1.00 41.28 310 ASP A O 1
ATOM 2596 N N . SER A 1 311 ? 2.677 16.788 19.201 1.00 43.66 311 SER A N 1
ATOM 2597 C CA . SER A 1 311 ? 1.457 17.008 19.958 1.00 43.66 311 SER A CA 1
ATOM 2598 C C . SER A 1 311 ? 0.568 15.768 19.933 1.00 43.66 311 SER A C 1
ATOM 2600 O O . SER A 1 311 ? 0.242 15.246 18.873 1.00 43.66 311 SER A O 1
ATOM 2602 N N . TRP A 1 312 ? 0.130 15.388 21.137 1.00 37.75 312 TRP A N 1
ATOM 2603 C CA . TRP A 1 312 ? -0.839 14.341 21.491 1.00 37.75 312 TRP A CA 1
ATOM 2604 C C . TRP A 1 312 ? -0.273 12.993 21.912 1.00 37.75 312 TRP A C 1
ATOM 2606 O O . TRP A 1 312 ? -0.510 11.972 21.280 1.00 37.75 312 TRP A O 1
ATOM 2616 N N . THR A 1 313 ? 0.288 13.033 23.127 1.00 40.94 313 THR A N 1
ATOM 2617 C CA . THR A 1 313 ? 0.572 11.900 24.016 1.00 40.94 313 THR A CA 1
ATOM 2618 C C . THR A 1 313 ? 1.526 10.895 23.396 1.00 40.94 313 THR A C 1
ATOM 2620 O O . THR A 1 313 ? 1.126 10.085 22.570 1.00 40.94 313 THR A O 1
ATOM 2623 N N . SER A 1 314 ? 2.761 10.888 23.901 1.00 38.66 314 SER A N 1
ATOM 2624 C CA . SER A 1 314 ? 3.492 9.642 24.076 1.00 38.66 314 SER A CA 1
ATOM 2625 C C . SER A 1 314 ? 2.502 8.625 24.640 1.00 38.66 314 SER A C 1
ATOM 2627 O O . SER A 1 314 ? 2.118 8.697 25.808 1.00 38.66 314 SER A O 1
ATOM 2629 N N . ILE A 1 315 ? 1.997 7.741 23.779 1.00 42.03 315 ILE A N 1
ATOM 2630 C CA . ILE A 1 315 ? 1.458 6.465 24.225 1.00 42.03 315 ILE A CA 1
ATOM 2631 C C . ILE A 1 315 ? 2.655 5.891 24.973 1.00 42.03 315 ILE A C 1
ATOM 2633 O O . ILE A 1 315 ? 3.714 5.709 24.380 1.00 42.03 315 ILE A O 1
ATOM 2637 N N . GLY A 1 316 ? 2.583 5.882 26.307 1.00 40.41 316 GLY A N 1
ATOM 2638 C CA . GLY A 1 316 ? 3.731 5.510 27.124 1.00 40.41 316 GLY A CA 1
ATOM 2639 C C . GLY A 1 316 ? 4.204 4.155 26.638 1.00 40.41 316 GLY A C 1
ATOM 2640 O O . GLY A 1 316 ? 3.337 3.300 26.498 1.00 40.41 316 GLY A O 1
ATOM 2641 N N . LYS A 1 317 ? 5.508 4.032 26.332 1.00 42.19 317 LYS A N 1
ATOM 2642 C CA . LYS A 1 317 ? 6.191 2.828 25.829 1.00 42.19 317 LYS A CA 1
ATOM 2643 C C . LYS A 1 317 ? 5.398 1.576 26.183 1.00 42.19 317 LYS A C 1
ATOM 2645 O O . LYS A 1 317 ? 5.565 1.018 27.265 1.00 42.19 317 LYS A O 1
ATOM 2650 N N . GLY A 1 318 ? 4.481 1.195 25.302 1.00 44.09 318 GLY A N 1
ATOM 2651 C CA . GLY A 1 318 ? 3.539 0.122 25.569 1.00 44.09 318 GLY A CA 1
ATOM 2652 C C . GLY A 1 318 ? 4.213 -1.185 25.222 1.00 44.09 318 GLY A C 1
ATOM 2653 O O . GLY A 1 318 ? 3.758 -1.867 24.313 1.00 44.09 318 GLY A O 1
ATOM 2654 N N . GLN A 1 319 ? 5.328 -1.494 25.889 1.00 47.25 319 GLN A N 1
ATOM 2655 C CA . GLN A 1 319 ? 6.047 -2.754 25.703 1.00 47.25 319 GLN A CA 1
ATOM 2656 C C . GLN A 1 319 ? 5.202 -3.972 26.128 1.00 47.25 319 GLN A C 1
ATOM 2658 O O . GLN A 1 319 ? 5.577 -5.092 25.818 1.00 47.25 319 GLN A O 1
ATOM 2663 N N . ASP A 1 320 ? 4.033 -3.767 26.749 1.00 55.41 320 ASP A N 1
ATOM 2664 C CA . ASP A 1 320 ? 3.278 -4.836 27.415 1.00 55.41 320 ASP A CA 1
ATOM 2665 C C . ASP A 1 320 ? 1.997 -5.283 26.687 1.00 55.41 320 ASP A C 1
ATOM 2667 O O . ASP A 1 320 ? 1.182 -6.011 27.260 1.00 55.41 320 ASP A O 1
ATOM 2671 N N . HIS A 1 321 ? 1.747 -4.838 25.449 1.00 77.44 321 HIS A N 1
ATOM 2672 C CA . HIS A 1 321 ? 0.465 -5.110 24.783 1.00 77.44 321 HIS A CA 1
ATOM 2673 C C . HIS A 1 321 ? 0.579 -5.598 23.343 1.00 77.44 321 HIS A C 1
ATOM 2675 O O . HIS A 1 321 ? -0.278 -5.247 22.529 1.00 77.44 321 HIS A O 1
ATOM 2681 N N . ASP A 1 322 ? 1.583 -6.412 23.043 1.00 87.88 322 ASP A N 1
ATOM 2682 C CA . ASP A 1 322 ? 1.686 -7.121 21.772 1.00 87.88 322 ASP A CA 1
ATOM 2683 C C . ASP A 1 322 ? 0.511 -8.093 21.581 1.00 87.88 322 ASP A C 1
ATOM 2685 O O . ASP A 1 322 ? -0.001 -8.701 22.527 1.00 87.88 322 ASP A O 1
ATOM 2689 N N . PHE A 1 323 ? 0.039 -8.229 20.345 1.00 90.94 323 PHE A N 1
ATOM 2690 C CA . PHE A 1 323 ? -1.120 -9.064 20.037 1.00 90.94 323 PHE A CA 1
ATOM 2691 C C . PHE A 1 323 ? -1.023 -9.682 18.650 1.00 90.94 323 PHE A C 1
ATOM 2693 O O . PHE A 1 323 ? -0.418 -9.138 17.737 1.00 90.94 323 PHE A O 1
ATOM 2700 N N . ILE A 1 324 ? -1.656 -10.829 18.470 1.00 92.50 324 ILE A N 1
ATOM 2701 C CA . ILE A 1 324 ? -1.685 -11.578 17.221 1.00 92.50 324 ILE A CA 1
ATOM 2702 C C . ILE A 1 324 ? -3.103 -11.566 16.672 1.00 92.50 324 ILE A C 1
ATOM 2704 O O . ILE A 1 324 ? -4.070 -11.664 17.421 1.00 92.50 324 ILE A O 1
ATOM 2708 N N . MET A 1 325 ? -3.251 -11.521 15.354 1.00 92.81 325 MET A N 1
ATOM 2709 C CA . MET A 1 325 ? -4.535 -11.810 14.724 1.00 92.81 325 MET A CA 1
ATOM 2710 C C . MET A 1 325 ? -4.850 -13.312 14.852 1.00 92.81 325 MET A C 1
ATOM 2712 O O . MET A 1 325 ? -4.136 -14.144 14.294 1.00 92.81 325 MET A O 1
ATOM 2716 N N . ASN A 1 326 ? -5.926 -13.681 15.557 1.00 89.88 326 ASN A N 1
ATOM 2717 C CA . ASN A 1 326 ? -6.218 -15.076 15.917 1.00 89.88 326 ASN A CA 1
ATOM 2718 C C . ASN A 1 326 ? -6.306 -15.998 14.687 1.00 89.88 326 ASN A C 1
ATOM 2720 O O . ASN A 1 326 ? -5.801 -17.117 14.701 1.00 89.88 326 ASN A O 1
ATOM 2724 N N . VAL A 1 327 ? -6.881 -15.506 13.583 1.00 88.69 327 VAL A N 1
ATOM 2725 C CA . VAL A 1 327 ? -6.956 -16.274 12.331 1.00 88.69 327 VAL A CA 1
ATOM 2726 C C . VAL A 1 327 ? -5.571 -16.605 11.758 1.00 88.69 327 VAL A C 1
ATOM 2728 O O . VAL A 1 327 ? -5.393 -17.701 11.236 1.00 88.69 327 VAL A O 1
ATOM 2731 N N . GLU A 1 328 ? -4.569 -15.729 11.899 1.00 92.00 328 GLU A N 1
ATOM 2732 C CA . GLU A 1 328 ? -3.203 -16.029 11.446 1.00 92.00 328 GLU A CA 1
ATOM 2733 C C . GLU A 1 328 ? -2.559 -17.125 12.291 1.00 92.00 328 GLU A C 1
ATOM 2735 O O . GLU A 1 328 ? -1.933 -18.029 11.734 1.00 92.00 328 GLU A O 1
ATOM 2740 N N . LEU A 1 329 ? -2.749 -17.072 13.615 1.00 91.56 329 LEU A N 1
ATOM 2741 C CA . LEU A 1 329 ? -2.256 -18.096 14.534 1.00 91.56 329 LEU A CA 1
ATOM 2742 C C . LEU A 1 329 ? -2.903 -19.450 14.244 1.00 91.56 329 LEU A C 1
ATOM 2744 O O . LEU A 1 329 ? -2.202 -20.438 14.053 1.00 91.56 329 LEU A O 1
ATOM 2748 N N . MET A 1 330 ? -4.232 -19.490 14.164 1.00 88.81 330 MET A N 1
ATOM 2749 C CA . MET A 1 330 ? -4.972 -20.727 13.932 1.00 88.81 330 MET A CA 1
ATOM 2750 C C . MET A 1 330 ? -4.602 -21.365 12.588 1.00 88.81 330 MET A C 1
ATOM 2752 O O . MET A 1 330 ? -4.373 -22.570 12.531 1.00 88.81 330 MET A O 1
ATOM 2756 N N . GLN A 1 331 ? -4.452 -20.566 11.527 1.00 87.00 331 GLN A N 1
ATOM 2757 C CA . GLN A 1 331 ? -3.971 -21.059 10.234 1.00 87.00 331 GLN A CA 1
ATOM 2758 C C . GLN A 1 331 ? -2.527 -21.571 10.296 1.00 87.00 331 GLN A C 1
ATOM 2760 O O . GLN A 1 331 ? -2.206 -22.567 9.656 1.00 87.00 331 GLN A O 1
ATOM 2765 N N . ALA A 1 332 ? -1.642 -20.891 11.031 1.00 89.50 332 ALA A N 1
ATOM 2766 C CA . ALA A 1 332 ? -0.254 -21.320 11.180 1.00 89.50 332 ALA A CA 1
ATOM 2767 C C . ALA A 1 332 ? -0.140 -22.654 11.930 1.00 89.50 332 ALA A C 1
ATOM 2769 O O . ALA A 1 332 ? 0.609 -23.519 11.494 1.00 89.50 332 ALA A O 1
ATOM 2770 N N . VAL A 1 333 ? -0.924 -22.838 12.996 1.00 87.62 333 VAL A N 1
ATOM 2771 C CA . VAL A 1 333 ? -0.967 -24.085 13.774 1.00 87.62 333 VAL A CA 1
ATOM 2772 C C . VAL A 1 333 ? -1.609 -25.220 12.972 1.00 87.62 333 VAL A C 1
ATOM 2774 O O . VAL A 1 333 ? -1.118 -26.340 12.998 1.00 87.62 333 VAL A O 1
ATOM 2777 N N . GLN A 1 334 ? -2.674 -24.955 12.210 1.00 83.12 334 GLN A N 1
ATOM 2778 C CA . GLN A 1 334 ? -3.307 -25.973 11.358 1.00 83.12 334 GLN A CA 1
ATOM 2779 C C . GLN A 1 334 ? -2.427 -26.428 10.195 1.00 83.12 334 GLN A C 1
ATOM 2781 O O . GLN A 1 334 ? -2.488 -27.591 9.803 1.00 83.12 334 GLN A O 1
ATOM 2786 N N . ALA A 1 335 ? -1.579 -25.544 9.662 1.00 74.94 335 ALA A N 1
ATOM 2787 C CA . ALA A 1 335 ? -0.585 -25.932 8.665 1.00 74.94 335 ALA A CA 1
ATOM 2788 C C . ALA A 1 335 ? 0.387 -27.013 9.189 1.00 74.94 335 ALA A C 1
ATOM 2790 O O . ALA A 1 335 ? 1.034 -27.677 8.382 1.00 74.94 335 ALA A O 1
ATOM 2791 N N . GLU A 1 336 ? 0.456 -27.233 10.509 1.00 65.44 336 GLU A N 1
ATOM 2792 C CA . GLU A 1 336 ? 1.212 -28.324 11.133 1.00 65.44 336 GLU A CA 1
ATOM 2793 C C . GLU A 1 336 ? 0.451 -29.669 11.190 1.00 65.44 336 GLU A C 1
ATOM 2795 O O . GLU A 1 336 ? 1.080 -30.681 11.492 1.00 65.44 336 GLU A O 1
ATOM 2800 N N . GLY A 1 337 ? -0.863 -29.735 10.902 1.00 45.66 337 GLY A N 1
ATOM 2801 C CA . GLY A 1 337 ? -1.669 -30.920 11.250 1.00 45.66 337 GLY A CA 1
ATOM 2802 C C . GLY A 1 337 ? -3.023 -31.122 10.553 1.00 45.66 337 GLY A C 1
ATOM 2803 O O . GLY A 1 337 ? -3.963 -31.516 11.225 1.00 45.66 337 GLY A O 1
ATOM 2804 N N . GLU A 1 338 ? -3.103 -30.946 9.230 1.00 38.44 338 GLU A N 1
ATOM 2805 C CA . GLU A 1 338 ? -4.301 -31.105 8.367 1.00 38.44 338 GLU A CA 1
ATOM 2806 C C . GLU A 1 338 ? -5.183 -29.848 8.223 1.00 38.44 338 GLU A C 1
ATOM 2808 O O . GLU A 1 338 ? -5.594 -29.185 9.176 1.00 38.44 338 GLU A O 1
ATOM 2813 N N . ALA A 1 339 ? -5.468 -29.507 6.961 1.00 35.00 339 ALA A N 1
ATOM 2814 C CA . ALA A 1 339 ? -6.198 -28.311 6.568 1.00 35.00 339 ALA A CA 1
ATOM 2815 C C . ALA A 1 339 ? -7.695 -28.446 6.887 1.00 35.00 339 ALA A C 1
ATOM 2817 O O . ALA A 1 339 ? -8.444 -29.102 6.163 1.00 35.00 339 ALA A O 1
ATOM 2818 N N . HIS A 1 340 ? -8.157 -27.759 7.929 1.00 39.84 340 HIS A N 1
ATOM 2819 C CA . HIS A 1 340 ? -9.573 -27.459 8.093 1.00 39.84 340 HIS A CA 1
ATOM 2820 C C . HIS A 1 340 ? -9.868 -26.049 7.582 1.00 39.84 340 HIS A C 1
ATOM 2822 O O . HIS A 1 340 ? -9.175 -25.091 7.914 1.00 39.84 340 HIS A O 1
ATOM 2828 N N . ASN A 1 341 ? -10.934 -25.918 6.790 1.00 41.34 341 ASN A N 1
ATOM 2829 C CA . ASN A 1 341 ? -11.513 -24.632 6.415 1.00 41.34 341 ASN A CA 1
ATOM 2830 C C . ASN A 1 341 ? -12.018 -23.925 7.682 1.00 41.34 341 ASN A C 1
ATOM 2832 O O . ASN A 1 341 ? -13.180 -24.070 8.058 1.00 41.34 341 ASN A O 1
ATOM 2836 N N . LEU A 1 342 ? -11.154 -23.167 8.360 1.00 53.25 342 LEU A N 1
ATOM 2837 C CA . LEU A 1 342 ? -11.602 -22.188 9.342 1.00 53.25 342 LEU A CA 1
ATOM 2838 C C . LEU A 1 342 ? -12.509 -21.206 8.608 1.00 53.25 342 LEU A C 1
ATOM 2840 O O . LEU A 1 342 ? -12.046 -20.451 7.751 1.00 53.25 342 LEU A O 1
ATOM 2844 N N . MET A 1 343 ? -13.803 -21.230 8.935 1.00 47.00 343 MET A N 1
ATOM 2845 C CA . MET A 1 343 ? -14.696 -20.129 8.603 1.00 47.00 343 MET A CA 1
ATOM 2846 C C . MET A 1 343 ? -14.110 -18.872 9.240 1.00 47.00 343 MET A C 1
ATOM 2848 O O . MET A 1 343 ? -14.205 -18.657 10.446 1.00 47.00 343 MET A O 1
ATOM 2852 N N . ILE A 1 344 ? -13.453 -18.065 8.415 1.00 57.50 344 ILE A N 1
ATOM 2853 C CA . ILE A 1 344 ? -13.048 -16.718 8.779 1.00 57.50 344 ILE A CA 1
ATOM 2854 C C . ILE A 1 344 ? -14.354 -15.949 8.908 1.00 57.50 344 ILE A C 1
ATOM 2856 O O . ILE A 1 344 ? -15.076 -15.810 7.917 1.00 57.50 344 ILE A O 1
ATOM 2860 N N . ASP A 1 345 ? -14.689 -15.482 10.110 1.00 55.03 345 ASP A N 1
ATOM 2861 C CA . ASP A 1 345 ? -15.781 -14.529 10.221 1.00 55.03 345 ASP A CA 1
ATOM 2862 C C . ASP A 1 345 ? -15.444 -13.318 9.344 1.00 55.03 345 ASP A C 1
ATOM 2864 O O . ASP A 1 345 ? -14.469 -12.599 9.560 1.00 55.03 345 ASP A O 1
ATOM 2868 N N . THR A 1 346 ? -16.239 -13.160 8.292 1.00 65.00 346 THR A N 1
ATOM 2869 C CA . THR A 1 346 ? -15.950 -12.334 7.114 1.00 65.00 346 THR A CA 1
ATOM 2870 C C . THR A 1 346 ? -15.877 -10.831 7.402 1.00 65.00 346 THR A C 1
ATOM 2872 O O . THR A 1 346 ? -15.524 -10.058 6.513 1.00 65.00 346 THR A O 1
ATOM 2875 N N . GLY A 1 347 ? -16.219 -10.398 8.621 1.00 81.81 347 GLY A N 1
ATOM 2876 C CA . GLY A 1 347 ? -16.302 -8.987 8.991 1.00 81.81 347 GLY A CA 1
ATOM 2877 C C . GLY A 1 347 ? -15.274 -8.500 10.012 1.00 81.81 347 GLY A C 1
ATOM 2878 O O . GLY A 1 347 ? -14.691 -7.430 9.806 1.00 81.81 347 GLY A O 1
ATOM 2879 N N . PHE A 1 348 ? -15.073 -9.265 11.089 1.00 89.69 348 PHE A N 1
ATOM 2880 C CA . PHE A 1 348 ? -14.341 -8.847 12.287 1.00 89.69 348 PHE A CA 1
ATOM 2881 C C . PHE A 1 348 ? -13.325 -9.915 12.693 1.00 89.69 348 PHE A C 1
ATOM 2883 O O . PHE A 1 348 ? -13.687 -11.064 12.944 1.00 89.69 348 PHE A O 1
ATOM 2890 N N . LEU A 1 349 ? -12.051 -9.536 12.767 1.00 90.69 349 LEU A N 1
ATOM 2891 C CA . LEU A 1 349 ? -10.955 -10.464 13.035 1.00 90.69 349 LEU A CA 1
ATOM 2892 C C . LEU A 1 349 ? -10.471 -10.272 14.465 1.00 90.69 349 LEU A C 1
ATOM 2894 O O . LEU A 1 349 ? -9.883 -9.240 14.792 1.00 90.69 349 LEU A O 1
ATOM 2898 N N . GLN A 1 350 ? -10.717 -11.275 15.298 1.00 88.94 350 GLN A N 1
ATOM 2899 C CA . GLN A 1 350 ? -10.327 -11.258 16.704 1.00 88.94 350 GLN A CA 1
ATOM 2900 C C . GLN A 1 350 ? -8.815 -11.326 16.865 1.00 88.94 350 GLN A C 1
ATOM 2902 O O . GLN A 1 350 ? -8.104 -11.890 16.022 1.00 88.94 350 GLN A O 1
ATOM 2907 N N . THR A 1 351 ? -8.329 -10.776 17.971 1.00 88.94 351 THR A N 1
ATOM 2908 C CA . THR A 1 351 ? -6.924 -10.903 18.349 1.00 88.94 351 THR A CA 1
ATOM 2909 C C . THR A 1 351 ? -6.762 -11.898 19.481 1.00 88.94 351 THR A C 1
ATOM 2911 O O . THR A 1 351 ? -7.713 -12.274 20.152 1.00 88.94 351 THR A O 1
ATOM 2914 N N . VAL A 1 352 ? -5.542 -12.359 19.692 1.00 87.56 352 VAL A N 1
ATOM 2915 C CA . VAL A 1 352 ? -5.135 -12.950 20.958 1.00 87.56 352 VAL A CA 1
ATOM 2916 C C . VAL A 1 352 ? -3.926 -12.176 21.450 1.00 87.56 352 VAL A C 1
ATOM 2918 O O . VAL A 1 352 ? -3.074 -11.798 20.645 1.00 87.56 352 VAL A O 1
ATOM 2921 N N . PRO A 1 353 ? -3.829 -11.911 22.748 1.00 87.12 353 PRO A N 1
ATOM 2922 C CA . PRO A 1 353 ? -2.623 -11.334 23.305 1.00 87.12 353 PRO A CA 1
ATOM 2923 C C . PRO A 1 353 ? -1.395 -12.206 23.029 1.00 87.12 353 PRO A C 1
ATOM 2925 O O . PRO A 1 353 ? -1.485 -13.438 23.057 1.00 87.12 353 PRO A O 1
ATOM 2928 N N . PHE A 1 354 ? -0.261 -11.570 22.755 1.00 87.81 354 PHE A N 1
ATOM 2929 C CA . PHE A 1 354 ? 1.000 -12.273 22.596 1.00 87.81 354 PHE A CA 1
ATOM 2930 C C . PHE A 1 354 ? 1.636 -12.531 23.965 1.00 87.81 354 PHE A C 1
ATOM 2932 O O . PHE A 1 354 ? 1.675 -11.655 24.823 1.00 87.81 354 PHE A O 1
ATOM 2939 N N . ASP A 1 355 ? 2.128 -13.749 24.149 1.00 86.25 355 ASP A N 1
ATOM 2940 C CA . ASP A 1 355 ? 2.930 -14.185 25.288 1.00 86.25 355 ASP A CA 1
ATOM 2941 C C . ASP A 1 355 ? 4.134 -14.927 24.701 1.00 86.25 355 ASP A C 1
ATOM 2943 O O . ASP A 1 355 ? 3.959 -15.774 23.819 1.00 86.25 355 ASP A O 1
ATOM 2947 N N . GLU A 1 356 ? 5.346 -14.637 25.174 1.00 83.88 356 GLU A N 1
ATOM 2948 C CA . GLU A 1 356 ? 6.573 -15.315 24.740 1.00 83.88 356 GLU A CA 1
ATOM 2949 C C . GLU A 1 356 ? 6.480 -16.844 24.894 1.00 83.88 356 GLU A C 1
ATOM 2951 O O . GLU A 1 356 ? 7.071 -17.591 24.111 1.00 83.88 356 GLU A O 1
ATOM 2956 N N . MET A 1 357 ? 5.660 -17.350 25.823 1.00 85.31 357 MET A N 1
ATOM 2957 C CA . MET A 1 357 ? 5.377 -18.783 25.957 1.00 85.31 357 MET A CA 1
ATOM 2958 C C . MET A 1 357 ? 4.743 -19.399 24.699 1.00 85.31 357 MET A C 1
ATOM 2960 O O . MET A 1 357 ? 4.874 -20.607 24.480 1.00 85.31 357 MET 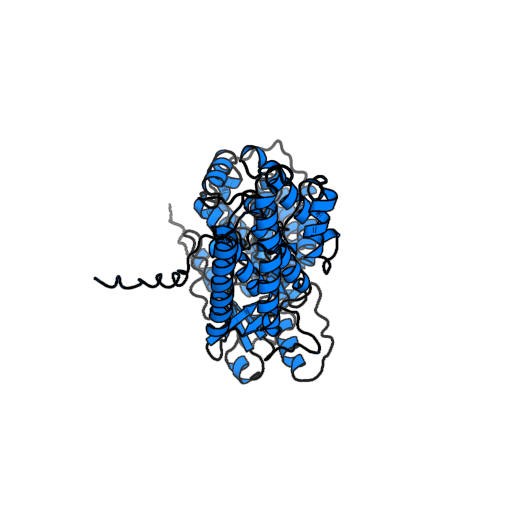A O 1
ATOM 2964 N N . LEU A 1 358 ? 4.096 -18.605 23.835 1.00 86.25 358 LEU A N 1
ATOM 2965 C CA . LEU A 1 358 ? 3.598 -19.057 22.531 1.00 86.25 358 LEU A CA 1
ATOM 2966 C C . LEU A 1 358 ? 4.739 -19.490 21.606 1.00 86.25 358 LEU A C 1
ATOM 2968 O O . LEU A 1 358 ? 4.579 -20.473 20.883 1.00 86.25 358 LEU A O 1
ATOM 2972 N N . CYS A 1 359 ? 5.900 -18.829 21.670 1.00 86.44 359 CYS A N 1
ATOM 2973 C CA . CYS A 1 359 ? 7.082 -19.227 20.905 1.00 86.44 359 CYS A CA 1
ATOM 2974 C C . CYS A 1 359 ? 7.550 -20.638 21.282 1.00 86.44 359 CYS A C 1
ATOM 2976 O O . CYS A 1 359 ? 7.951 -21.403 20.402 1.00 86.44 359 CYS A O 1
ATOM 2978 N N . THR A 1 360 ? 7.453 -20.985 22.569 1.00 88.19 360 THR A N 1
ATOM 2979 C CA . THR A 1 360 ? 7.781 -22.315 23.105 1.00 88.19 360 THR A CA 1
ATOM 2980 C C . THR A 1 360 ? 6.691 -23.339 22.792 1.00 88.19 360 THR A C 1
ATOM 2982 O O . THR A 1 360 ? 6.996 -24.474 22.435 1.00 88.19 360 THR A O 1
ATOM 2985 N N . LYS A 1 361 ? 5.414 -22.946 22.894 1.00 90.50 361 LYS A N 1
ATOM 2986 C CA . LYS A 1 361 ? 4.259 -23.814 22.614 1.00 90.50 361 LYS A CA 1
ATOM 2987 C C . LYS A 1 361 ? 4.159 -24.201 21.137 1.00 90.50 361 LYS A C 1
ATOM 2989 O O . LYS A 1 361 ? 3.743 -25.315 20.833 1.00 90.50 361 LYS A O 1
ATOM 2994 N N . PHE A 1 362 ? 4.544 -23.294 20.241 1.00 91.94 362 PHE A N 1
ATOM 2995 C CA . PHE A 1 362 ? 4.503 -23.476 18.791 1.00 91.94 362 PHE A CA 1
ATOM 2996 C C . PHE A 1 362 ? 5.913 -23.297 18.198 1.00 91.94 362 PHE A C 1
ATOM 2998 O O . PHE A 1 362 ? 6.232 -22.257 17.609 1.00 91.94 362 PHE A O 1
ATOM 3005 N N . PRO A 1 363 ? 6.814 -24.286 18.366 1.00 90.69 363 PRO A N 1
ATOM 3006 C CA . PRO A 1 363 ? 8.212 -24.166 17.947 1.00 90.69 363 PRO A CA 1
ATOM 3007 C C . PRO A 1 363 ? 8.386 -24.085 16.418 1.00 90.69 363 PRO A C 1
ATOM 3009 O O . PRO A 1 363 ? 9.358 -23.479 15.947 1.00 90.69 363 PRO A O 1
ATOM 3012 N N . ASN A 1 364 ? 7.440 -24.630 15.646 1.00 91.50 364 ASN A N 1
ATOM 3013 C CA . ASN A 1 364 ? 7.481 -24.653 14.180 1.00 91.50 364 ASN A CA 1
ATOM 3014 C C . ASN A 1 364 ? 6.856 -23.409 13.523 1.00 91.50 364 ASN A C 1
ATOM 3016 O O . ASN A 1 364 ? 7.115 -23.167 12.347 1.00 91.50 364 ASN A O 1
ATOM 3020 N N . VAL A 1 365 ? 6.127 -22.581 14.277 1.00 93.81 365 VAL A N 1
ATOM 3021 C CA . VAL A 1 365 ? 5.645 -21.266 13.830 1.00 93.81 365 VAL A CA 1
ATOM 3022 C C . VAL A 1 365 ? 6.713 -20.208 14.077 1.00 93.81 365 VAL A C 1
ATOM 3024 O O . VAL A 1 365 ? 7.313 -20.158 15.148 1.00 93.81 365 VAL A O 1
ATOM 3027 N N . GLU A 1 366 ? 6.951 -19.333 13.114 1.00 95.69 366 GLU A N 1
ATOM 3028 C CA . GLU A 1 366 ? 7.769 -18.143 13.310 1.00 95.69 366 GLU A CA 1
ATOM 3029 C C . GLU A 1 366 ? 6.896 -16.961 13.739 1.00 95.69 366 GLU A C 1
ATOM 3031 O O . GLU A 1 366 ? 5.882 -16.687 13.100 1.00 95.69 366 GLU A O 1
ATOM 3036 N N . PHE A 1 367 ? 7.293 -16.247 14.791 1.00 95.88 367 PHE A N 1
ATOM 3037 C CA . PHE A 1 367 ? 6.602 -15.039 15.245 1.00 95.88 367 PHE A CA 1
ATOM 3038 C C . PHE A 1 367 ? 7.455 -13.824 14.913 1.00 95.88 367 PHE A C 1
ATOM 3040 O O . PHE A 1 367 ? 8.619 -13.769 15.311 1.00 95.88 367 PHE A O 1
ATOM 3047 N N . VAL A 1 368 ? 6.888 -12.865 14.184 1.00 94.75 368 VAL A N 1
ATOM 3048 C CA . VAL A 1 368 ? 7.609 -11.668 13.736 1.00 94.75 368 VAL A CA 1
ATOM 3049 C C . VAL A 1 368 ? 6.875 -10.397 14.144 1.00 94.75 368 VAL A C 1
ATOM 3051 O O . VAL A 1 368 ? 5.651 -10.331 14.037 1.00 94.75 368 VAL A O 1
ATOM 3054 N N . LEU A 1 369 ? 7.614 -9.389 14.605 1.00 91.38 369 LEU A N 1
ATOM 3055 C CA . LEU A 1 369 ? 7.038 -8.119 15.057 1.00 91.38 369 LEU A CA 1
ATOM 3056 C C . LEU A 1 369 ? 6.634 -7.232 13.868 1.00 91.38 369 LEU A C 1
ATOM 3058 O O . LEU A 1 369 ? 7.492 -6.866 13.071 1.00 91.38 369 LEU A O 1
ATOM 3062 N N . ASP A 1 370 ? 5.359 -6.846 13.777 1.00 91.44 370 ASP A N 1
ATOM 3063 C CA . ASP A 1 370 ? 4.807 -5.896 12.800 1.00 91.44 370 ASP A CA 1
ATOM 3064 C C . ASP A 1 370 ? 4.328 -4.626 13.521 1.00 91.44 370 ASP A C 1
ATOM 3066 O O . ASP A 1 370 ? 3.321 -4.626 14.234 1.00 91.44 370 ASP A O 1
ATOM 3070 N N . ILE A 1 371 ? 5.059 -3.524 13.344 1.00 86.69 371 ILE A N 1
ATOM 3071 C CA . ILE A 1 371 ? 4.714 -2.248 13.973 1.00 86.69 371 ILE A CA 1
ATOM 3072 C C . ILE A 1 371 ? 3.691 -1.512 13.099 1.00 86.69 371 ILE A C 1
ATOM 3074 O O . ILE A 1 371 ? 3.919 -1.239 11.913 1.00 86.69 371 ILE A O 1
ATOM 3078 N N . VAL A 1 372 ? 2.565 -1.144 13.709 1.00 85.81 372 VAL A N 1
ATOM 3079 C CA . VAL A 1 372 ? 1.444 -0.408 13.120 1.00 85.81 372 VAL A CA 1
ATOM 3080 C C . VAL A 1 372 ? 1.344 0.993 13.720 1.00 85.81 372 VAL A C 1
ATOM 3082 O O . VAL A 1 372 ? 0.393 1.256 14.451 1.00 85.81 372 VAL A O 1
ATOM 3085 N N . PRO A 1 373 ? 2.287 1.906 13.401 1.00 82.00 373 PRO A N 1
ATOM 3086 C CA . PRO A 1 373 ? 2.231 3.280 13.866 1.00 82.00 373 PRO A CA 1
ATOM 3087 C C . PRO A 1 373 ? 0.873 3.913 13.539 1.00 82.00 373 PRO A C 1
ATOM 3089 O O . PRO A 1 373 ? 0.398 3.813 12.397 1.00 82.00 373 PRO A O 1
ATOM 3092 N N . PRO A 1 374 ? 0.244 4.597 14.508 1.00 82.00 374 PRO A N 1
ATOM 3093 C CA . PRO A 1 374 ? -0.986 5.317 14.259 1.00 82.00 374 PRO A CA 1
ATOM 3094 C C . PRO A 1 374 ? -0.705 6.507 13.343 1.00 82.00 374 PRO A C 1
ATOM 3096 O O . PRO A 1 374 ? 0.339 7.154 13.427 1.00 82.00 374 PRO A O 1
ATOM 3099 N N . THR A 1 375 ? -1.681 6.847 12.508 1.00 86.62 375 THR A N 1
ATOM 3100 C CA . THR A 1 375 ? -1.699 8.144 11.826 1.00 86.62 375 THR A CA 1
ATOM 3101 C C . THR A 1 375 ? -2.750 9.045 12.460 1.00 86.62 375 THR A C 1
ATOM 3103 O O . THR A 1 375 ? -3.639 8.579 13.180 1.00 86.62 375 THR A O 1
ATOM 3106 N N . PHE A 1 376 ? -2.648 10.349 12.215 1.00 83.19 376 PHE A N 1
ATOM 3107 C CA . PHE A 1 376 ? -3.529 11.327 12.844 1.00 83.19 376 PHE A CA 1
ATOM 3108 C C . PHE A 1 376 ? -5.001 11.153 12.422 1.00 83.19 376 PHE A C 1
ATOM 3110 O O . PHE A 1 376 ? -5.887 11.260 13.270 1.00 83.19 376 PHE A O 1
ATOM 3117 N N . CYS A 1 377 ? -5.270 10.858 11.145 1.00 84.56 377 CYS A N 1
ATOM 3118 C CA . CYS A 1 377 ? -6.627 10.964 10.582 1.00 84.56 377 CYS A CA 1
ATOM 3119 C C . CYS A 1 377 ? -7.193 9.668 10.029 1.00 84.56 377 CYS A C 1
ATOM 3121 O O . CYS A 1 377 ? -8.409 9.552 9.886 1.00 84.56 377 CYS A O 1
ATOM 3123 N N . ARG A 1 378 ? -6.326 8.724 9.664 1.00 92.88 378 ARG A N 1
ATOM 3124 C CA . ARG A 1 378 ? -6.709 7.545 8.896 1.00 92.88 378 ARG A CA 1
ATOM 3125 C C . ARG A 1 378 ? -6.195 6.283 9.575 1.00 92.88 378 ARG A C 1
ATOM 3127 O O . ARG A 1 378 ? -5.028 6.182 9.947 1.00 92.88 378 ARG A O 1
ATOM 3134 N N . ALA A 1 379 ? -7.051 5.288 9.731 1.00 93.31 379 ALA A N 1
ATOM 3135 C CA . ALA A 1 379 ? -6.605 3.977 10.153 1.00 93.31 379 ALA A CA 1
ATOM 3136 C C . ALA A 1 379 ? -5.682 3.397 9.072 1.00 93.31 379 ALA A C 1
ATOM 3138 O O . ALA A 1 379 ? -5.999 3.448 7.880 1.00 93.31 379 ALA A O 1
ATOM 3139 N N . ARG A 1 380 ? -4.517 2.884 9.480 1.00 92.62 380 ARG A N 1
ATOM 3140 C CA . ARG A 1 380 ? -3.562 2.306 8.535 1.00 92.62 380 ARG A CA 1
ATOM 3141 C C . ARG A 1 380 ? -4.084 0.948 8.054 1.00 92.62 380 ARG A C 1
ATOM 3143 O O . ARG A 1 380 ? -4.386 0.105 8.904 1.00 92.62 380 ARG A O 1
ATOM 3150 N N . PRO A 1 381 ? -4.169 0.710 6.736 1.00 95.19 381 PRO A N 1
ATOM 3151 C CA . PRO A 1 381 ? -4.508 -0.602 6.213 1.00 95.19 381 PRO A CA 1
ATOM 3152 C C . PRO A 1 381 ? -3.450 -1.638 6.597 1.00 95.19 381 PRO A C 1
ATOM 3154 O O . PRO A 1 381 ? -2.250 -1.362 6.630 1.00 95.19 381 PRO A O 1
ATOM 3157 N N . ILE A 1 382 ? -3.913 -2.851 6.864 1.00 94.69 382 ILE A N 1
ATOM 3158 C CA . ILE A 1 382 ? -3.096 -4.022 7.160 1.00 94.69 382 ILE A CA 1
ATOM 3159 C C . ILE A 1 382 ? -3.497 -5.091 6.150 1.00 94.69 382 ILE A C 1
ATOM 3161 O O . ILE A 1 382 ? -4.648 -5.530 6.130 1.00 94.69 382 ILE A O 1
ATOM 3165 N N . LYS A 1 383 ? -2.555 -5.488 5.287 1.00 93.94 383 LYS A N 1
ATOM 3166 C CA . LYS A 1 383 ? -2.765 -6.563 4.308 1.00 93.94 383 LYS A CA 1
ATOM 3167 C C . LYS A 1 383 ? -2.998 -7.878 5.058 1.00 93.94 383 LYS A C 1
ATOM 3169 O O . LYS A 1 383 ? -2.270 -8.192 6.001 1.00 93.94 383 LYS A O 1
ATOM 3174 N N . MET A 1 384 ? -4.017 -8.626 4.664 1.00 93.81 384 MET A N 1
ATOM 3175 C CA . MET A 1 384 ? -4.387 -9.930 5.211 1.00 93.81 384 MET A CA 1
ATOM 3176 C C . MET A 1 384 ? -3.801 -11.057 4.358 1.00 93.81 384 MET A C 1
ATOM 3178 O O . MET A 1 384 ? -3.534 -10.874 3.173 1.00 93.81 384 MET A O 1
ATOM 3182 N N . ARG A 1 385 ? -3.684 -12.263 4.926 1.00 90.44 385 ARG A N 1
ATOM 3183 C CA . ARG A 1 385 ? -3.170 -13.456 4.221 1.00 90.44 385 ARG A CA 1
ATOM 3184 C C . ARG A 1 385 ? -3.899 -13.804 2.922 1.00 90.44 385 ARG A C 1
ATOM 3186 O O . ARG A 1 385 ? -3.276 -14.363 2.029 1.00 90.44 385 ARG A O 1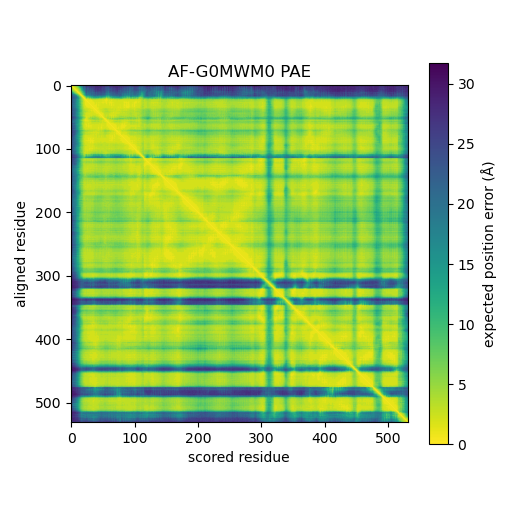
ATOM 3193 N N . ASN A 1 386 ? -5.181 -13.460 2.803 1.00 89.88 386 ASN A N 1
ATOM 3194 C CA . ASN A 1 386 ? -5.993 -13.665 1.598 1.00 89.88 386 ASN A CA 1
ATOM 3195 C C . ASN A 1 386 ? -5.896 -12.511 0.578 1.00 89.88 386 ASN A C 1
ATOM 3197 O O . ASN A 1 386 ? -6.725 -12.432 -0.325 1.00 89.88 386 ASN A O 1
ATOM 3201 N N . GLY A 1 387 ? -4.962 -11.573 0.761 1.00 91.31 387 GLY A N 1
ATOM 3202 C CA . GLY A 1 387 ? -4.775 -10.428 -0.129 1.00 91.31 387 GLY A CA 1
ATOM 3203 C C . GLY A 1 387 ? -5.659 -9.212 0.161 1.00 91.31 387 GLY A C 1
ATOM 3204 O O . GLY A 1 387 ? -5.367 -8.117 -0.319 1.00 91.31 387 GLY A O 1
ATOM 3205 N N . GLY A 1 388 ? -6.711 -9.360 0.973 1.00 93.81 388 GLY A N 1
ATOM 3206 C CA . GLY A 1 388 ? -7.567 -8.243 1.377 1.00 93.81 388 GLY A CA 1
ATOM 3207 C C . GLY A 1 388 ? -6.898 -7.309 2.390 1.00 93.81 388 GLY A C 1
ATOM 3208 O O . GLY A 1 388 ? -5.770 -7.540 2.822 1.00 93.81 388 GLY A O 1
ATOM 3209 N N . TYR A 1 389 ? -7.620 -6.272 2.817 1.00 95.50 389 TYR A N 1
ATOM 3210 C CA . TYR A 1 389 ? -7.160 -5.341 3.849 1.00 95.50 389 TYR A CA 1
ATOM 3211 C C . TYR A 1 389 ? -8.119 -5.295 5.038 1.00 95.50 389 TYR A C 1
ATOM 3213 O O . TYR A 1 389 ? -9.339 -5.435 4.904 1.00 95.50 389 TYR A O 1
ATOM 3221 N N . CYS A 1 390 ? -7.554 -5.058 6.214 1.00 96.50 390 CYS A N 1
ATOM 3222 C CA . CYS A 1 390 ? -8.286 -4.723 7.426 1.00 96.50 390 CYS A CA 1
ATOM 3223 C C . CYS A 1 390 ? -7.635 -3.533 8.135 1.00 96.50 390 CYS A C 1
ATOM 3225 O O . CYS A 1 390 ? -6.517 -3.135 7.815 1.00 96.50 390 CYS A O 1
ATOM 3227 N N . VAL A 1 391 ? -8.327 -2.974 9.120 1.00 96.12 391 VAL A N 1
ATOM 3228 C CA . VAL A 1 391 ? -7.838 -1.892 9.981 1.00 96.12 391 VAL A CA 1
ATOM 3229 C C . VAL A 1 391 ? -8.127 -2.225 11.438 1.00 96.12 391 VAL A C 1
ATOM 3231 O O . VAL A 1 391 ? -9.078 -2.948 11.729 1.00 96.12 391 VAL A O 1
ATOM 3234 N N . LEU A 1 392 ? -7.336 -1.703 12.372 1.00 93.62 392 LEU A N 1
ATOM 3235 C CA . LEU A 1 392 ? -7.651 -1.823 13.799 1.00 93.62 392 LEU A CA 1
ATOM 3236 C C . LEU A 1 392 ? -8.950 -1.069 14.125 1.00 93.62 392 LEU A C 1
ATOM 3238 O O . LEU A 1 392 ? -9.156 0.059 13.663 1.00 93.62 392 LEU A O 1
ATOM 3242 N N . ALA A 1 393 ? -9.811 -1.672 14.947 1.00 93.94 393 ALA A N 1
ATOM 3243 C CA . ALA A 1 393 ? -11.126 -1.120 15.264 1.00 93.94 393 ALA A CA 1
ATOM 3244 C C . ALA A 1 393 ? -11.052 0.257 15.941 1.00 93.94 393 ALA A C 1
ATOM 3246 O O . ALA A 1 393 ? -11.783 1.170 15.562 1.00 93.94 393 ALA A O 1
ATOM 3247 N N . TYR A 1 394 ? -10.140 0.443 16.900 1.00 91.06 394 TYR A N 1
ATOM 3248 C CA . TYR A 1 394 ? -9.972 1.724 17.590 1.00 91.06 394 TYR A CA 1
ATOM 3249 C C . TYR A 1 394 ? -9.527 2.873 16.655 1.00 91.06 394 TYR A C 1
ATOM 3251 O O . TYR A 1 394 ? -10.223 3.894 16.605 1.00 91.06 394 TYR A O 1
ATOM 3259 N N . PRO A 1 395 ? -8.448 2.739 15.854 1.00 91.69 395 PRO A N 1
ATOM 3260 C CA . PRO A 1 395 ? -8.107 3.720 14.823 1.00 91.69 395 PRO A CA 1
ATOM 3261 C C . PRO A 1 395 ? -9.235 3.964 13.813 1.00 91.69 395 PRO A C 1
ATOM 3263 O O . PRO A 1 395 ? -9.467 5.110 13.433 1.00 91.69 395 PRO A O 1
ATOM 3266 N N . SER A 1 396 ? -9.976 2.922 13.419 1.00 95.25 396 SER A N 1
ATOM 3267 C CA . SER A 1 396 ? -11.142 3.053 12.535 1.00 95.25 396 SER A CA 1
ATOM 3268 C C . SER A 1 396 ? -12.257 3.892 13.171 1.00 95.25 396 SER A C 1
ATOM 3270 O O . SER A 1 396 ? -12.816 4.776 12.522 1.00 95.25 396 SER A O 1
ATOM 3272 N N . PHE A 1 397 ? -12.555 3.685 14.458 1.00 95.44 397 PHE A N 1
ATOM 3273 C CA . PHE A 1 397 ? -13.542 4.485 15.185 1.00 95.44 397 PHE A CA 1
ATOM 3274 C C . PHE A 1 397 ? -13.135 5.961 15.228 1.00 95.44 397 PHE A C 1
ATOM 3276 O O . PHE A 1 397 ? -13.936 6.836 14.888 1.00 95.44 397 PHE A O 1
ATOM 3283 N N . ARG A 1 398 ? -11.865 6.236 15.550 1.00 92.31 398 ARG A N 1
ATOM 3284 C CA . ARG A 1 398 ? -11.314 7.597 15.524 1.00 92.31 398 ARG A CA 1
ATOM 3285 C C . ARG A 1 398 ? -11.417 8.235 14.146 1.00 92.31 398 ARG A C 1
ATOM 3287 O O . ARG A 1 398 ? -11.876 9.368 14.053 1.00 92.31 398 ARG A O 1
ATOM 3294 N N . GLN A 1 399 ? -11.051 7.511 13.090 1.00 94.25 399 GLN A N 1
ATOM 3295 C CA . GLN A 1 399 ? -11.189 7.984 11.714 1.00 94.25 399 GLN A CA 1
ATOM 3296 C C . GLN A 1 399 ? -12.648 8.331 11.387 1.00 94.25 399 GLN A C 1
ATOM 3298 O O . GLN A 1 399 ? -12.910 9.386 10.815 1.00 94.25 399 GLN A O 1
ATOM 3303 N N . MET A 1 400 ? -13.611 7.479 11.751 1.00 95.75 400 MET A N 1
ATOM 3304 C CA . MET A 1 400 ? -15.027 7.743 11.468 1.00 95.75 400 MET A CA 1
ATOM 3305 C C . MET A 1 400 ? -15.532 8.987 12.193 1.00 95.75 400 MET A C 1
ATOM 3307 O O . MET A 1 400 ? -16.223 9.810 11.593 1.00 95.75 400 MET A O 1
ATOM 3311 N N . TYR A 1 401 ? -15.164 9.154 13.463 1.00 94.00 401 TYR A N 1
ATOM 3312 C CA . TYR A 1 401 ? -15.515 10.354 14.216 1.00 94.00 401 TYR A CA 1
ATOM 3313 C C . TYR A 1 401 ? -14.859 11.611 13.623 1.00 94.00 401 TYR A C 1
ATOM 3315 O O . TYR A 1 401 ? -15.528 12.625 13.421 1.00 94.00 401 TYR A O 1
ATOM 3323 N N . HIS A 1 402 ? -13.580 11.520 13.254 1.00 91.56 402 HIS A N 1
ATOM 3324 C CA . HIS A 1 402 ? -12.835 12.586 12.586 1.00 91.56 402 HIS A CA 1
ATOM 3325 C C . HIS A 1 402 ? -13.494 13.016 11.267 1.00 91.56 402 HIS A C 1
ATOM 3327 O O . HIS A 1 402 ? -13.648 14.209 10.995 1.00 91.56 402 HIS A O 1
ATOM 3333 N N . GLU A 1 403 ? -13.959 12.063 10.454 1.00 92.00 403 GLU A N 1
ATOM 3334 C CA . GLU A 1 403 ? -14.704 12.358 9.227 1.00 92.00 403 GLU A CA 1
ATOM 3335 C C . GLU A 1 403 ? -16.017 13.114 9.512 1.00 92.00 403 GLU A C 1
ATOM 3337 O O . GLU A 1 403 ? -16.341 14.053 8.783 1.00 92.00 403 GLU A O 1
ATOM 3342 N N . VAL A 1 404 ? -16.749 12.780 10.582 1.00 91.31 404 VAL A N 1
ATOM 3343 C CA . VAL A 1 404 ? -17.979 13.495 10.985 1.00 91.31 404 VAL A CA 1
ATOM 3344 C C . VAL A 1 404 ? -17.677 14.930 11.435 1.00 91.31 404 VAL A C 1
ATOM 3346 O O . VAL A 1 404 ? -18.382 15.866 11.038 1.00 91.31 404 VAL A O 1
ATOM 3349 N N . VAL A 1 405 ? -16.624 15.119 12.235 1.00 87.00 405 VAL A N 1
ATOM 3350 C CA . VAL A 1 405 ? -16.253 16.420 12.816 1.00 87.00 405 VAL A CA 1
ATOM 3351 C C . VAL A 1 405 ? -15.605 17.346 11.788 1.00 87.00 405 VAL A C 1
ATOM 3353 O O . VAL A 1 405 ? -16.015 18.499 11.667 1.00 87.00 405 VAL A O 1
ATOM 3356 N N . TYR A 1 406 ? -14.614 16.873 11.032 1.00 83.44 406 TYR A N 1
ATOM 3357 C CA . TYR A 1 406 ? -13.813 17.724 10.147 1.00 83.44 406 TYR A CA 1
ATOM 3358 C C . TYR A 1 406 ? -14.096 17.560 8.663 1.00 83.44 406 TYR A C 1
ATOM 3360 O O . TYR A 1 406 ? -14.032 18.553 7.935 1.00 83.44 406 TYR A O 1
ATOM 3368 N N . GLY A 1 407 ? -14.455 16.358 8.215 1.00 85.50 407 GLY A N 1
ATOM 3369 C CA . GLY A 1 407 ? -14.888 16.148 6.836 1.00 85.50 407 GLY A CA 1
ATOM 3370 C C . GLY A 1 407 ? -16.260 16.771 6.594 1.00 85.50 407 GLY A C 1
ATOM 3371 O O . GLY A 1 407 ? -16.409 17.701 5.803 1.00 85.50 407 GLY A O 1
ATOM 3372 N N . ILE A 1 408 ? -17.268 16.269 7.307 1.00 87.62 408 ILE A N 1
ATOM 3373 C CA . ILE A 1 408 ? -18.675 16.633 7.110 1.00 87.62 408 ILE A CA 1
ATOM 3374 C C . ILE A 1 408 ? -19.063 17.877 7.919 1.00 87.62 408 ILE A C 1
ATOM 3376 O O . ILE A 1 408 ? -19.940 18.621 7.486 1.00 87.62 408 ILE A O 1
ATOM 3380 N N . ARG A 1 409 ? -18.403 18.148 9.055 1.00 85.94 409 ARG A N 1
ATOM 3381 C CA . ARG A 1 409 ? -18.673 19.304 9.935 1.00 85.94 409 ARG A CA 1
ATOM 3382 C C . ARG A 1 409 ? -20.104 19.333 10.473 1.00 85.94 409 ARG A C 1
ATOM 3384 O O . ARG A 1 409 ? -20.720 20.392 10.550 1.00 85.94 409 ARG A O 1
ATOM 3391 N N . VAL A 1 410 ? -20.638 18.173 10.859 1.00 85.06 410 VAL A N 1
ATOM 3392 C CA . VAL A 1 410 ? -22.014 18.069 11.388 1.00 85.06 410 VAL A CA 1
ATOM 3393 C C . VAL A 1 410 ? -22.188 18.897 12.668 1.00 85.06 410 VAL A C 1
ATOM 3395 O O . VAL A 1 410 ? -23.146 19.652 12.801 1.00 85.06 410 VAL A O 1
ATOM 3398 N N . TYR A 1 411 ? -21.211 18.837 13.573 1.00 84.12 411 TYR A N 1
ATOM 3399 C CA . TYR A 1 411 ? -21.223 19.563 14.850 1.00 84.12 411 TYR A CA 1
ATOM 3400 C C . TYR A 1 411 ? -21.205 21.089 14.717 1.00 84.12 411 TYR A C 1
ATOM 3402 O O . TYR A 1 411 ? -21.540 21.793 15.661 1.00 84.12 411 TYR A O 1
ATOM 3410 N N . GLU A 1 412 ? -20.804 21.619 13.561 1.00 81.06 412 GLU A N 1
ATOM 3411 C CA . GLU A 1 412 ? -20.833 23.062 13.312 1.00 81.06 412 GLU A CA 1
ATOM 3412 C C . GLU A 1 412 ? -22.201 23.540 12.796 1.00 81.06 412 GLU A C 1
ATOM 3414 O O . GLU A 1 412 ? -22.360 24.716 12.483 1.00 81.06 412 GLU A O 1
ATOM 3419 N N . ARG A 1 413 ? -23.165 22.628 12.646 1.00 79.88 413 ARG A N 1
ATOM 3420 C CA . ARG A 1 413 ? -24.448 22.877 11.974 1.00 79.88 413 ARG A CA 1
ATOM 3421 C C . ARG A 1 413 ? -25.650 22.438 12.801 1.00 79.88 413 ARG A C 1
ATOM 3423 O O . ARG A 1 413 ? -26.745 22.940 12.591 1.00 79.88 413 ARG A O 1
ATOM 3430 N N . LEU A 1 414 ? -25.443 21.530 13.750 1.00 84.06 414 LEU A N 1
ATOM 3431 C CA . LEU A 1 414 ? -26.465 21.081 14.688 1.00 84.06 414 LEU A CA 1
ATOM 3432 C C . LEU A 1 414 ? -26.267 21.734 16.059 1.00 84.06 414 LEU A C 1
ATOM 3434 O O . LEU A 1 414 ? -25.143 22.003 16.482 1.00 84.06 414 LEU A O 1
ATOM 3438 N N . SER A 1 415 ? -27.366 21.961 16.774 1.00 84.62 415 SER A N 1
ATOM 3439 C CA . SER A 1 415 ? -27.351 22.442 18.158 1.00 84.62 415 SER A CA 1
ATOM 3440 C C . SER A 1 415 ? -28.575 21.935 18.923 1.00 84.62 415 SER A C 1
ATOM 3442 O O . SER A 1 415 ? -29.523 21.443 18.312 1.00 84.62 415 SER A O 1
ATOM 3444 N N . GLY A 1 416 ? -28.540 22.042 20.255 1.00 87.06 416 GLY A N 1
ATOM 3445 C CA . GLY A 1 416 ? -29.659 21.669 21.124 1.00 87.06 416 GLY A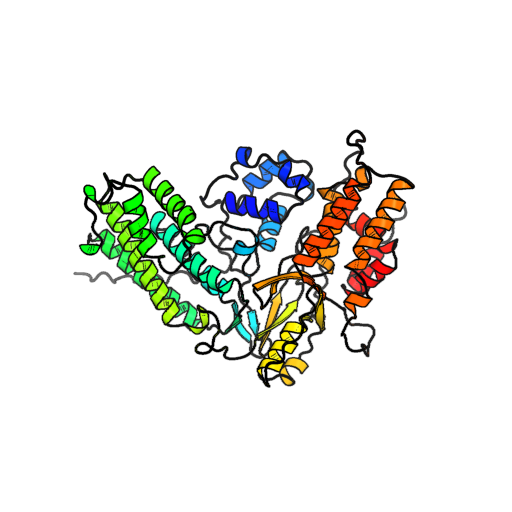 CA 1
ATOM 3446 C C . GLY A 1 416 ? -30.102 20.213 20.950 1.00 87.06 416 GLY A C 1
ATOM 3447 O O . GLY A 1 416 ? -29.271 19.315 20.813 1.00 87.06 416 GLY A O 1
ATOM 3448 N N . GLU A 1 417 ? -31.416 19.998 20.936 1.00 88.88 417 GLU A N 1
ATOM 3449 C CA . GLU A 1 417 ? -32.042 18.671 20.856 1.00 88.88 417 GLU A CA 1
ATOM 3450 C C . GLU A 1 417 ? -31.671 17.912 19.574 1.00 88.88 417 GLU A C 1
ATOM 3452 O O . GLU A 1 417 ? -31.366 16.722 19.635 1.00 88.88 417 GLU A O 1
ATOM 3457 N N . THR A 1 418 ? -31.586 18.598 18.429 1.00 88.81 418 THR A N 1
ATOM 3458 C CA . THR A 1 418 ? -31.217 17.986 17.141 1.00 88.81 418 THR A CA 1
ATOM 3459 C C . THR A 1 418 ? -29.818 17.371 17.175 1.00 88.81 418 THR A C 1
ATOM 3461 O O . THR A 1 418 ? -29.577 16.316 16.588 1.00 88.81 418 THR A O 1
ATOM 3464 N N . LEU A 1 419 ? -28.872 18.019 17.868 1.00 88.94 419 LEU A N 1
ATOM 3465 C CA . LEU A 1 419 ? -27.524 17.477 18.035 1.00 88.94 419 LEU A CA 1
ATOM 3466 C C . LEU A 1 419 ? -27.542 16.221 18.914 1.00 88.94 419 LEU A C 1
ATOM 3468 O O . LEU A 1 419 ? -26.859 15.247 18.604 1.00 88.94 419 LEU A O 1
ATOM 3472 N N . GLU A 1 420 ? -28.324 16.222 19.993 1.00 92.56 420 GLU A N 1
ATOM 3473 C CA . GLU A 1 420 ? -28.444 15.051 20.865 1.00 92.56 420 GLU A CA 1
ATOM 3474 C C . GLU A 1 420 ? -29.092 13.858 20.159 1.00 92.56 420 GLU A C 1
ATOM 3476 O O . GLU A 1 420 ? -28.673 12.721 20.380 1.00 92.56 420 GLU A O 1
ATOM 3481 N N . GLU A 1 421 ? -30.094 14.100 19.313 1.00 95.25 421 GLU A N 1
ATOM 3482 C CA . GLU A 1 421 ? -30.726 13.066 18.492 1.00 95.25 421 GLU A CA 1
ATOM 3483 C C . GLU A 1 421 ? -29.728 12.471 17.488 1.00 95.25 421 GLU A C 1
ATOM 3485 O O . GLU A 1 421 ? -29.532 11.252 17.460 1.00 95.25 421 GLU A O 1
ATOM 3490 N N . PHE A 1 422 ? -28.999 13.332 16.765 1.00 95.19 422 PHE A N 1
ATOM 3491 C CA . PHE A 1 422 ? -27.947 12.908 15.842 1.00 95.19 422 PHE A CA 1
ATOM 3492 C C . PHE A 1 422 ? -26.889 12.047 16.535 1.00 95.19 422 PHE A C 1
ATOM 3494 O O . PHE A 1 422 ? -26.508 10.994 16.020 1.00 95.19 422 PHE A O 1
ATOM 3501 N N . GLU A 1 423 ? -26.405 12.472 17.704 1.00 95.38 423 GLU A N 1
ATOM 3502 C CA . GLU A 1 423 ? -25.403 11.711 18.442 1.00 95.38 423 GLU A CA 1
ATOM 3503 C C . GLU A 1 423 ? -25.931 10.346 18.893 1.00 95.38 423 GLU A C 1
ATOM 3505 O O . GLU A 1 423 ? -25.206 9.361 18.772 1.00 95.38 423 GLU A O 1
ATOM 3510 N N . LYS A 1 424 ? -27.183 10.249 19.363 1.00 97.31 424 LYS A N 1
ATOM 3511 C CA . LYS A 1 424 ? -27.797 8.961 19.736 1.00 97.31 424 LYS A CA 1
ATOM 3512 C C . LYS A 1 424 ? -27.869 8.009 18.541 1.00 97.31 424 LYS A C 1
ATOM 3514 O O . LYS A 1 424 ? -27.512 6.835 18.669 1.00 97.31 424 LYS A O 1
ATOM 3519 N N . ASP A 1 425 ? -28.272 8.510 17.377 1.00 97.69 425 ASP A N 1
ATOM 3520 C CA . ASP A 1 425 ? -28.297 7.721 16.144 1.00 97.69 425 ASP A CA 1
ATOM 3521 C C . ASP A 1 425 ? -26.892 7.306 15.693 1.00 97.69 425 ASP A C 1
ATOM 3523 O O . ASP A 1 425 ? -26.678 6.167 15.265 1.00 97.69 425 ASP A O 1
ATOM 3527 N N . LEU A 1 426 ? -25.916 8.210 15.809 1.00 97.38 426 LEU A N 1
ATOM 3528 C CA . LEU A 1 426 ? -24.524 7.936 15.465 1.00 97.38 426 LEU A CA 1
ATOM 3529 C C . LEU A 1 426 ? -23.939 6.853 16.376 1.00 97.38 426 LEU A C 1
ATOM 3531 O O . LEU A 1 426 ? -23.304 5.921 15.886 1.00 97.38 426 LEU A O 1
ATOM 3535 N N . VAL A 1 427 ? -24.206 6.926 17.681 1.00 98.00 427 VAL A N 1
ATOM 3536 C CA . VAL A 1 427 ? -23.806 5.913 18.669 1.00 98.00 427 VAL A CA 1
ATOM 3537 C C . VAL A 1 427 ? -24.422 4.564 18.341 1.00 98.00 427 VAL A C 1
ATOM 3539 O O . VAL A 1 427 ? -23.720 3.560 18.393 1.00 98.00 427 VAL A O 1
ATOM 3542 N N . LYS A 1 428 ? -25.701 4.519 17.949 1.00 98.19 428 LYS A N 1
ATOM 3543 C CA . LYS A 1 428 ? -26.347 3.271 17.523 1.00 98.19 428 LYS A CA 1
ATOM 3544 C C . LYS A 1 428 ? -25.621 2.645 16.332 1.00 98.19 428 LYS A C 1
ATOM 3546 O O . LYS A 1 428 ? -25.371 1.447 16.342 1.00 98.19 428 LYS A O 1
ATOM 3551 N N . ILE A 1 429 ? -25.247 3.445 15.330 1.00 98.19 429 ILE A N 1
ATOM 3552 C CA . ILE A 1 429 ? -24.447 2.955 14.199 1.00 98.19 429 ILE A CA 1
ATOM 3553 C C . ILE A 1 429 ? -23.081 2.470 14.685 1.00 98.19 429 ILE A C 1
ATOM 3555 O O . ILE A 1 429 ? -22.659 1.388 14.295 1.00 98.19 429 ILE A O 1
ATOM 3559 N N . PHE A 1 430 ? -22.389 3.242 15.523 1.00 98.00 430 PHE A N 1
ATOM 3560 C CA . PHE A 1 430 ? -21.072 2.867 16.026 1.00 98.00 430 PHE A CA 1
ATOM 3561 C C . PHE A 1 430 ? -21.099 1.584 16.845 1.00 98.00 430 PHE A C 1
ATOM 3563 O O . PHE A 1 430 ? -20.241 0.741 16.625 1.00 98.00 430 PHE A O 1
ATOM 3570 N N . LEU A 1 431 ? -22.090 1.370 17.708 1.00 97.06 431 LEU A N 1
ATOM 3571 C CA . LEU A 1 431 ? -22.179 0.159 18.524 1.00 97.06 431 LEU A CA 1
ATOM 3572 C C . LEU A 1 431 ? -22.408 -1.118 17.708 1.00 97.06 431 LEU A C 1
ATOM 3574 O O . LEU A 1 431 ? -22.061 -2.189 18.195 1.00 97.06 431 LEU A O 1
ATOM 3578 N N . ASP A 1 432 ? -22.877 -1.037 16.462 1.00 96.19 432 ASP A N 1
ATOM 3579 C CA . ASP A 1 432 ? -22.941 -2.210 15.577 1.00 96.19 432 ASP A CA 1
ATOM 3580 C C . ASP A 1 432 ? -21.549 -2.698 15.128 1.00 96.19 432 ASP A C 1
ATOM 3582 O O . ASP A 1 432 ? -21.404 -3.854 14.735 1.00 96.19 432 ASP A O 1
ATOM 3586 N N . TYR A 1 433 ? -20.525 -1.836 15.185 1.00 96.50 433 TYR A N 1
ATOM 3587 C CA . TYR A 1 433 ? -19.156 -2.142 14.734 1.00 96.50 433 TYR A CA 1
ATOM 3588 C C . TYR A 1 433 ? -18.103 -1.998 15.833 1.00 96.50 433 TYR A C 1
ATOM 3590 O O . TYR A 1 433 ? -17.025 -2.556 15.681 1.00 96.50 433 TYR A O 1
ATOM 3598 N N . TYR A 1 434 ? -18.404 -1.247 16.897 1.00 95.69 434 TYR A N 1
ATOM 3599 C CA . TYR A 1 434 ? -17.502 -0.802 17.959 1.00 95.69 434 TYR A CA 1
ATOM 3600 C C . TYR A 1 434 ? -18.093 -1.103 19.336 1.00 95.69 434 TYR A C 1
ATOM 3602 O O . TYR A 1 434 ? -18.541 -0.205 20.049 1.00 95.69 434 TYR A O 1
ATOM 3610 N N . ASN A 1 435 ? -18.134 -2.381 19.714 1.00 93.38 435 ASN A N 1
ATOM 3611 C CA . ASN A 1 435 ? -18.676 -2.789 21.008 1.00 93.38 435 ASN A CA 1
ATOM 3612 C C . ASN A 1 435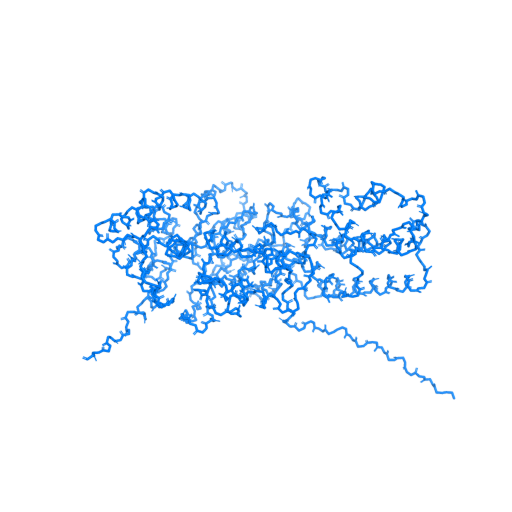 ? -17.822 -3.853 21.708 1.00 93.38 435 ASN A C 1
ATOM 3614 O O . ASN A 1 435 ? -16.970 -4.508 21.109 1.00 93.38 435 ASN A O 1
ATOM 3618 N N . VAL A 1 436 ? -18.066 -3.992 23.011 1.00 89.94 436 VAL A N 1
ATOM 3619 C CA . VAL A 1 436 ? -17.330 -4.890 23.909 1.00 89.94 436 VAL A CA 1
ATOM 3620 C C . VAL A 1 436 ? -17.599 -6.363 23.609 1.00 89.94 436 VAL A C 1
ATOM 3622 O O . VAL A 1 436 ? -16.702 -7.178 23.783 1.00 89.94 436 VAL A O 1
ATOM 3625 N N . GLU A 1 437 ? -18.801 -6.716 23.157 1.00 90.12 437 GLU A N 1
ATOM 3626 C CA . GLU A 1 437 ? -19.147 -8.110 22.853 1.00 90.12 437 GLU A CA 1
ATOM 3627 C C . GLU A 1 437 ? -18.393 -8.602 21.617 1.00 90.12 437 GLU A C 1
ATOM 3629 O O . GLU A 1 437 ? -17.833 -9.693 21.634 1.00 90.12 437 GLU A O 1
ATOM 3634 N N . LEU A 1 438 ? -18.291 -7.763 20.580 1.00 88.94 438 LEU A N 1
ATOM 3635 C CA . LEU A 1 438 ? -17.422 -8.014 19.433 1.00 88.94 438 LEU A CA 1
ATOM 3636 C C . LEU A 1 438 ? -15.965 -8.106 19.865 1.00 88.94 438 LEU A C 1
ATOM 3638 O O . LEU A 1 438 ? -15.289 -9.026 19.433 1.00 88.94 438 LEU A O 1
ATOM 3642 N N . ALA A 1 439 ? -15.503 -7.197 20.725 1.00 85.19 439 ALA A N 1
ATOM 3643 C CA . ALA A 1 439 ? -14.134 -7.208 21.229 1.00 85.19 439 ALA A CA 1
ATOM 3644 C C . ALA A 1 439 ? -13.802 -8.498 21.991 1.00 85.19 439 ALA A C 1
ATOM 3646 O O . ALA A 1 439 ? -12.736 -9.063 21.814 1.00 85.19 439 ALA A O 1
ATOM 3647 N N . LYS A 1 440 ? -14.712 -8.978 22.840 1.00 84.88 440 LYS A N 1
ATOM 3648 C CA . LYS A 1 440 ? -14.505 -10.166 23.680 1.00 84.88 440 LYS A CA 1
ATOM 3649 C C . LYS A 1 440 ? -14.824 -11.477 22.975 1.00 84.88 440 LYS A C 1
ATOM 3651 O O . LYS A 1 440 ? -14.620 -12.538 23.569 1.00 84.88 440 LYS A O 1
ATOM 3656 N N . ARG A 1 441 ? -15.369 -11.435 21.760 1.00 82.06 441 ARG A N 1
ATOM 3657 C CA . ARG A 1 441 ? -15.821 -12.646 21.087 1.00 82.06 441 ARG A CA 1
ATOM 3658 C C . ARG A 1 441 ? -14.643 -13.586 20.882 1.00 82.06 441 ARG A C 1
ATOM 3660 O O . ARG A 1 441 ? -13.582 -13.166 20.440 1.00 82.06 441 ARG A O 1
ATOM 3667 N N . ASP A 1 442 ? -14.838 -14.855 21.219 1.00 72.75 442 ASP A N 1
ATOM 3668 C CA . ASP A 1 442 ? -13.831 -15.908 21.064 1.00 72.75 442 ASP A CA 1
ATOM 3669 C C . ASP A 1 442 ? -12.550 -15.702 21.904 1.00 72.75 442 ASP A C 1
ATOM 3671 O O . ASP A 1 442 ? -11.612 -16.494 21.803 1.00 72.75 442 ASP A O 1
ATOM 3675 N N . HIS A 1 443 ? -12.512 -14.692 22.785 1.00 69.88 443 HIS A N 1
ATOM 3676 C CA . HIS A 1 443 ? -11.442 -14.553 23.761 1.00 69.88 443 HIS A CA 1
ATOM 3677 C C . HIS A 1 443 ? -11.675 -15.511 24.936 1.00 69.88 443 HIS A C 1
ATOM 3679 O O . HIS A 1 443 ? -12.784 -15.569 25.481 1.00 69.88 443 HIS A O 1
ATOM 3685 N N . PRO A 1 444 ? -10.643 -16.250 25.386 1.00 65.75 444 PRO A N 1
ATOM 3686 C CA . PRO A 1 444 ? -10.760 -17.040 26.602 1.00 65.75 444 PRO A CA 1
ATOM 3687 C C . PRO A 1 444 ? -11.105 -16.115 27.780 1.00 65.75 444 PRO A C 1
ATOM 3689 O O . PRO A 1 444 ? -10.613 -14.983 27.821 1.00 65.75 444 PRO A O 1
ATOM 3692 N N . PRO A 1 445 ? -11.923 -16.569 28.752 1.00 58.25 445 PRO A N 1
ATOM 3693 C CA . PRO A 1 445 ? -12.250 -15.765 29.919 1.00 58.25 445 PRO A CA 1
ATOM 3694 C C . PRO A 1 445 ? -10.953 -15.365 30.620 1.00 58.25 445 PRO A C 1
ATOM 3696 O O . PRO A 1 445 ? -10.224 -16.208 31.152 1.00 58.25 445 PRO A O 1
ATOM 3699 N N . ALA A 1 446 ? -10.631 -14.075 30.560 1.00 56.16 446 ALA A N 1
ATOM 3700 C CA . ALA A 1 446 ? -9.400 -13.566 31.123 1.00 56.16 446 ALA A CA 1
ATOM 3701 C C . ALA A 1 446 ? -9.389 -13.818 32.632 1.00 56.16 446 ALA A C 1
ATOM 3703 O O . ALA A 1 446 ? -10.275 -13.370 33.356 1.00 56.16 446 ALA A O 1
ATOM 3704 N N . LYS A 1 447 ? -8.352 -14.504 33.122 1.00 48.59 447 LYS A N 1
ATOM 3705 C CA . LYS A 1 447 ? -8.146 -14.709 34.565 1.00 48.59 447 LYS A CA 1
ATOM 3706 C C . LYS A 1 447 ? -7.824 -13.403 35.311 1.00 48.59 447 LYS A C 1
ATOM 3708 O O . LYS A 1 447 ? -7.887 -13.378 36.536 1.00 48.59 447 LYS A O 1
ATOM 3713 N N . HIS A 1 448 ? -7.509 -12.323 34.587 1.00 51.19 448 HIS A N 1
ATOM 3714 C CA . HIS A 1 448 ? -7.095 -11.031 35.134 1.00 51.19 448 HIS A CA 1
ATOM 3715 C C . HIS A 1 448 ? -7.723 -9.864 34.351 1.00 51.19 448 HIS A C 1
ATOM 3717 O O . HIS A 1 448 ? -7.792 -9.904 33.126 1.00 51.19 448 HIS A O 1
ATOM 3723 N N . ASN A 1 449 ? -8.145 -8.807 35.053 1.00 52.47 449 ASN A N 1
ATOM 3724 C CA . ASN A 1 449 ? -8.800 -7.591 34.532 1.00 52.47 449 ASN A CA 1
ATOM 3725 C C . ASN A 1 449 ? -7.901 -6.688 33.642 1.00 52.47 449 ASN A C 1
ATOM 3727 O O . ASN A 1 449 ? -8.083 -5.474 33.634 1.00 52.47 449 ASN A O 1
ATOM 3731 N N . GLN A 1 450 ? -6.904 -7.232 32.939 1.00 60.75 450 GLN A N 1
ATOM 3732 C CA . GLN A 1 450 ? -5.829 -6.447 32.308 1.00 60.75 450 GLN A CA 1
ATOM 3733 C C . GLN A 1 450 ? -5.657 -6.652 30.796 1.00 60.75 450 GLN A C 1
ATOM 3735 O O . GLN A 1 450 ? -4.785 -6.021 30.209 1.00 60.75 450 GLN A O 1
ATOM 3740 N N . TRP A 1 451 ? -6.464 -7.489 30.139 1.00 65.44 451 TRP A N 1
ATOM 3741 C CA . TRP A 1 451 ? -6.271 -7.735 28.706 1.00 65.44 451 TRP A CA 1
ATOM 3742 C C . TRP A 1 451 ? -7.037 -6.724 27.850 1.00 65.44 451 TRP A C 1
ATOM 3744 O O . TRP A 1 451 ? -8.236 -6.515 28.042 1.00 65.44 451 TRP A O 1
ATOM 3754 N N . LEU A 1 452 ? -6.328 -6.125 26.890 1.00 77.50 452 LEU A N 1
ATOM 3755 C CA . LEU A 1 452 ? -6.918 -5.347 25.806 1.00 77.50 452 LEU A CA 1
ATOM 3756 C C . LEU A 1 452 ? -7.483 -6.313 24.757 1.00 77.50 452 LEU A C 1
ATOM 3758 O O . LEU A 1 452 ? -6.766 -7.159 24.225 1.00 77.50 452 LEU A O 1
ATOM 3762 N N . TYR A 1 453 ? -8.772 -6.188 24.469 1.00 83.75 453 TYR A N 1
ATOM 3763 C CA . TYR A 1 453 ? -9.524 -7.051 23.560 1.00 83.75 453 TYR A CA 1
ATOM 3764 C C . TYR A 1 453 ? -9.585 -6.424 22.168 1.00 83.75 453 TYR A C 1
ATOM 3766 O O . TYR A 1 453 ? -10.618 -5.920 21.730 1.00 83.75 453 TYR A O 1
ATOM 3774 N N . ARG A 1 454 ? -8.444 -6.360 21.482 1.00 88.06 454 ARG A N 1
ATOM 3775 C CA . ARG A 1 454 ? -8.378 -5.731 20.158 1.00 88.06 454 ARG A CA 1
ATOM 3776 C C . ARG A 1 454 ? -9.039 -6.603 19.098 1.00 88.06 454 ARG A C 1
ATOM 3778 O O . ARG A 1 454 ? -9.021 -7.827 19.177 1.00 88.06 454 ARG A O 1
ATOM 3785 N N . TYR A 1 455 ? -9.543 -5.972 18.049 1.00 92.25 455 TYR A N 1
ATOM 3786 C CA . TYR A 1 455 ? -9.931 -6.668 16.826 1.00 92.25 455 TYR A CA 1
ATOM 3787 C C . TYR A 1 455 ? -9.730 -5.773 15.610 1.00 92.25 455 TYR A C 1
ATOM 3789 O O . TYR A 1 455 ? -9.592 -4.546 15.708 1.00 92.25 455 TYR A O 1
ATOM 3797 N N . PHE A 1 456 ? -9.711 -6.412 14.447 1.00 94.31 456 PHE A N 1
ATOM 3798 C CA . PHE A 1 456 ? -9.658 -5.742 13.161 1.00 94.31 456 PHE A CA 1
ATOM 3799 C C . PHE A 1 456 ? -11.027 -5.738 12.493 1.00 94.31 456 PHE A C 1
ATOM 3801 O O . PHE A 1 456 ? -11.815 -6.672 12.634 1.00 94.31 456 PHE A O 1
ATOM 3808 N N . ILE A 1 457 ? -11.278 -4.696 11.712 1.00 95.88 457 ILE A N 1
ATOM 3809 C CA . ILE A 1 457 ? -12.445 -4.549 10.851 1.00 95.88 457 ILE A CA 1
ATOM 3810 C C . ILE A 1 457 ? -11.960 -4.688 9.413 1.00 95.88 457 ILE A C 1
ATOM 3812 O O . ILE A 1 457 ? -11.009 -4.021 9.004 1.00 95.88 457 ILE A O 1
ATOM 3816 N N . THR A 1 458 ? -12.588 -5.573 8.645 1.00 95.94 458 THR A N 1
ATOM 3817 C CA . THR A 1 458 ? -12.278 -5.725 7.217 1.00 95.94 458 THR A CA 1
ATOM 3818 C C . THR A 1 458 ? -12.682 -4.480 6.428 1.00 95.94 458 THR A C 1
ATOM 3820 O O . THR A 1 458 ? -13.630 -3.777 6.786 1.00 95.94 458 THR A O 1
ATOM 3823 N N . GLU A 1 459 ? -12.012 -4.227 5.304 1.00 94.50 459 GLU A N 1
ATOM 3824 C CA . GLU A 1 459 ? -12.325 -3.093 4.426 1.00 94.50 459 GLU A CA 1
ATOM 3825 C C . GLU A 1 459 ? -13.807 -3.073 3.993 1.00 94.50 459 GLU A C 1
ATOM 3827 O O . GLU A 1 459 ? -14.442 -2.018 3.949 1.00 94.50 459 GLU A O 1
ATOM 3832 N N . THR A 1 460 ? -14.397 -4.245 3.733 1.00 94.88 460 THR A N 1
ATOM 3833 C CA . THR A 1 460 ? -15.822 -4.390 3.397 1.00 94.88 460 THR A CA 1
ATOM 3834 C C . THR A 1 460 ? -16.725 -3.828 4.495 1.00 94.88 460 THR A C 1
ATOM 3836 O O . THR A 1 460 ? -17.649 -3.063 4.206 1.00 94.88 460 THR A O 1
ATOM 3839 N N . LYS A 1 461 ? -16.446 -4.160 5.762 1.00 96.00 461 LYS A N 1
ATOM 3840 C CA . LYS A 1 461 ? -17.218 -3.656 6.905 1.00 96.00 461 LYS A CA 1
ATOM 3841 C C . LYS A 1 461 ? -16.964 -2.182 7.177 1.00 96.00 461 LYS A C 1
ATOM 3843 O O . LYS A 1 461 ? -17.906 -1.460 7.498 1.00 96.00 461 LYS A O 1
ATOM 3848 N N . GLU A 1 462 ? -15.744 -1.703 6.967 1.00 95.38 462 GLU A N 1
ATOM 3849 C CA . GLU A 1 462 ? -15.440 -0.275 7.066 1.00 95.38 462 GLU A CA 1
ATOM 3850 C C . GLU A 1 462 ? -16.207 0.543 6.003 1.00 95.38 462 GLU A C 1
ATOM 3852 O O . GLU A 1 462 ? -16.773 1.595 6.309 1.00 95.38 462 GLU A O 1
ATOM 3857 N N . LYS A 1 463 ? -16.298 0.046 4.758 1.00 95.50 463 LYS A N 1
ATOM 3858 C CA . LYS A 1 463 ? -17.106 0.655 3.681 1.00 95.50 463 LYS A CA 1
ATOM 3859 C C . LYS A 1 463 ? -18.599 0.675 4.029 1.00 95.50 463 LYS A C 1
ATOM 3861 O O . LYS A 1 463 ? -19.271 1.683 3.795 1.00 95.50 463 LYS A O 1
ATOM 3866 N N . GLU A 1 464 ? -19.115 -0.413 4.602 1.00 96.88 464 GLU A N 1
ATOM 3867 C CA . GLU A 1 464 ? -20.500 -0.512 5.084 1.00 96.88 464 GLU A CA 1
ATOM 3868 C C . GLU A 1 464 ? -20.795 0.548 6.160 1.00 96.88 464 GLU A C 1
ATOM 3870 O O . GLU A 1 464 ? -21.755 1.317 6.034 1.00 96.88 464 GLU A O 1
ATOM 3875 N N . LEU A 1 465 ? -19.919 0.654 7.163 1.00 96.94 465 LEU A N 1
ATOM 3876 C CA . LEU A 1 465 ? -20.001 1.653 8.223 1.00 96.94 465 LEU A CA 1
ATOM 3877 C C . LEU A 1 465 ? -19.976 3.082 7.662 1.00 96.94 465 LEU A C 1
ATOM 3879 O O . LEU A 1 465 ? -20.879 3.868 7.958 1.00 96.94 465 LEU A O 1
ATOM 3883 N N . LYS A 1 466 ? -19.004 3.409 6.797 1.00 95.75 466 LYS A N 1
ATOM 3884 C CA . LYS A 1 466 ? -18.907 4.725 6.133 1.00 95.75 466 LYS A CA 1
ATOM 3885 C C . LYS A 1 466 ? -20.207 5.092 5.421 1.00 95.75 466 LYS A C 1
ATOM 3887 O O . LYS A 1 466 ? -20.714 6.203 5.581 1.00 95.75 466 LYS A O 1
ATOM 3892 N N . LYS A 1 467 ? -20.801 4.150 4.677 1.00 96.69 467 LYS A N 1
ATOM 3893 C CA . LYS A 1 467 ? -22.082 4.359 3.981 1.00 96.69 467 LYS A CA 1
ATOM 3894 C C . LYS A 1 467 ? -23.208 4.707 4.957 1.00 96.69 467 LYS A C 1
ATOM 3896 O O . LYS A 1 467 ? -23.988 5.619 4.670 1.00 96.69 467 LYS A O 1
ATOM 3901 N N . ARG A 1 468 ? -23.297 4.010 6.095 1.00 97.69 468 ARG A N 1
ATOM 3902 C CA . ARG A 1 468 ? -24.318 4.253 7.129 1.00 97.69 468 ARG A CA 1
ATOM 3903 C C . ARG A 1 468 ? -24.133 5.605 7.812 1.00 97.69 468 ARG A C 1
ATOM 3905 O O . ARG A 1 468 ? -25.111 6.341 7.926 1.00 97.69 468 ARG A O 1
ATOM 3912 N N . VAL A 1 469 ? -22.902 5.955 8.188 1.00 95.75 469 VAL A N 1
ATOM 3913 C CA . VAL A 1 469 ? -22.571 7.262 8.781 1.00 95.75 469 VAL A CA 1
ATOM 3914 C C . VAL A 1 469 ? -22.915 8.388 7.806 1.00 95.75 469 VAL A C 1
ATOM 3916 O O . VAL A 1 469 ? -23.634 9.313 8.167 1.00 95.75 469 VAL A O 1
ATOM 3919 N N . TYR A 1 470 ? -22.519 8.288 6.535 1.00 93.94 470 TYR A N 1
ATOM 3920 C CA . TYR A 1 470 ? -22.835 9.324 5.543 1.00 93.94 470 TYR A CA 1
ATOM 3921 C C . TYR A 1 470 ? -24.339 9.433 5.268 1.00 93.94 470 TYR A C 1
ATOM 3923 O O . TYR A 1 470 ? -24.852 10.529 5.048 1.00 93.94 470 TYR A O 1
ATOM 3931 N N . ALA A 1 471 ? -25.066 8.313 5.286 1.00 94.94 471 ALA A N 1
ATOM 3932 C CA . ALA A 1 471 ? -26.521 8.324 5.175 1.00 94.94 471 ALA A CA 1
ATOM 3933 C C . ALA A 1 471 ? -27.201 8.946 6.404 1.00 94.94 471 ALA A C 1
ATOM 3935 O O . ALA A 1 471 ? -28.269 9.533 6.258 1.00 94.94 471 ALA A O 1
ATOM 3936 N N . LEU A 1 472 ? -26.615 8.820 7.598 1.00 95.31 472 LEU A N 1
ATOM 3937 C CA . LEU A 1 472 ? -27.079 9.530 8.787 1.00 95.31 472 LEU A CA 1
ATOM 3938 C C . LEU A 1 472 ? -26.831 11.033 8.644 1.00 95.31 472 LEU A C 1
ATOM 3940 O O . LEU A 1 472 ? -27.771 11.810 8.735 1.00 95.31 472 LEU A O 1
ATOM 3944 N N . CYS A 1 473 ? -25.603 11.442 8.324 1.00 91.88 473 CYS A N 1
ATOM 3945 C CA . CYS A 1 473 ? -25.267 12.859 8.189 1.00 91.88 473 CYS A CA 1
ATOM 3946 C C . CYS A 1 473 ? -26.110 13.584 7.128 1.00 91.88 473 CYS A C 1
ATOM 3948 O O . CYS A 1 473 ? -26.404 14.759 7.295 1.00 91.88 473 CYS A O 1
ATOM 3950 N N . ARG A 1 474 ? -26.524 12.899 6.050 1.00 90.31 474 ARG A N 1
ATOM 3951 C CA . ARG A 1 474 ? -27.430 13.472 5.038 1.00 90.31 474 ARG A CA 1
ATOM 3952 C C . ARG A 1 474 ? -28.872 13.659 5.518 1.00 90.31 474 ARG A C 1
ATOM 3954 O O . ARG A 1 474 ? -29.551 14.516 4.974 1.00 90.31 474 ARG A O 1
ATOM 3961 N N . ARG A 1 475 ? -29.349 12.849 6.473 1.00 91.12 475 ARG A N 1
ATOM 3962 C CA . ARG A 1 475 ? -30.730 12.928 6.989 1.00 91.12 475 ARG A CA 1
ATOM 3963 C C . ARG A 1 475 ? -30.969 14.174 7.830 1.00 91.12 475 ARG A C 1
ATOM 3965 O O . ARG A 1 475 ? -32.062 14.719 7.798 1.00 91.12 475 ARG A O 1
ATOM 3972 N N . TYR A 1 476 ? -29.953 14.614 8.558 1.00 86.81 476 TYR A N 1
ATOM 3973 C CA . TYR A 1 476 ? -30.022 15.797 9.409 1.00 86.81 476 TYR A CA 1
ATOM 3974 C C . TYR A 1 476 ? -29.782 17.066 8.580 1.00 86.81 476 TYR A C 1
ATOM 3976 O O . TYR A 1 476 ? -28.832 17.787 8.868 1.00 86.81 476 TYR A O 1
ATOM 3984 N N . GLU A 1 477 ? -30.592 17.254 7.520 1.00 64.88 477 GLU A N 1
ATOM 3985 C CA . GLU A 1 477 ? -30.508 18.301 6.485 1.00 64.88 477 GLU A CA 1
ATOM 3986 C C . GLU A 1 477 ? -29.627 19.475 6.899 1.00 64.88 477 GLU A C 1
ATOM 3988 O O . GLU A 1 477 ? -29.966 20.334 7.710 1.00 64.88 477 GLU A O 1
ATOM 3993 N N . ILE A 1 478 ? -28.424 19.436 6.354 1.00 61.34 478 ILE A N 1
ATOM 3994 C CA . ILE A 1 478 ? -27.357 20.350 6.684 1.00 61.34 478 ILE A CA 1
ATOM 3995 C C . ILE A 1 478 ? -27.704 21.705 6.064 1.00 61.34 478 ILE A C 1
ATOM 3997 O O . ILE A 1 478 ? -27.465 21.919 4.877 1.00 61.34 478 ILE A O 1
ATOM 4001 N N . ASP A 1 479 ? -28.242 22.623 6.866 1.00 56.06 479 ASP A N 1
ATOM 4002 C CA . ASP A 1 479 ? -28.434 24.008 6.448 1.00 56.06 479 ASP A CA 1
ATOM 4003 C C . ASP A 1 479 ? -27.062 24.657 6.192 1.00 56.06 479 ASP A C 1
ATOM 4005 O O . ASP A 1 479 ? -26.289 24.959 7.107 1.00 56.06 479 ASP A O 1
ATOM 4009 N N . GLU A 1 480 ? -26.724 24.837 4.914 1.00 56.22 480 GLU A N 1
ATOM 4010 C CA . GLU A 1 480 ? -25.461 25.442 4.485 1.00 56.22 480 GLU A CA 1
ATOM 4011 C C . GLU A 1 480 ? -25.373 26.942 4.814 1.00 56.22 480 GLU A C 1
ATOM 4013 O O . GLU A 1 480 ? -24.292 27.531 4.710 1.00 56.22 480 GLU A O 1
ATOM 4018 N N . THR A 1 481 ? -26.479 27.569 5.235 1.00 52.41 481 THR A N 1
ATOM 4019 C CA . THR A 1 481 ? -26.541 29.006 5.529 1.00 52.41 481 THR A CA 1
ATOM 4020 C C . THR A 1 481 ? -26.042 29.365 6.932 1.00 52.41 481 THR A C 1
ATOM 4022 O O . THR A 1 481 ? -25.610 30.502 7.159 1.00 52.41 481 THR A O 1
ATOM 4025 N N . ILE A 1 482 ? -25.998 28.404 7.863 1.00 49.69 482 ILE A N 1
ATOM 4026 C CA . ILE A 1 482 ? -25.549 28.634 9.241 1.00 49.69 482 ILE A CA 1
ATOM 4027 C C . ILE A 1 482 ? -24.012 28.635 9.300 1.00 49.69 482 ILE A C 1
ATOM 4029 O O . ILE A 1 482 ? -23.344 27.601 9.249 1.00 49.69 482 ILE A O 1
ATOM 4033 N N . LYS A 1 483 ? -23.423 29.831 9.431 1.00 48.38 483 LYS A N 1
ATOM 4034 C CA . LYS A 1 483 ? -21.981 30.024 9.661 1.00 48.38 483 LYS A CA 1
ATOM 4035 C C . LYS A 1 483 ? -21.689 30.135 11.157 1.00 48.38 483 LYS A C 1
ATOM 4037 O O . LYS A 1 483 ? -21.870 31.200 11.740 1.00 48.38 483 LYS A O 1
ATOM 4042 N N . ILE A 1 484 ? -21.159 29.076 11.764 1.00 47.91 484 ILE A N 1
ATOM 4043 C CA . ILE A 1 484 ? -20.600 29.135 13.125 1.00 47.91 484 ILE A CA 1
ATOM 4044 C C . ILE A 1 484 ? -19.102 29.507 13.046 1.00 47.91 484 ILE A C 1
ATOM 4046 O O . ILE A 1 484 ? -18.397 29.023 12.152 1.00 47.91 484 ILE A O 1
ATOM 4050 N N . PRO A 1 485 ? -18.587 30.399 13.920 1.00 46.44 485 PRO A N 1
ATOM 4051 C CA . PRO A 1 485 ? -17.198 30.853 13.882 1.00 46.44 485 PRO A CA 1
ATOM 4052 C C . PRO A 1 485 ? -16.198 29.702 14.032 1.00 46.44 485 PRO A C 1
ATOM 4054 O O . PRO A 1 485 ? -16.366 28.815 14.867 1.00 46.44 485 PRO A O 1
ATOM 4057 N N . ALA A 1 486 ? -15.129 29.759 13.232 1.00 48.16 486 ALA A N 1
ATOM 4058 C CA . ALA A 1 486 ? -14.075 28.752 13.191 1.00 48.16 486 ALA A CA 1
ATOM 4059 C C . ALA A 1 486 ? -13.389 28.610 14.564 1.00 48.16 486 ALA A C 1
ATOM 4061 O O . ALA A 1 486 ? -12.767 29.563 15.041 1.00 48.16 486 ALA A O 1
ATOM 4062 N N . PRO A 1 487 ? -13.458 27.437 15.207 1.00 47.69 487 PRO A N 1
ATOM 4063 C CA . PRO A 1 487 ? -12.691 27.187 16.413 1.00 47.69 487 PRO A CA 1
ATOM 4064 C C . PRO A 1 487 ? -11.204 26.992 16.149 1.00 47.69 487 PRO A C 1
ATOM 4066 O O . PRO A 1 487 ? -10.863 26.484 15.094 1.00 47.69 487 PRO A O 1
ATOM 4069 N N . VAL A 1 488 ? -10.353 27.279 17.144 1.00 48.12 488 VAL A N 1
ATOM 4070 C CA . VAL A 1 488 ? -8.930 26.875 17.224 1.00 48.12 488 VAL A CA 1
ATOM 4071 C C . VAL A 1 488 ? -8.811 25.335 17.310 1.00 48.12 488 VAL A C 1
ATOM 4073 O O . VAL A 1 488 ? -9.570 24.695 18.039 1.00 48.12 488 VAL A O 1
ATOM 4076 N N . ILE A 1 489 ? -7.869 24.741 16.563 1.00 56.44 489 ILE A N 1
ATOM 4077 C CA . ILE A 1 489 ? -8.183 23.654 15.609 1.00 56.44 489 ILE A CA 1
ATOM 4078 C C . ILE A 1 489 ? -7.710 22.219 15.966 1.00 56.44 489 ILE A C 1
ATOM 4080 O O . ILE A 1 489 ? -8.029 21.288 15.250 1.00 56.44 489 ILE A O 1
ATOM 4084 N N . HIS A 1 490 ? -7.059 21.935 17.094 1.00 53.28 490 HIS A N 1
ATOM 4085 C CA . HIS A 1 490 ? -6.714 20.523 17.419 1.00 53.28 490 HIS A CA 1
ATOM 4086 C C . HIS A 1 490 ? -7.109 20.091 18.828 1.00 53.28 490 HIS A C 1
ATOM 4088 O O . HIS A 1 490 ? -7.583 18.978 19.039 1.00 53.28 490 HIS A O 1
ATOM 4094 N N . VAL A 1 491 ? -7.014 21.008 19.791 1.00 57.75 491 VAL A N 1
ATOM 4095 C CA . VAL A 1 491 ? -7.443 20.784 21.183 1.00 57.75 491 VAL A CA 1
ATOM 4096 C C . VAL A 1 491 ? -8.934 20.497 21.289 1.00 57.75 491 VAL A C 1
ATOM 4098 O O . VAL A 1 491 ? -9.344 19.737 22.163 1.00 57.75 491 VAL A O 1
ATOM 4101 N N . ARG A 1 492 ? -9.740 21.026 20.363 1.00 73.69 492 ARG A N 1
ATOM 4102 C CA . ARG A 1 492 ? -11.183 20.799 20.382 1.00 73.69 492 ARG A CA 1
ATOM 4103 C C . ARG A 1 492 ? -11.605 19.434 19.865 1.00 73.69 492 ARG A C 1
ATOM 4105 O O . ARG A 1 492 ? -12.476 18.864 20.493 1.00 73.69 492 ARG A O 1
ATOM 4112 N N . GLU A 1 493 ? -11.022 18.879 18.800 1.00 81.44 493 GLU A N 1
ATOM 4113 C CA . GLU A 1 493 ? -11.477 17.563 18.314 1.00 81.44 493 GLU A CA 1
ATOM 4114 C C . GLU A 1 493 ? -11.246 16.473 19.350 1.00 81.44 493 GLU A C 1
ATOM 4116 O O . GLU A 1 493 ? -12.172 15.728 19.653 1.00 81.44 493 GLU A O 1
ATOM 4121 N N . LYS A 1 494 ? -10.039 16.391 19.924 1.00 80.88 494 LYS A N 1
ATOM 4122 C CA . LYS A 1 494 ? -9.788 15.389 20.959 1.00 80.88 494 LYS A CA 1
ATOM 4123 C C . LYS A 1 494 ? -10.726 15.591 22.146 1.00 80.88 494 LYS A C 1
ATOM 4125 O O . LYS A 1 494 ? -11.287 14.611 22.616 1.00 80.88 494 LYS A O 1
ATOM 4130 N N . GLN A 1 495 ? -10.938 16.827 22.600 1.00 84.56 495 GLN A N 1
ATOM 4131 C CA . GLN A 1 495 ? -11.894 17.073 23.680 1.00 84.56 495 GLN A CA 1
ATOM 4132 C C . GLN A 1 495 ? -13.313 16.636 23.288 1.00 84.56 495 GLN A C 1
ATOM 4134 O O . GLN A 1 495 ? -13.928 15.899 24.040 1.00 84.56 495 GLN A O 1
ATOM 4139 N N . LEU A 1 496 ? -13.787 16.993 22.090 1.00 86.75 496 LEU A N 1
ATOM 4140 C CA . LEU A 1 496 ? -15.098 16.588 21.575 1.00 86.75 496 LEU A CA 1
ATOM 4141 C C . LEU A 1 496 ? -15.234 15.067 21.496 1.00 86.75 496 LEU A C 1
ATOM 4143 O O . LEU A 1 496 ? -16.272 14.532 21.854 1.00 86.75 496 LEU A O 1
ATOM 4147 N N . PHE A 1 497 ? -14.204 14.365 21.026 1.00 89.50 497 PHE A N 1
ATOM 4148 C CA . PHE A 1 497 ? -14.198 12.906 20.958 1.00 89.50 497 PHE A CA 1
ATOM 4149 C C . PHE A 1 497 ? -14.264 12.276 22.351 1.00 89.50 497 PHE A C 1
ATOM 4151 O O . PHE A 1 497 ? -15.032 11.341 22.570 1.00 89.50 497 PHE A O 1
ATOM 4158 N N . MET A 1 498 ? -13.496 12.809 23.305 1.00 88.50 498 MET A N 1
ATOM 4159 C CA . MET A 1 498 ? -13.518 12.342 24.691 1.00 88.50 498 MET A CA 1
ATOM 4160 C C . MET A 1 498 ? -14.866 12.625 25.358 1.00 88.50 498 MET A C 1
ATOM 4162 O O . MET A 1 498 ? -15.420 11.721 25.974 1.00 88.50 498 MET A O 1
ATOM 4166 N N . ASP A 1 499 ? -15.423 13.825 25.183 1.00 89.56 499 ASP A N 1
ATOM 4167 C CA . ASP A 1 499 ? -16.743 14.204 25.699 1.00 89.56 499 ASP A CA 1
ATOM 4168 C C . ASP A 1 499 ? -17.834 13.293 25.115 1.00 89.56 499 ASP A C 1
ATOM 4170 O O . ASP A 1 499 ? -18.677 12.779 25.851 1.00 89.56 499 ASP A O 1
ATOM 4174 N N . PHE A 1 500 ? -17.779 13.027 23.805 1.00 92.62 500 PHE A N 1
ATOM 4175 C CA . PHE A 1 500 ? -18.688 12.109 23.120 1.00 92.62 500 PHE A CA 1
ATOM 4176 C C . PHE A 1 500 ? -18.600 10.696 23.706 1.00 92.62 500 PHE A C 1
ATOM 4178 O O . PHE A 1 500 ? -19.615 10.126 24.095 1.00 92.62 500 PHE A O 1
ATOM 4185 N N . ILE A 1 501 ? -17.400 10.131 23.850 1.00 93.25 501 ILE A N 1
ATOM 4186 C CA . ILE A 1 501 ? -17.230 8.794 24.438 1.00 93.25 501 ILE A CA 1
ATOM 4187 C C . ILE A 1 501 ? -17.700 8.760 25.898 1.00 93.25 501 ILE A C 1
ATOM 4189 O O . ILE A 1 501 ? -18.387 7.820 26.293 1.00 93.25 501 ILE A O 1
ATOM 4193 N N . GLN A 1 502 ? -17.363 9.772 26.703 1.00 92.38 502 GLN A N 1
ATOM 4194 C CA . GLN A 1 502 ? -17.764 9.849 28.112 1.00 92.38 502 GLN A CA 1
ATOM 4195 C C . GLN A 1 502 ? -19.283 9.958 28.282 1.00 92.38 502 GLN A C 1
ATOM 4197 O O . GLN A 1 502 ? -19.827 9.417 29.246 1.00 92.38 502 GLN A O 1
ATOM 4202 N N . LYS A 1 503 ? -19.971 10.611 27.339 1.00 95.00 503 LYS A N 1
ATOM 4203 C CA . LYS A 1 503 ? -21.434 10.718 27.312 1.00 95.00 503 LYS A CA 1
ATOM 4204 C C . LYS A 1 503 ? -22.120 9.365 27.082 1.00 95.00 503 LYS A C 1
ATOM 4206 O O . LYS A 1 503 ? -23.220 9.158 27.593 1.00 95.00 503 LYS A O 1
ATOM 4211 N N . TYR A 1 504 ? -21.487 8.434 26.362 1.00 96.19 504 TYR A N 1
ATOM 4212 C CA . TYR A 1 504 ? -22.084 7.152 25.971 1.00 96.19 504 TYR A CA 1
ATOM 4213 C C . TYR A 1 504 ? -21.311 5.951 26.542 1.00 96.19 504 TYR A C 1
ATOM 4215 O O . TYR A 1 504 ? -20.400 5.411 25.913 1.00 96.19 504 TYR A O 1
ATOM 4223 N N . ASP A 1 505 ? -21.736 5.482 27.725 1.00 94.75 505 ASP A N 1
ATOM 4224 C CA . ASP A 1 505 ? -21.087 4.403 28.497 1.00 94.75 505 ASP A CA 1
ATOM 4225 C C . ASP A 1 505 ? -20.699 3.146 27.685 1.00 94.75 505 ASP A C 1
ATOM 4227 O O . ASP A 1 505 ? -19.579 2.665 27.865 1.00 94.75 505 ASP A O 1
ATOM 4231 N N . PRO A 1 506 ? -21.521 2.621 26.752 1.00 95.38 506 PRO A N 1
ATOM 4232 C CA . PRO A 1 506 ? -21.122 1.468 25.943 1.00 95.38 506 PRO A CA 1
ATOM 4233 C C . PRO A 1 506 ? -19.890 1.716 25.054 1.00 95.38 506 PRO A C 1
ATOM 4235 O O . PRO A 1 506 ? -19.039 0.834 24.936 1.00 95.38 506 PRO A O 1
ATOM 4238 N N . LEU A 1 507 ? -19.754 2.914 24.469 1.00 94.12 507 LEU A N 1
ATOM 4239 C CA . LEU A 1 507 ? -18.572 3.286 23.681 1.00 94.12 507 LEU A CA 1
ATOM 4240 C C . LEU A 1 507 ? -17.360 3.524 24.581 1.00 94.12 507 LEU A C 1
ATOM 4242 O O . LEU A 1 507 ? -16.254 3.132 24.219 1.00 94.12 507 LEU A O 1
ATOM 4246 N N . ARG A 1 508 ? -17.555 4.108 25.772 1.00 92.88 508 ARG A N 1
ATOM 4247 C CA . ARG A 1 508 ? -16.491 4.222 26.781 1.00 92.88 508 ARG A CA 1
ATOM 4248 C C . ARG A 1 508 ? -15.948 2.854 27.173 1.00 92.88 508 ARG A C 1
ATOM 4250 O O . ARG A 1 508 ? -14.742 2.650 27.114 1.00 92.88 508 ARG A O 1
ATOM 4257 N N . LYS A 1 509 ? -16.827 1.903 27.485 1.00 91.12 509 LYS A N 1
ATOM 4258 C CA . LYS A 1 509 ? -16.432 0.525 27.801 1.00 91.12 509 LYS A CA 1
ATOM 4259 C C . LYS A 1 509 ? -15.715 -0.140 26.632 1.00 91.12 509 LYS A C 1
ATOM 4261 O O . LYS A 1 509 ? -14.725 -0.824 26.848 1.00 91.12 509 LYS A O 1
ATOM 4266 N N . PHE A 1 510 ? -16.171 0.075 25.395 1.00 91.69 510 PHE A N 1
ATOM 4267 C CA . PHE A 1 510 ? -15.430 -0.381 24.218 1.00 91.69 510 PHE A CA 1
ATOM 4268 C C . PHE A 1 510 ? -14.013 0.207 24.209 1.00 91.69 510 PHE A C 1
ATOM 4270 O O . PHE A 1 510 ? -13.049 -0.544 24.128 1.00 91.69 510 PHE A O 1
ATOM 4277 N N . MET A 1 511 ? -13.858 1.515 24.391 1.00 88.56 511 MET A N 1
ATOM 4278 C CA . MET A 1 511 ? -12.550 2.177 24.407 1.00 88.56 511 MET A CA 1
ATOM 4279 C C . MET A 1 511 ? -11.615 1.660 25.509 1.00 88.56 511 MET A C 1
ATOM 4281 O O . MET A 1 511 ? -10.436 1.430 25.242 1.00 88.56 511 MET A O 1
ATOM 4285 N N . GLU A 1 512 ? -12.143 1.399 26.705 1.00 85.50 512 GLU A N 1
ATOM 4286 C CA . GLU A 1 512 ? -11.410 0.786 27.825 1.00 85.50 512 GLU A CA 1
ATOM 4287 C C . GLU A 1 512 ? -10.896 -0.625 27.497 1.00 85.50 512 GLU A C 1
ATOM 4289 O O . GLU A 1 512 ? -9.905 -1.065 28.072 1.00 85.50 512 GLU A O 1
ATOM 4294 N N . THR A 1 513 ? -11.532 -1.337 26.557 1.00 84.06 513 THR A N 1
ATOM 4295 C CA . THR A 1 513 ? -11.017 -2.626 26.065 1.00 84.06 513 THR A CA 1
ATOM 4296 C C . THR A 1 513 ? -9.941 -2.492 24.993 1.00 84.06 513 THR A C 1
ATOM 4298 O O . THR A 1 513 ? -9.239 -3.463 24.744 1.00 84.06 513 THR A O 1
ATOM 4301 N N . GLN A 1 514 ? -9.813 -1.340 24.328 1.00 81.69 514 GLN A N 1
ATOM 4302 C CA . GLN A 1 514 ? -8.885 -1.168 23.201 1.00 81.69 514 GLN A CA 1
ATOM 4303 C C . GLN A 1 514 ? -7.571 -0.490 23.597 1.00 81.69 514 GLN A C 1
ATOM 4305 O O . GLN A 1 514 ? -6.543 -0.741 22.976 1.00 81.69 514 GLN A O 1
ATOM 4310 N N . SER A 1 515 ? -7.597 0.382 24.605 1.00 73.50 515 SER A N 1
ATOM 4311 C CA . SER A 1 515 ? -6.445 1.171 25.046 1.00 73.50 515 SER A CA 1
ATOM 4312 C C . SER A 1 515 ? -6.205 0.975 26.539 1.00 73.50 515 SER A C 1
ATOM 4314 O O . SER A 1 515 ? -7.159 0.819 27.301 1.00 73.50 515 SER A O 1
ATOM 4316 N N . SER A 1 516 ? -4.938 0.982 26.969 1.00 62.62 516 SER A N 1
ATOM 4317 C CA . SER A 1 516 ? -4.612 0.858 28.389 1.00 62.62 516 SER A CA 1
ATOM 4318 C C . SER A 1 516 ? -5.289 1.979 29.183 1.00 62.62 516 SER A C 1
ATOM 4320 O O . SER A 1 516 ? -5.271 3.155 28.806 1.00 62.62 516 SER A O 1
ATOM 4322 N N . ILE A 1 517 ? -5.911 1.602 30.301 1.00 49.66 517 ILE A N 1
ATOM 4323 C CA . ILE A 1 517 ? -6.691 2.499 31.167 1.00 49.66 517 ILE A CA 1
ATOM 4324 C C . ILE A 1 517 ? -5.871 3.737 31.585 1.00 49.66 517 ILE A C 1
ATOM 4326 O O . ILE A 1 517 ? -6.427 4.825 31.745 1.00 49.66 517 ILE A O 1
ATOM 4330 N N . ASP A 1 518 ? -4.548 3.607 31.702 1.00 48.28 518 ASP A N 1
ATOM 4331 C CA . ASP A 1 518 ? -3.649 4.695 32.095 1.00 48.28 518 ASP A CA 1
ATOM 4332 C C . ASP A 1 518 ? -3.482 5.773 31.012 1.00 48.28 518 ASP A C 1
ATOM 4334 O O . ASP A 1 518 ? -3.412 6.960 31.343 1.00 48.28 518 ASP A O 1
ATOM 4338 N N . ALA A 1 519 ? -3.527 5.412 29.723 1.00 56.16 519 ALA A N 1
ATOM 4339 C CA . ALA A 1 519 ? -3.546 6.386 28.628 1.00 56.16 519 ALA A CA 1
ATOM 4340 C C . ALA A 1 519 ? -4.837 7.227 28.640 1.00 56.16 519 ALA A C 1
ATOM 4342 O O . ALA A 1 519 ? -4.822 8.415 28.304 1.00 56.16 519 ALA A O 1
ATOM 4343 N N . PHE A 1 520 ? -5.945 6.628 29.088 1.00 51.47 520 PHE A N 1
ATOM 4344 C CA . PHE A 1 520 ? -7.232 7.303 29.244 1.00 51.47 520 PHE A CA 1
ATOM 4345 C C . PHE A 1 520 ? -7.239 8.209 30.492 1.00 51.47 520 PHE A C 1
ATOM 4347 O O . PHE A 1 520 ? -7.530 9.403 30.394 1.00 51.47 520 PHE A O 1
ATOM 4354 N N . ARG A 1 521 ? -6.802 7.701 31.653 1.00 49.84 521 ARG A N 1
ATOM 4355 C CA . ARG A 1 521 ? -6.776 8.439 32.936 1.00 49.84 521 ARG A CA 1
ATOM 4356 C C . ARG A 1 521 ? -5.777 9.598 32.976 1.00 49.84 521 ARG A C 1
ATOM 4358 O O . ARG A 1 521 ? -6.058 10.621 33.598 1.00 49.84 521 ARG A O 1
ATOM 4365 N N . ALA A 1 522 ? -4.642 9.499 32.279 1.00 54.78 522 ALA A N 1
ATOM 4366 C CA . ALA A 1 522 ? -3.676 10.600 32.180 1.00 54.78 522 ALA A CA 1
ATOM 4367 C C . ALA A 1 522 ? -4.251 11.846 31.474 1.00 54.78 522 ALA A C 1
ATOM 4369 O O . ALA A 1 522 ? -3.740 12.954 31.650 1.00 54.78 522 ALA A O 1
ATOM 4370 N N . THR A 1 523 ? -5.331 11.694 30.695 1.00 51.38 523 THR A N 1
ATOM 4371 C CA . THR A 1 523 ? -6.045 12.839 30.110 1.00 51.38 523 THR A CA 1
ATOM 4372 C C . THR A 1 523 ? -7.043 13.489 31.071 1.00 51.38 523 THR A C 1
ATOM 4374 O O . THR A 1 523 ? -7.299 14.686 30.945 1.00 51.38 523 THR A O 1
ATOM 4377 N N . GLU A 1 524 ? -7.533 12.756 32.076 1.00 50.03 524 GLU A N 1
ATOM 4378 C CA . GLU A 1 524 ? -8.478 13.255 33.086 1.00 50.03 524 GLU A CA 1
ATOM 4379 C C . GLU A 1 524 ? -7.791 14.061 34.201 1.00 50.03 524 GLU A C 1
ATOM 4381 O O . GLU A 1 524 ? -8.405 14.942 34.802 1.00 50.03 524 GLU A O 1
ATOM 4386 N N . SER A 1 525 ? -6.505 13.811 34.471 1.00 44.53 525 SER A N 1
ATOM 4387 C CA . SER A 1 525 ? -5.806 14.367 35.638 1.00 44.53 525 SER A CA 1
ATOM 4388 C C . SER A 1 525 ? -5.210 15.768 35.453 1.00 44.53 525 SER A C 1
ATOM 4390 O O . SER A 1 525 ? -4.557 16.263 36.373 1.00 44.53 525 SER A O 1
ATOM 4392 N N . ARG A 1 526 ? -5.436 16.468 34.326 1.00 45.66 526 ARG A N 1
ATOM 4393 C CA . ARG A 1 526 ? -5.009 17.877 34.219 1.00 45.66 526 ARG A CA 1
ATOM 4394 C C . ARG A 1 526 ? -5.856 18.729 35.174 1.00 45.66 526 ARG A C 1
ATOM 4396 O O . ARG A 1 526 ? -7.047 18.912 34.917 1.00 45.66 526 ARG A O 1
ATOM 4403 N N . PRO A 1 527 ? -5.276 19.283 36.258 1.00 40.34 527 PRO A N 1
ATOM 4404 C CA . PRO A 1 527 ? -6.045 20.050 37.220 1.00 40.34 527 PRO A CA 1
ATOM 4405 C C . PRO A 1 527 ? -6.661 21.248 36.503 1.00 40.34 527 PRO A C 1
ATOM 4407 O O . PRO A 1 527 ? -5.955 22.019 35.846 1.00 40.34 527 PRO A O 1
ATOM 4410 N N . LYS A 1 528 ? -7.984 21.410 36.630 1.00 43.59 528 LYS A N 1
ATOM 4411 C CA . LYS A 1 528 ? -8.663 22.655 36.263 1.00 43.59 528 LYS A CA 1
ATOM 4412 C C . LYS A 1 528 ? -7.927 23.773 36.997 1.00 43.59 528 LYS A C 1
ATOM 4414 O O . LYS A 1 528 ? -8.050 23.882 38.217 1.00 43.59 528 LYS A O 1
ATOM 4419 N N . LYS A 1 529 ? -7.123 24.569 36.278 1.00 41.66 529 LYS A N 1
ATOM 4420 C CA . LYS A 1 529 ? -6.558 25.805 36.825 1.00 41.66 529 LYS A CA 1
ATOM 4421 C C . LYS A 1 529 ? -7.753 26.620 37.309 1.00 41.66 529 LYS A C 1
ATOM 4423 O O . LYS A 1 529 ? -8.556 27.064 36.489 1.00 41.66 529 LYS A O 1
ATOM 4428 N N . LYS A 1 530 ? -7.917 26.720 38.631 1.00 46.84 530 LYS A N 1
ATOM 4429 C CA . LYS A 1 530 ? -8.895 27.620 39.240 1.00 46.84 530 LYS A CA 1
ATOM 4430 C C . LYS A 1 530 ? -8.551 29.019 38.725 1.00 46.84 530 LYS A C 1
ATOM 4432 O O . LYS A 1 530 ? -7.408 29.446 38.883 1.00 46.84 530 LYS A O 1
ATOM 4437 N N . LYS A 1 531 ? -9.489 29.624 37.996 1.00 47.50 531 LYS A N 1
ATOM 4438 C CA . LYS A 1 531 ? -9.426 31.040 37.634 1.00 47.50 531 LYS A CA 1
ATOM 4439 C C . LYS A 1 531 ? -9.641 31.885 38.874 1.00 47.50 531 LYS A C 1
ATOM 4441 O O . LYS A 1 531 ? -10.456 31.445 39.718 1.00 47.50 531 LYS A O 1
#

Sequence (531 aa):
MGKKARVLPKSPPILEEHAAVPMTPTILLKLMFHYFPPQIVREIDFKKFGLTGSELLTDDGQKIIEKIIASSRRLSRYGEADSVISQLKLFRRFPGADEYMEMMLTEPPGDLSSMEYHSLKDGRMFMSKQHIHSYLNWLLWYGWPKMPSLPRAVVSLFLRLREKQLSSTYEIVSITRDERLLWMNRLNRFMRYLANDVDEDRVPDDAKFKRSECDDFSKIYEYFQGFLYEFPDEDVEEPLKLALREYIKLNNPRIETKRFSEMYYITREMIREVMGVMDMSKRLFFKFDLEIKPEKPVVRVFNEGDMQLDSWTSIGKGQDHDFIMNVELMQAVQAEGEAHNLMIDTGFLQTVPFDEMLCTKFPNVEFVLDIVPPTFCRARPIKMRNGGYCVLAYPSFRQMYHEVVYGIRVYERLSGETLEEFEKDLVKIFLDYYNVELAKRDHPPAKHNQWLYRYFITETKEKELKKRVYALCRRYEIDETIKIPAPVIHVREKQLFMDFIQKYDPLRKFMETQSSIDAFRATESRPKKKK

InterPro domains:
  IPR056711 Domain of unknown function DUF7809 [PF25100] (126-286)

Secondary structure (DSSP, 8-state):
-------PPP------TTPPPP--HHHHHHHHHHHS-HHHHTTS-TTTTT----SPPTTTTHHHHHHHHHH-TTGGGG-SHHHHHHHHHHHH-STTHHHHTT--TTSPP---TT--EEBTTT--EEEEHHHHHHHHHHIIIII-TTS-HHHHHHHHHHHHHHHHTTTT---EEE--HHHHHHHHHHHHHHHHHHHHHHHTT---GGGPPPTTTSSSHHHHHHHHHTTSTTS-HHHHHHHHHHHHHHHHHHS-TTT-HHHHHHHHHHHHHHHHHHHHHHHHTHHHHSPP-SSS--SS-EEEEEE-----SSSS------TT--EEEHHHHHHHHHTTS--------SSEEEEEE--THHHHH-TTSEEEEEE----SSSPPPEE-TTS-EEEEHHHHHHHHHHIIIIII-GGGT--HHHHHHHHHHHHHHHHTTS-HHHHHTT----SSTT----EEEEHHHHHHHHHHHHHHHHHS---TT--PPPPPTTHHHHHHHHHHHHH-HHHHHHHHHHS-HHHHHHHHTS-----

Mean predicted aligned error: 7.9 Å

Foldseek 3Di:
DDDDDDPDPPDDPPPDLPDDWWAALCNVLLLCCAFDFPLQSVVDPSVVLVSDDQDTDPVNCLVSLQVRCVVGVLSCLQPHSVSVSVLSLLLCPAQCSCVVSVPALLHQHHDLSQFWWAFPPPRFIKGKLLSVLSVVLNCLVPVCVVQDQLLNSLLSSVSSLLSVLCLQFTDMAGDDPVLVVVLSVLLVVVVVVLVVCLVVVVQDPVLQDALVQLVDLVSVLVLSVVLVVVGDCVSCPPSNSVSVVVVCVVPPCSVPRSVNSSSSSSNNVSSVSVVVSCVVCVLSRDDDDPVRHGQFQEWEWEDQDFPPDPDDDGLDPCPPFIKTQVVSVVVRVCVVPDDDPDPDPPWKTWIDTDDVVVCVVCVRYTYIYRHNHQRDAAFRWHQDRSSFTKGKLVSLVRNLLSCVCSVLNLVLQDDDPLVVVLLVQLVVLSCVRQFPCSLCPPPDDDPDPFAQSIMIGTPVNSVVSSVSSVVSSVVSPRPPPRDDDDDDRDVVSVVVVLVSCVVPVRNVVSVCSHGPVVSVVVVVPPDPPDD

Radius of gyration: 26.4 Å; Cα contacts (8 Å, |Δi|>4): 680; chains: 1; bounding box: 90×62×80 Å